Protein AF-A0A0H5QQK4-F1 (afdb_monomer)

Secondary structure (DSSP, 8-state):
-------PPP-----S----------SS--PPPPSSPPPPGGG--S-HHHHHHHHHHTTTS-HHHHHHTEEEEEEE---TTT-EEEEEEEE--TT--SS-EEEEEEEEE-HHHHHHHEEEEEETTEEEE--HHHHHHHHHHHHHHHTTTEEEEEEEEEEEEE-GGG-----EEE-TTS-EEE----TTEEEEEEEEEE-PPPTTHHHHHHHHHHTT---EEE-SS-HHHHHHHHHHTTSS-S---HHHHHHHHTTS------TTS--EEEEETTGGGT--HHHHHHHHTSSEEEEES--HHHHHHHHHHHHHTT---EEEE-STTTHHHHHHSSEEEEESSSS-HHHHHH-SEEETT--THHHHHHHH-

Radius of gyration: 24.63 Å; Cα contacts (8 Å, |Δi|>4): 573; chains: 1; bounding box: 70×53×71 Å

pLDDT: mean 76.59, std 21.74, range [20.3, 97.44]

Sequence (369 aa):
ELQRRSSMPIIPGVSGSFPGTVAVTPLTGRSLKTTRAPRGRDRIRGNASDVALFAFAEQYVDVPELRGEFRLLFTVPFSSERKWMAMVWRSSRADLSTESKVHLVMCKGAFEKVSEMCSKITHKGREEPLTQARRRKLNDTCKLFASRGERVMAIALLIKEYRERDQEEYFYDEDEDGSSNSNIPLSSMTMVSLVSIHDPPKAGVPDAVTKCHSAGIRVMMITGDHPTTAEAIARQVNIIRNYQTQDDIDSIMDYESESDAAPEAAGATVVLGEDLEQFQRQDWDDVLSKQEIVFARTSAANKLKIVEELQRRGESVAMTGDGVNDSPAIRKADVGIAMGLRGHDVARDAADVVLVDDDFCSIVNGIEE

Structure (mmCIF, N/CA/C/O backbone):
data_AF-A0A0H5QQK4-F1
#
_entry.id   AF-A0A0H5QQK4-F1
#
loop_
_atom_site.group_PDB
_atom_site.id
_atom_site.type_symbol
_atom_site.label_atom_id
_atom_site.label_alt_id
_atom_site.label_comp_id
_atom_site.label_asym_id
_atom_site.label_entity_id
_atom_site.label_seq_id
_atom_site.pdbx_PDB_ins_code
_atom_site.Cartn_x
_atom_site.Cartn_y
_atom_site.Cartn_z
_atom_site.occupancy
_atom_site.B_iso_or_equiv
_atom_site.auth_seq_id
_atom_site.auth_comp_id
_atom_site.auth_asym_id
_atom_site.auth_atom_id
_atom_site.pdbx_PDB_model_num
ATOM 1 N N . GLU A 1 1 ? 44.449 9.221 -43.208 1.00 38.03 1 GLU A N 1
ATOM 2 C CA . GLU A 1 1 ? 43.847 9.036 -41.871 1.00 38.03 1 GLU A CA 1
ATOM 3 C C . GLU A 1 1 ? 42.604 9.904 -41.749 1.00 38.03 1 GLU A C 1
ATOM 5 O O . GLU A 1 1 ? 42.555 10.932 -42.407 1.00 38.03 1 GLU A O 1
ATOM 10 N N . LEU A 1 2 ? 41.653 9.467 -40.914 1.00 29.44 2 LEU A N 1
ATOM 11 C CA . LEU A 1 2 ? 40.314 10.015 -40.622 1.00 29.44 2 LEU A CA 1
ATOM 12 C C . LEU A 1 2 ? 39.138 9.589 -41.528 1.00 29.44 2 LEU A C 1
ATOM 14 O O . LEU A 1 2 ? 39.171 9.691 -42.746 1.00 29.44 2 LEU A O 1
ATOM 18 N N . GLN A 1 3 ? 38.069 9.185 -40.822 1.00 25.94 3 GLN A N 1
ATOM 19 C CA . GLN A 1 3 ? 36.707 8.804 -41.229 1.00 25.94 3 GLN A CA 1
ATOM 20 C C . GLN A 1 3 ? 36.451 7.345 -41.656 1.00 25.94 3 GLN A C 1
ATOM 22 O O . GLN A 1 3 ? 36.268 7.027 -42.826 1.00 25.94 3 GLN A O 1
ATOM 27 N N . ARG A 1 4 ? 36.246 6.470 -40.659 1.00 26.14 4 ARG A N 1
ATOM 28 C CA . ARG A 1 4 ? 35.272 5.369 -40.759 1.00 26.14 4 ARG A CA 1
ATOM 29 C C . ARG A 1 4 ? 34.164 5.598 -39.733 1.00 26.14 4 ARG A C 1
ATOM 31 O O . ARG A 1 4 ? 34.387 5.499 -38.533 1.00 26.14 4 ARG A O 1
ATOM 38 N N . ARG A 1 5 ? 32.985 5.969 -40.238 1.00 26.34 5 ARG A N 1
ATOM 39 C CA . ARG A 1 5 ? 31.719 6.041 -39.502 1.00 26.34 5 ARG A CA 1
ATOM 40 C C . ARG A 1 5 ? 31.294 4.619 -39.119 1.00 26.34 5 ARG A C 1
ATOM 42 O O . ARG A 1 5 ? 31.191 3.768 -39.996 1.00 26.34 5 ARG A O 1
ATOM 49 N N . SER A 1 6 ? 31.029 4.377 -37.839 1.00 24.61 6 SER A N 1
ATOM 50 C CA . SER A 1 6 ? 30.350 3.178 -37.343 1.00 24.61 6 SER A CA 1
ATOM 51 C C . SER A 1 6 ? 28.839 3.326 -37.544 1.00 24.61 6 SER A C 1
ATOM 53 O O . SER A 1 6 ? 28.120 3.861 -36.705 1.00 24.61 6 SER A O 1
ATOM 55 N N . SER A 1 7 ? 28.345 2.880 -38.695 1.00 23.89 7 SER A N 1
ATOM 56 C CA . SER A 1 7 ? 26.921 2.616 -38.904 1.00 23.89 7 SER A CA 1
ATOM 57 C C . SER A 1 7 ? 26.565 1.278 -38.250 1.00 23.89 7 SER A C 1
ATOM 59 O O . SER A 1 7 ? 27.070 0.241 -38.678 1.00 23.89 7 SER A O 1
ATOM 61 N N . MET A 1 8 ? 25.722 1.298 -37.213 1.00 24.36 8 MET A N 1
ATOM 62 C CA . MET A 1 8 ? 25.070 0.089 -36.694 1.00 24.36 8 MET A CA 1
ATOM 63 C C . MET A 1 8 ? 24.162 -0.525 -37.774 1.00 24.36 8 MET A C 1
ATOM 65 O O . MET A 1 8 ? 23.605 0.222 -38.585 1.00 24.36 8 MET A O 1
ATOM 69 N N . PRO A 1 9 ? 23.996 -1.859 -37.803 1.00 24.50 9 PRO A N 1
ATOM 70 C CA . PRO A 1 9 ? 23.145 -2.509 -38.785 1.00 24.50 9 PRO A CA 1
ATOM 71 C C . PRO A 1 9 ? 21.680 -2.139 -38.533 1.00 24.50 9 PRO A C 1
ATOM 73 O O . PRO A 1 9 ? 21.127 -2.356 -37.457 1.00 24.50 9 PRO A O 1
ATOM 76 N N . ILE A 1 10 ? 21.057 -1.559 -39.555 1.00 24.69 10 ILE A N 1
ATOM 77 C CA . ILE A 1 10 ? 19.609 -1.401 -39.658 1.00 24.69 10 ILE A CA 1
ATOM 78 C C . ILE A 1 10 ? 19.049 -2.796 -39.946 1.00 24.69 10 ILE A C 1
ATOM 80 O O . ILE A 1 10 ? 19.394 -3.384 -40.966 1.00 24.69 10 ILE A O 1
ATOM 84 N N . ILE A 1 11 ? 18.212 -3.318 -39.049 1.00 28.36 11 ILE A N 1
ATOM 85 C CA . ILE A 1 11 ? 17.480 -4.582 -39.205 1.00 28.36 11 ILE A CA 1
ATOM 86 C C . ILE A 1 11 ? 16.462 -4.418 -40.353 1.00 28.36 11 ILE A C 1
ATOM 88 O O . ILE A 1 11 ? 15.541 -3.609 -40.206 1.00 28.36 11 ILE A O 1
ATOM 92 N N . PRO A 1 12 ? 16.563 -5.143 -41.483 1.00 24.25 12 PRO A N 1
ATOM 93 C CA . PRO A 1 12 ? 15.533 -5.147 -42.512 1.00 24.25 12 PRO A CA 1
ATOM 94 C C . PRO A 1 12 ? 14.675 -6.414 -42.391 1.00 24.25 12 PRO A C 1
ATOM 96 O O . PRO A 1 12 ? 15.192 -7.521 -42.493 1.00 24.25 12 PRO A O 1
ATOM 99 N N . GLY A 1 13 ? 13.357 -6.253 -42.238 1.00 23.67 13 GLY A N 1
ATOM 100 C CA . GLY A 1 13 ? 12.406 -7.341 -42.504 1.00 23.67 13 GLY A CA 1
ATOM 101 C C . GLY A 1 13 ? 11.500 -7.773 -41.353 1.00 23.67 13 GLY A C 1
ATOM 102 O O . GLY A 1 13 ? 11.416 -8.955 -41.062 1.00 23.67 13 GLY A O 1
ATOM 103 N N . VAL A 1 14 ? 10.740 -6.842 -40.768 1.00 25.45 14 VAL A N 1
ATOM 104 C CA . VAL A 1 14 ? 9.376 -7.139 -40.297 1.00 25.45 14 VAL A CA 1
ATOM 105 C C . VAL A 1 14 ? 8.485 -6.000 -40.780 1.00 25.45 14 VAL A C 1
ATOM 107 O O . VAL A 1 14 ? 8.387 -4.938 -40.169 1.00 25.45 14 VAL A O 1
ATOM 110 N N . SER A 1 15 ? 7.859 -6.202 -41.937 1.00 24.70 15 SER A N 1
ATOM 111 C CA . SER A 1 15 ? 6.701 -5.431 -42.380 1.00 24.70 15 SER A CA 1
ATOM 112 C C . SER A 1 15 ? 5.506 -5.819 -41.507 1.00 24.70 15 SER A C 1
ATOM 114 O O . SER A 1 15 ? 4.654 -6.616 -41.882 1.00 24.70 15 SER A O 1
ATOM 116 N N . GLY A 1 16 ? 5.510 -5.297 -40.292 1.00 23.89 16 GLY A N 1
ATOM 117 C CA . GLY A 1 16 ? 4.502 -5.497 -39.270 1.00 23.89 16 GLY A CA 1
ATOM 118 C C . GLY A 1 16 ? 4.858 -4.511 -38.181 1.00 23.89 16 GLY A C 1
ATOM 119 O O . GLY A 1 16 ? 5.755 -4.756 -37.383 1.00 23.89 16 GLY A O 1
ATOM 120 N N . SER A 1 17 ? 4.256 -3.330 -38.264 1.00 22.67 17 SER A N 1
ATOM 121 C CA . SER A 1 17 ? 4.485 -2.206 -37.366 1.00 22.67 17 SER A CA 1
ATOM 122 C C . SER A 1 17 ? 4.531 -2.668 -35.907 1.00 22.67 17 SER A C 1
ATOM 124 O O . SER A 1 17 ? 3.494 -3.016 -35.351 1.00 22.67 17 SER A O 1
ATOM 126 N N . PHE A 1 18 ? 5.705 -2.627 -35.280 1.00 24.31 18 PHE A N 1
ATOM 127 C CA . PHE A 1 18 ? 5.802 -2.444 -33.838 1.00 24.31 18 PHE A CA 1
ATOM 128 C C . PHE A 1 18 ? 5.701 -0.936 -33.595 1.00 24.31 18 PHE A C 1
ATOM 130 O O . PHE A 1 18 ? 6.687 -0.225 -33.814 1.00 24.31 18 PHE A O 1
ATOM 137 N N . PRO A 1 19 ? 4.533 -0.388 -33.211 1.00 25.25 19 PRO A N 1
ATOM 138 C CA . PRO A 1 19 ? 4.527 0.946 -32.653 1.00 25.25 19 PRO A CA 1
ATOM 139 C C . PRO A 1 19 ? 5.278 0.863 -31.323 1.00 25.25 19 PRO A C 1
ATOM 141 O O . PRO A 1 19 ? 5.056 -0.044 -30.520 1.00 25.25 19 PRO A O 1
ATOM 144 N N . GLY A 1 20 ? 6.226 1.780 -31.136 1.00 23.89 20 GLY A N 1
ATOM 145 C CA . GLY A 1 20 ? 7.006 1.881 -29.915 1.00 23.89 20 GLY A CA 1
ATOM 146 C C . GLY A 1 20 ? 6.133 2.018 -28.670 1.00 23.89 20 GLY A C 1
ATOM 147 O O . GLY A 1 20 ? 4.935 2.251 -28.763 1.00 23.89 20 GLY A O 1
ATOM 148 N N . THR A 1 21 ? 6.777 1.890 -27.512 1.00 23.33 21 THR A N 1
ATOM 149 C CA . THR A 1 21 ? 6.379 2.498 -26.234 1.00 23.33 21 THR A CA 1
ATOM 150 C C . THR A 1 21 ? 4.899 2.885 -26.161 1.00 23.33 21 THR A C 1
ATOM 152 O O . THR A 1 21 ? 4.523 4.000 -26.530 1.00 23.33 21 THR A O 1
ATOM 155 N N . VAL A 1 22 ? 4.057 1.974 -25.672 1.00 21.48 22 VAL A N 1
ATOM 156 C CA . VAL A 1 22 ? 2.680 2.303 -25.295 1.00 21.48 22 VAL A CA 1
ATOM 157 C C . VAL A 1 22 ? 2.750 3.208 -24.065 1.00 21.48 22 VAL A C 1
ATOM 159 O O . VAL A 1 22 ? 2.685 2.766 -22.925 1.00 21.48 22 VAL A O 1
ATOM 162 N N . ALA A 1 23 ? 2.931 4.503 -24.306 1.00 21.11 23 ALA A N 1
ATOM 163 C CA . ALA A 1 23 ? 2.413 5.529 -23.430 1.00 21.11 23 ALA A CA 1
ATOM 164 C C . ALA A 1 23 ? 0.936 5.683 -23.787 1.00 21.11 23 ALA A C 1
ATOM 166 O O . ALA A 1 23 ? 0.607 6.241 -24.833 1.00 21.11 23 ALA A O 1
ATOM 167 N N . VAL A 1 24 ? 0.049 5.180 -22.932 1.00 23.44 24 VAL A N 1
ATOM 168 C CA . VAL A 1 24 ? -1.360 5.576 -22.957 1.00 23.44 24 VAL A CA 1
ATOM 169 C C . VAL A 1 24 ? -1.823 5.788 -21.522 1.00 23.44 24 VAL A C 1
ATOM 171 O O . VAL A 1 24 ? -2.379 4.905 -20.882 1.00 23.44 24 VAL A O 1
ATOM 174 N N . THR A 1 25 ? -1.625 7.010 -21.040 1.00 20.30 25 THR A N 1
ATOM 175 C CA . THR A 1 25 ? -2.685 7.692 -20.299 1.00 20.30 25 THR A CA 1
ATOM 176 C C . THR A 1 25 ? -3.536 8.410 -21.348 1.00 20.30 25 THR A C 1
ATOM 178 O O . THR A 1 25 ? -2.978 9.179 -22.138 1.00 20.30 25 THR A O 1
ATOM 181 N N . PRO A 1 26 ? -4.863 8.228 -21.399 1.00 21.30 26 PRO A N 1
ATOM 182 C CA . PRO A 1 26 ? -5.710 9.176 -22.093 1.00 21.30 26 PRO A CA 1
ATOM 183 C C . PRO A 1 26 ? -5.882 10.397 -21.182 1.00 21.30 26 PRO A C 1
ATOM 185 O O . PRO A 1 26 ? -6.717 10.402 -20.287 1.00 21.30 26 PRO A O 1
ATOM 188 N N . LEU A 1 27 ? -5.093 11.448 -21.419 1.00 27.23 27 LEU A N 1
ATOM 189 C CA . LEU A 1 27 ? -5.440 12.805 -20.969 1.00 27.23 27 LEU A CA 1
ATOM 190 C C . LEU A 1 27 ? -6.281 13.574 -22.003 1.00 27.23 27 LEU A C 1
ATOM 192 O O . LEU A 1 27 ? -6.550 14.752 -21.820 1.00 27.23 27 LEU A O 1
ATOM 196 N N . THR A 1 28 ? -6.757 12.915 -23.062 1.00 24.53 28 THR A N 1
ATOM 197 C CA . THR A 1 28 ? -7.879 13.382 -23.893 1.00 24.53 28 THR A CA 1
ATOM 198 C C . THR A 1 28 ? -8.634 12.174 -24.464 1.00 24.53 28 THR A C 1
ATOM 200 O O . THR A 1 28 ? -8.030 11.175 -24.852 1.00 24.53 28 THR A O 1
ATOM 203 N N . GLY A 1 29 ? -9.969 12.229 -24.451 1.00 25.11 29 GLY A N 1
ATOM 204 C CA . GLY A 1 29 ? -10.884 11.106 -24.687 1.00 25.11 29 GLY A CA 1
ATOM 205 C C . GLY A 1 29 ? -10.837 10.450 -26.073 1.00 25.11 29 GLY A C 1
ATOM 206 O O . GLY A 1 29 ? -11.711 10.686 -26.905 1.00 25.11 29 GLY A O 1
ATOM 207 N N . ARG A 1 30 ? -9.900 9.525 -26.296 1.00 22.86 30 ARG A N 1
ATOM 208 C CA . ARG A 1 30 ? -10.035 8.474 -27.318 1.00 22.86 30 ARG A CA 1
ATOM 209 C C . ARG A 1 30 ? -9.744 7.100 -26.720 1.00 22.86 30 ARG A C 1
ATOM 211 O O . ARG A 1 30 ? -8.598 6.746 -26.472 1.00 22.86 30 ARG A O 1
ATOM 218 N N . SER A 1 31 ? -10.813 6.334 -26.512 1.00 26.78 31 SER A N 1
ATOM 219 C CA . SER A 1 31 ? -10.767 4.903 -26.208 1.00 26.78 31 SER A CA 1
ATOM 220 C C . SER A 1 31 ? -10.082 4.162 -27.363 1.00 26.78 31 SER A C 1
ATOM 222 O O . SER A 1 31 ? -10.557 4.195 -28.501 1.00 26.78 31 SER A O 1
ATOM 224 N N . LEU A 1 32 ? -8.940 3.527 -27.087 1.00 34.81 32 LEU A N 1
ATOM 225 C CA . LEU A 1 32 ? -8.356 2.533 -27.983 1.00 34.81 32 LEU A CA 1
ATOM 226 C C . LEU A 1 32 ? -9.237 1.284 -27.910 1.00 34.81 32 LEU A C 1
ATOM 228 O O . LEU A 1 32 ? -9.416 0.707 -26.839 1.00 34.81 32 LEU A O 1
ATOM 232 N N . LYS A 1 33 ? -9.826 0.897 -29.045 1.00 29.98 33 LYS A N 1
ATOM 233 C CA . LYS A 1 33 ? -10.641 -0.317 -29.147 1.00 29.98 33 LYS A CA 1
ATOM 234 C C . LYS A 1 33 ? -9.748 -1.537 -28.910 1.00 29.98 33 LYS A C 1
ATOM 236 O O . LYS A 1 33 ? -8.829 -1.782 -29.688 1.00 29.98 33 LYS A O 1
ATOM 241 N N . THR A 1 34 ? -10.023 -2.277 -27.843 1.00 40.44 34 THR A N 1
ATOM 242 C CA . THR A 1 34 ? -9.377 -3.554 -27.529 1.00 40.44 34 THR A CA 1
ATOM 243 C C . THR A 1 34 ? -9.867 -4.636 -28.496 1.00 40.44 34 THR A C 1
ATOM 245 O O . THR A 1 34 ? -11.035 -4.656 -28.885 1.00 40.44 34 THR A O 1
ATOM 248 N N . THR A 1 35 ? -8.975 -5.530 -28.927 1.00 41.41 35 THR A N 1
ATOM 249 C CA . THR A 1 35 ? -9.296 -6.626 -29.864 1.00 41.41 35 THR A CA 1
ATOM 250 C C . THR A 1 35 ? -9.488 -7.973 -29.167 1.00 41.41 35 THR A C 1
ATOM 252 O O . THR A 1 35 ? -9.920 -8.928 -29.811 1.00 41.41 35 THR A O 1
ATOM 255 N N . ARG A 1 36 ? -9.205 -8.070 -27.859 1.00 51.75 36 ARG A N 1
ATOM 256 C CA . ARG A 1 36 ? -9.257 -9.330 -27.110 1.00 51.75 36 ARG A CA 1
ATOM 257 C C . ARG A 1 36 ? -9.990 -9.180 -25.779 1.00 51.75 36 ARG A C 1
ATOM 259 O O . ARG A 1 36 ? -9.731 -8.251 -25.019 1.00 51.75 36 ARG A O 1
ATOM 266 N N . ALA A 1 37 ? -10.909 -10.107 -25.507 1.00 50.34 37 ALA A N 1
ATOM 267 C CA . ALA A 1 37 ? -11.549 -10.215 -24.203 1.00 50.34 37 ALA A CA 1
ATOM 268 C C . ALA A 1 37 ? -10.538 -10.801 -23.197 1.00 50.34 37 ALA A C 1
ATOM 270 O O . ALA A 1 37 ? -9.964 -11.857 -23.481 1.00 50.34 37 ALA A O 1
ATOM 271 N N . PRO A 1 38 ? -10.292 -10.147 -22.048 1.00 54.56 38 PRO A N 1
ATOM 272 C CA . PRO A 1 38 ? -9.363 -10.661 -21.050 1.00 54.56 38 PRO A CA 1
ATOM 273 C C . PRO A 1 38 ? -9.861 -11.995 -20.475 1.00 54.56 38 PRO A C 1
ATOM 275 O O . PRO A 1 38 ? -11.066 -12.211 -20.322 1.00 54.56 38 PRO A O 1
ATOM 278 N N . ARG A 1 39 ? -8.935 -12.896 -20.120 1.00 59.84 39 ARG A N 1
ATOM 279 C CA . ARG A 1 39 ? -9.273 -14.091 -19.326 1.00 59.84 39 ARG A CA 1
ATOM 280 C C . ARG A 1 39 ? -9.891 -13.637 -17.994 1.00 59.84 39 ARG A C 1
ATOM 282 O O . ARG A 1 39 ? -9.421 -12.669 -17.402 1.00 59.84 39 ARG A O 1
ATOM 289 N N . GLY A 1 40 ? -10.940 -14.322 -17.526 1.00 55.34 40 GLY A N 1
ATOM 290 C CA . GLY A 1 40 ? -11.610 -13.976 -16.264 1.00 55.34 40 GLY A CA 1
ATOM 291 C C . GLY A 1 40 ? -10.631 -13.920 -15.082 1.00 55.34 40 GLY A C 1
ATOM 292 O O . GLY A 1 40 ? -9.753 -14.782 -14.978 1.00 55.34 40 GLY A O 1
ATOM 293 N N . ARG A 1 41 ? -10.789 -12.912 -14.205 1.00 51.94 41 ARG A N 1
ATOM 294 C CA . ARG A 1 41 ? -9.913 -12.648 -13.040 1.00 51.94 41 ARG A CA 1
ATOM 295 C C . ARG A 1 41 ? -9.676 -13.893 -12.179 1.00 51.94 41 ARG A C 1
ATOM 297 O O . ARG A 1 41 ? -8.542 -14.128 -11.778 1.00 51.94 41 ARG A O 1
ATOM 304 N N . ASP A 1 42 ? -10.697 -14.729 -12.003 1.00 52.59 42 ASP A N 1
ATOM 305 C CA . ASP A 1 42 ? -10.671 -15.914 -11.129 1.00 52.59 42 ASP A CA 1
ATOM 306 C C . ASP A 1 42 ? -9.698 -17.019 -11.579 1.00 52.59 42 ASP A C 1
ATOM 308 O O . ASP A 1 42 ? -9.448 -17.978 -10.851 1.00 52.59 42 ASP A O 1
ATOM 312 N N . ARG A 1 43 ? -9.120 -16.912 -12.784 1.00 61.88 43 ARG A N 1
ATOM 313 C CA . ARG A 1 43 ? -8.146 -17.884 -13.311 1.00 61.88 43 ARG A CA 1
ATOM 314 C C . ARG A 1 43 ? -6.689 -17.451 -13.156 1.00 61.88 43 ARG A C 1
ATOM 316 O O . ARG A 1 43 ? -5.803 -18.232 -13.504 1.00 61.88 43 ARG A O 1
ATOM 323 N N . ILE A 1 44 ? -6.419 -16.235 -12.681 1.00 71.19 44 ILE A N 1
ATOM 324 C CA . ILE A 1 44 ? -5.062 -15.680 -12.601 1.00 71.19 44 ILE A CA 1
ATOM 325 C C . ILE A 1 44 ? -4.594 -15.736 -11.145 1.00 71.19 44 ILE A C 1
ATOM 327 O O . ILE A 1 44 ? -5.185 -15.113 -10.271 1.00 71.19 44 ILE A O 1
ATOM 331 N N . ARG A 1 45 ? -3.516 -16.482 -10.883 1.00 71.69 45 ARG A N 1
ATOM 332 C CA . ARG A 1 45 ? -2.902 -16.577 -9.551 1.00 71.69 45 ARG A CA 1
ATOM 333 C C . ARG A 1 45 ? -1.746 -15.588 -9.422 1.00 71.69 45 ARG A C 1
ATOM 335 O O . ARG A 1 45 ? -0.865 -15.562 -10.278 1.00 71.69 45 ARG A O 1
ATOM 342 N N . GLY A 1 46 ? -1.738 -14.817 -8.340 1.00 73.38 46 GLY A N 1
ATOM 343 C CA . GLY A 1 46 ? -0.690 -13.852 -8.012 1.00 73.38 46 GLY A CA 1
ATOM 344 C C . GLY A 1 46 ? -1.175 -12.831 -6.986 1.00 73.38 46 GLY A C 1
ATOM 345 O O . GLY A 1 46 ? -2.339 -12.856 -6.590 1.00 73.38 46 GLY A O 1
ATOM 346 N N . ASN A 1 47 ? -0.291 -11.923 -6.568 1.00 73.81 47 ASN A N 1
ATOM 347 C CA . ASN A 1 47 ? -0.710 -10.768 -5.772 1.00 73.81 47 ASN A CA 1
ATOM 348 C C . ASN A 1 47 ? -1.595 -9.822 -6.617 1.00 73.81 47 ASN A C 1
ATOM 350 O O . ASN A 1 47 ? -1.570 -9.864 -7.851 1.00 73.81 47 ASN A O 1
ATOM 354 N N . ALA A 1 48 ? -2.367 -8.953 -5.962 1.00 77.19 48 ALA A N 1
ATOM 355 C CA . ALA A 1 48 ? -3.332 -8.082 -6.639 1.00 77.19 48 ALA A CA 1
ATOM 356 C C . ALA A 1 48 ? -2.695 -7.190 -7.725 1.00 77.19 48 ALA A C 1
ATOM 358 O O . ALA A 1 48 ? -3.248 -7.059 -8.819 1.00 77.19 48 ALA A O 1
ATOM 359 N N . SER A 1 49 ? -1.508 -6.632 -7.459 1.00 82.94 49 SER A N 1
ATOM 360 C CA . SER A 1 49 ? -0.771 -5.793 -8.413 1.00 82.94 49 SER A CA 1
ATOM 361 C C . SER A 1 49 ? -0.387 -6.568 -9.679 1.00 82.94 49 SER A C 1
ATOM 363 O O . SER A 1 49 ? -0.532 -6.069 -10.793 1.00 82.94 49 SER A O 1
ATOM 365 N N . ASP A 1 50 ? 0.066 -7.809 -9.526 1.00 84.00 50 ASP A N 1
ATOM 366 C CA . ASP A 1 50 ? 0.535 -8.656 -10.621 1.00 84.00 50 ASP A CA 1
ATOM 367 C C . ASP A 1 50 ? -0.627 -9.181 -11.450 1.00 84.00 50 ASP A C 1
ATOM 369 O O . ASP A 1 50 ? -0.539 -9.211 -12.677 1.00 84.00 50 ASP A O 1
ATOM 373 N N . VAL A 1 51 ? -1.739 -9.520 -10.793 1.00 84.00 51 VAL A N 1
ATOM 374 C CA . VAL A 1 51 ? -2.998 -9.860 -11.462 1.00 84.00 51 VAL A CA 1
ATOM 375 C C . VAL A 1 51 ? -3.506 -8.666 -12.271 1.00 84.00 51 VAL A C 1
ATOM 377 O O . VAL A 1 51 ? -3.899 -8.845 -13.424 1.00 84.00 51 VAL A O 1
ATOM 380 N N . ALA A 1 52 ? -3.457 -7.449 -11.721 1.00 85.50 52 ALA A N 1
ATOM 381 C CA . ALA A 1 52 ? -3.867 -6.238 -12.429 1.00 85.50 52 ALA A CA 1
ATOM 382 C C . ALA A 1 52 ? -2.983 -5.959 -13.657 1.00 85.50 52 ALA A C 1
ATOM 384 O O . ALA A 1 52 ? -3.509 -5.742 -14.750 1.00 85.50 52 ALA A O 1
ATOM 385 N N . LEU A 1 53 ? -1.655 -6.035 -13.512 1.00 87.88 53 LEU A N 1
ATOM 386 C CA . LEU A 1 53 ? -0.713 -5.868 -14.625 1.00 87.88 53 LEU A CA 1
ATOM 387 C C . LEU A 1 53 ? -0.891 -6.944 -15.702 1.00 87.88 53 LEU A C 1
ATOM 389 O O . LEU A 1 53 ? -0.874 -6.633 -16.892 1.00 87.88 53 LEU A O 1
ATOM 393 N N . PHE A 1 54 ? -1.074 -8.202 -15.301 1.00 86.81 54 PHE A N 1
ATOM 394 C CA . PHE A 1 54 ? -1.303 -9.308 -16.227 1.00 86.81 54 PHE A CA 1
ATOM 395 C C . PHE A 1 54 ? -2.614 -9.120 -16.997 1.00 86.81 54 PHE A C 1
ATOM 397 O O . PHE A 1 54 ? -2.628 -9.213 -18.222 1.00 86.81 54 PHE A O 1
ATOM 404 N N . ALA A 1 55 ? -3.704 -8.807 -16.291 1.00 85.75 55 ALA A N 1
ATOM 405 C CA . ALA A 1 55 ? -5.009 -8.571 -16.899 1.00 85.75 55 ALA A CA 1
ATOM 406 C C . ALA A 1 55 ? -5.000 -7.357 -17.840 1.00 85.75 55 ALA A C 1
ATOM 408 O O . ALA A 1 55 ? -5.709 -7.362 -18.843 1.00 85.75 55 ALA A O 1
ATOM 409 N N . PHE A 1 56 ? -4.198 -6.333 -17.538 1.00 87.56 56 PHE A N 1
ATOM 410 C CA . PHE A 1 56 ? -3.966 -5.209 -18.439 1.00 87.56 56 PHE A CA 1
ATOM 411 C C . PHE A 1 56 ? -3.196 -5.641 -19.695 1.00 87.56 56 PHE A C 1
ATOM 413 O O . PHE A 1 56 ? -3.632 -5.348 -20.804 1.00 87.56 56 PHE A O 1
ATOM 420 N N . ALA A 1 57 ? -2.091 -6.378 -19.542 1.00 87.50 57 ALA A N 1
ATOM 421 C CA . ALA A 1 57 ? -1.270 -6.832 -20.666 1.00 87.50 57 ALA A CA 1
ATOM 422 C C . ALA A 1 57 ? -2.028 -7.776 -21.624 1.00 87.50 57 ALA A C 1
ATOM 424 O O . ALA A 1 57 ? -1.908 -7.629 -22.841 1.00 87.50 57 ALA A O 1
ATOM 425 N N . GLU A 1 58 ? -2.867 -8.675 -21.098 1.00 84.31 58 GLU A N 1
ATOM 426 C CA . GLU A 1 58 ? -3.703 -9.605 -21.884 1.00 84.31 58 GLU A CA 1
ATOM 427 C C . GLU A 1 58 ? -4.687 -8.909 -22.842 1.00 84.31 58 GLU A C 1
ATOM 429 O O . GLU A 1 58 ? -5.146 -9.518 -23.810 1.00 84.31 58 GLU A O 1
ATOM 434 N N . GLN A 1 59 ? -5.017 -7.633 -22.608 1.00 85.62 59 GLN A N 1
ATOM 435 C CA . GLN A 1 59 ? -5.867 -6.859 -23.524 1.00 85.62 59 GLN A CA 1
ATOM 436 C C . GLN A 1 59 ? -5.164 -6.539 -24.850 1.00 85.62 59 GLN A C 1
ATOM 438 O O . GLN A 1 59 ? -5.834 -6.192 -25.825 1.00 85.62 59 GLN A O 1
ATOM 443 N N . TYR A 1 60 ? -3.832 -6.652 -24.883 1.00 85.06 60 TYR A N 1
ATOM 444 C CA . TYR A 1 60 ? -2.991 -6.262 -26.015 1.00 85.06 60 TYR A CA 1
ATOM 445 C C . TYR A 1 60 ? -2.179 -7.424 -26.594 1.00 85.06 60 TYR A C 1
ATOM 447 O O . TYR A 1 60 ? -1.972 -7.464 -27.804 1.00 85.06 60 TYR A O 1
ATOM 455 N N . VAL A 1 61 ? -1.714 -8.358 -25.759 1.00 85.12 61 VAL A N 1
ATOM 456 C CA . VAL A 1 61 ? -0.865 -9.489 -26.169 1.00 85.12 61 VAL A CA 1
ATOM 457 C C . VAL A 1 61 ? -1.304 -10.784 -25.488 1.00 85.12 61 VAL A C 1
ATOM 459 O O . VAL A 1 61 ? -1.854 -10.744 -24.394 1.00 85.12 61 VAL A O 1
ATOM 462 N N . ASP A 1 62 ? -1.051 -11.940 -26.107 1.00 85.12 62 ASP A N 1
ATOM 463 C CA . ASP A 1 62 ? -1.140 -13.227 -25.404 1.00 85.12 62 ASP A CA 1
ATOM 464 C C . ASP A 1 62 ? 0.076 -13.373 -24.486 1.00 85.12 62 ASP A C 1
ATOM 466 O O . ASP A 1 62 ? 1.184 -13.655 -24.939 1.00 85.12 62 ASP A O 1
ATOM 470 N N . VAL A 1 63 ? -0.103 -13.108 -23.194 1.00 86.00 63 VAL A N 1
ATOM 471 C CA . VAL A 1 63 ? 0.989 -13.124 -22.221 1.00 86.00 63 VAL A CA 1
ATOM 472 C C . VAL A 1 63 ? 1.576 -14.535 -22.073 1.00 86.00 63 VAL A C 1
ATOM 474 O O . VAL A 1 63 ? 2.803 -14.636 -22.038 1.00 86.00 63 VAL A O 1
ATOM 477 N N . PRO A 1 64 ? 0.788 -15.630 -21.991 1.00 84.81 64 PRO A N 1
ATOM 478 C CA . PRO A 1 64 ? 1.329 -16.990 -22.007 1.00 84.81 64 PRO A CA 1
ATOM 479 C C . PRO A 1 64 ? 2.150 -17.331 -23.254 1.00 84.81 64 PRO A C 1
ATOM 481 O O . PRO A 1 64 ? 3.246 -17.870 -23.109 1.00 84.81 64 PRO A O 1
ATOM 484 N N . GLU A 1 65 ? 1.656 -17.011 -24.451 1.00 85.25 65 GLU A N 1
ATOM 485 C CA . GLU A 1 65 ? 2.381 -17.251 -25.707 1.00 85.25 65 GLU A CA 1
ATOM 486 C C . GLU A 1 65 ? 3.675 -16.434 -25.757 1.00 85.25 65 GLU A C 1
ATOM 488 O O . GLU A 1 65 ? 4.749 -16.994 -25.970 1.00 85.25 65 GLU A O 1
ATOM 493 N N . LEU A 1 66 ? 3.596 -15.135 -25.441 1.00 83.38 66 LEU A N 1
ATOM 494 C CA . LEU A 1 66 ? 4.750 -14.241 -25.405 1.00 83.38 66 LEU A CA 1
ATOM 495 C C . LEU A 1 66 ? 5.798 -14.722 -24.401 1.00 83.38 66 LEU A C 1
ATOM 497 O O . LEU A 1 66 ? 6.984 -14.738 -24.713 1.00 83.38 66 LEU A O 1
ATOM 501 N N . ARG A 1 67 ? 5.385 -15.144 -23.199 1.00 82.81 67 ARG A N 1
ATOM 502 C CA . ARG A 1 67 ? 6.301 -15.733 -22.209 1.00 82.81 67 ARG A CA 1
ATOM 503 C C . ARG A 1 67 ? 6.937 -17.022 -22.721 1.00 82.81 67 ARG A C 1
ATOM 505 O O . ARG A 1 67 ? 8.087 -17.270 -22.384 1.00 82.81 67 ARG A O 1
ATOM 512 N N . GLY A 1 68 ? 6.233 -17.807 -23.538 1.00 81.75 68 GLY A N 1
ATOM 513 C CA . GLY A 1 68 ? 6.770 -19.004 -24.191 1.00 81.75 68 GLY A CA 1
ATOM 514 C C . GLY A 1 68 ? 7.945 -18.720 -25.135 1.00 81.75 68 GLY A C 1
ATOM 515 O O . GLY A 1 68 ? 8.795 -19.588 -25.331 1.00 81.75 68 GLY A O 1
ATOM 516 N N . GLU A 1 69 ? 8.062 -17.496 -25.660 1.00 83.44 69 GLU A N 1
ATOM 517 C CA . GLU A 1 69 ? 9.197 -17.082 -26.494 1.00 83.44 69 GLU A CA 1
ATOM 518 C C . GLU A 1 69 ? 10.490 -16.822 -25.701 1.00 83.44 69 GLU A C 1
ATOM 520 O O . GLU A 1 69 ? 11.567 -16.678 -26.291 1.00 83.44 69 GLU A O 1
ATOM 525 N N . PHE A 1 70 ? 10.416 -16.771 -24.369 1.00 82.44 70 PHE A N 1
ATOM 526 C CA . PHE A 1 70 ? 11.547 -16.467 -23.499 1.00 82.44 70 PHE A CA 1
ATOM 527 C C . PHE A 1 70 ? 11.754 -17.563 -22.456 1.00 82.44 70 PHE A C 1
ATOM 529 O O . PHE A 1 70 ? 10.829 -18.028 -21.799 1.00 82.44 70 PHE A O 1
ATOM 536 N N . ARG A 1 71 ? 13.011 -17.944 -22.234 1.00 83.56 71 ARG A N 1
ATOM 537 C CA . ARG A 1 71 ? 13.381 -18.809 -21.115 1.00 83.56 71 ARG A CA 1
ATOM 538 C C . ARG A 1 71 ? 13.729 -17.944 -19.909 1.00 83.56 71 ARG A C 1
ATOM 540 O O . ARG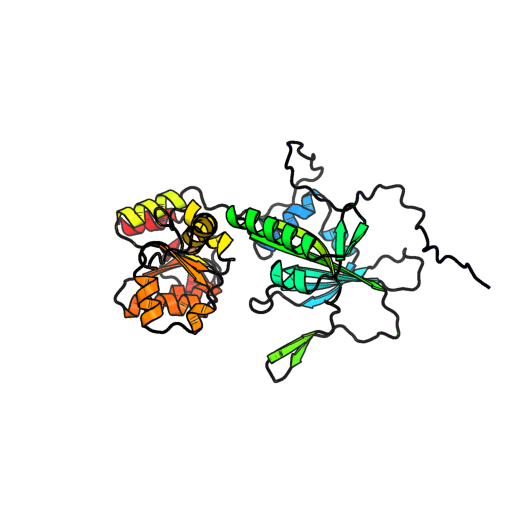 A 1 71 ? 14.704 -17.195 -19.960 1.00 83.56 71 ARG A O 1
ATOM 547 N N . LEU A 1 72 ? 12.969 -18.075 -18.825 1.00 81.94 72 LEU A N 1
ATOM 548 C CA . LEU A 1 72 ? 13.344 -17.507 -17.530 1.00 81.94 72 LEU A CA 1
ATOM 549 C C . LEU A 1 72 ? 14.632 -18.187 -17.051 1.00 81.94 72 LEU A C 1
ATOM 551 O O . LEU A 1 72 ? 14.688 -19.414 -16.965 1.00 81.94 72 LEU A O 1
ATOM 555 N N . LEU A 1 73 ? 15.668 -17.395 -16.791 1.00 80.62 73 LEU A N 1
ATOM 556 C CA . LEU A 1 73 ? 16.938 -17.881 -16.253 1.00 80.62 73 LEU A CA 1
ATOM 557 C C . LEU A 1 73 ? 17.002 -17.694 -14.743 1.00 80.62 73 LEU A C 1
ATOM 559 O O . LEU A 1 73 ? 17.488 -18.571 -14.042 1.00 80.62 73 LEU A O 1
ATOM 563 N N . PHE A 1 74 ? 16.525 -16.548 -14.257 1.00 78.81 74 PHE A N 1
ATOM 564 C CA . PHE A 1 74 ? 16.737 -16.145 -12.876 1.00 78.81 74 PHE A CA 1
ATOM 565 C C . PHE A 1 74 ? 15.658 -15.176 -12.393 1.00 78.81 74 PHE A C 1
ATOM 567 O O . PHE A 1 74 ? 15.122 -14.395 -13.183 1.00 78.81 74 PHE A O 1
ATOM 574 N N . THR A 1 75 ? 15.343 -15.213 -11.099 1.00 82.19 75 THR A N 1
ATOM 575 C CA . THR A 1 75 ? 14.369 -14.320 -10.457 1.00 82.19 75 THR A CA 1
ATOM 576 C C . THR A 1 75 ? 14.883 -13.876 -9.096 1.00 82.19 75 THR A C 1
ATOM 578 O O . THR A 1 75 ? 15.183 -14.713 -8.254 1.00 82.19 75 THR A O 1
ATOM 581 N N . VAL A 1 76 ? 14.901 -12.565 -8.862 1.00 82.88 76 VAL A N 1
ATOM 582 C CA . VAL A 1 76 ? 14.979 -11.982 -7.519 1.00 82.88 76 VAL A CA 1
ATOM 583 C C . VAL A 1 76 ? 13.556 -11.672 -7.085 1.00 82.88 76 VAL A C 1
ATOM 585 O O . VAL A 1 76 ? 12.934 -10.785 -7.683 1.00 82.88 76 VAL A O 1
ATOM 588 N N . PRO A 1 77 ? 13.010 -12.381 -6.084 1.00 81.19 77 PRO A N 1
ATOM 589 C CA . PRO A 1 77 ? 11.672 -12.109 -5.595 1.00 81.19 77 PRO A CA 1
ATOM 590 C C . PRO A 1 77 ? 11.608 -10.737 -4.919 1.00 81.19 77 PRO A C 1
ATOM 592 O O . PRO A 1 77 ? 12.608 -10.201 -4.422 1.00 81.19 77 PRO A O 1
ATOM 595 N N . PHE A 1 78 ? 10.398 -10.181 -4.895 1.00 82.56 78 PHE A N 1
ATOM 596 C CA . PHE A 1 78 ? 10.125 -8.948 -4.171 1.00 82.56 78 PHE A CA 1
ATOM 597 C C . PHE A 1 78 ? 10.406 -9.139 -2.677 1.00 82.56 78 PHE A C 1
ATOM 599 O O . PHE A 1 78 ? 9.993 -10.135 -2.090 1.00 82.56 78 PHE A O 1
ATOM 606 N N . SER A 1 79 ? 11.067 -8.155 -2.074 1.00 75.56 79 SER A N 1
ATOM 607 C CA . SER A 1 79 ? 11.256 -8.040 -0.627 1.00 75.56 79 SER A CA 1
ATOM 608 C C . SER A 1 79 ? 10.801 -6.651 -0.182 1.00 75.56 79 SER A C 1
ATOM 610 O O . SER A 1 79 ? 11.007 -5.675 -0.906 1.00 75.56 79 SER A O 1
ATOM 612 N N . SER A 1 80 ? 10.204 -6.556 1.007 1.00 69.31 80 SER A N 1
ATOM 613 C CA . SER A 1 80 ? 9.798 -5.280 1.613 1.00 69.31 80 SER A CA 1
ATOM 614 C C . SER A 1 80 ? 10.983 -4.358 1.911 1.00 69.31 80 SER A C 1
ATOM 616 O O . SER A 1 80 ? 10.830 -3.141 1.861 1.00 69.31 80 SER A O 1
ATOM 618 N N . GLU A 1 81 ? 12.160 -4.928 2.166 1.00 71.69 81 GLU A N 1
ATOM 619 C CA . GLU A 1 81 ? 13.402 -4.187 2.390 1.00 71.69 81 GLU A CA 1
ATOM 620 C C . GLU A 1 81 ? 13.914 -3.580 1.078 1.00 71.69 81 GLU A C 1
ATOM 622 O O . GLU A 1 81 ? 14.146 -2.374 0.973 1.00 71.69 81 GLU A O 1
ATOM 627 N N . ARG A 1 82 ? 13.990 -4.404 0.022 1.00 82.62 82 ARG A N 1
ATOM 628 C CA . ARG A 1 82 ? 14.463 -3.971 -1.301 1.00 82.62 82 ARG A CA 1
ATOM 629 C C . ARG A 1 82 ? 13.454 -3.078 -2.023 1.00 82.62 82 ARG A C 1
ATOM 631 O O . ARG A 1 82 ? 13.849 -2.152 -2.722 1.00 82.62 82 ARG A O 1
ATOM 638 N N . LYS A 1 83 ? 12.152 -3.331 -1.862 1.00 85.44 83 LYS A N 1
ATOM 639 C CA . LYS A 1 83 ? 11.032 -2.633 -2.531 1.00 85.44 83 LYS A CA 1
ATOM 640 C C . LYS A 1 83 ? 11.031 -2.762 -4.066 1.00 85.44 83 LYS A C 1
ATOM 642 O O . LYS A 1 83 ? 10.378 -1.979 -4.759 1.00 85.44 83 LYS A O 1
ATOM 647 N N . TRP A 1 84 ? 11.717 -3.765 -4.611 1.00 88.94 84 TRP A N 1
ATOM 648 C CA . TRP A 1 84 ? 11.728 -4.109 -6.037 1.00 88.94 84 TRP A CA 1
ATOM 649 C C . TRP A 1 84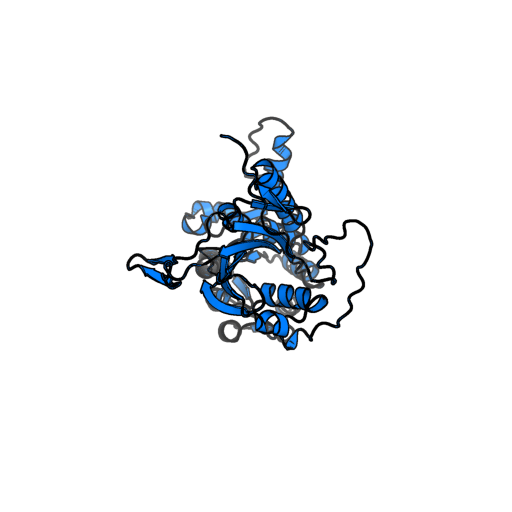 ? 11.903 -5.619 -6.233 1.00 88.94 84 TRP A C 1
ATOM 651 O O . TRP A 1 84 ? 12.273 -6.344 -5.310 1.00 88.94 84 TRP A O 1
ATOM 661 N N . MET A 1 85 ? 11.620 -6.088 -7.446 1.00 89.25 85 MET A N 1
ATOM 662 C CA . MET A 1 85 ? 11.935 -7.436 -7.914 1.00 89.25 85 MET A CA 1
ATOM 663 C C . MET A 1 85 ? 12.503 -7.388 -9.328 1.00 89.25 85 MET A C 1
ATOM 665 O O . MET A 1 85 ? 12.170 -6.486 -10.102 1.00 89.25 85 MET A O 1
ATOM 669 N N . ALA A 1 86 ? 13.325 -8.373 -9.678 1.00 88.94 86 ALA A N 1
ATOM 670 C CA . ALA A 1 86 ? 13.932 -8.456 -10.998 1.00 88.94 86 ALA A CA 1
ATOM 671 C C . ALA A 1 86 ? 13.869 -9.873 -11.562 1.00 88.94 86 ALA A C 1
ATOM 673 O O . ALA A 1 86 ? 13.870 -10.859 -10.831 1.00 88.94 86 ALA A O 1
ATOM 674 N N . MET A 1 87 ? 13.818 -9.974 -12.883 1.00 86.38 87 MET A N 1
ATOM 675 C CA . MET A 1 87 ? 13.827 -11.239 -13.606 1.00 86.38 87 MET A CA 1
ATOM 676 C C . MET A 1 87 ? 14.788 -11.143 -14.780 1.00 86.38 87 MET A C 1
ATOM 678 O O . MET A 1 87 ? 14.831 -10.121 -15.469 1.00 86.38 87 MET A O 1
ATOM 682 N N . VAL A 1 88 ? 15.516 -12.227 -15.031 1.00 84.88 88 VAL A N 1
ATOM 683 C CA . VAL A 1 88 ? 16.395 -12.354 -16.191 1.00 84.88 88 VAL A CA 1
ATOM 684 C C . VAL A 1 88 ? 15.818 -13.378 -17.151 1.00 84.88 88 VAL A C 1
ATOM 686 O O . VAL A 1 88 ? 15.635 -14.547 -16.810 1.00 84.88 88 VAL A O 1
ATOM 689 N N . TRP A 1 89 ? 15.561 -12.930 -18.371 1.00 83.94 89 TRP A N 1
ATOM 690 C CA . TRP A 1 89 ? 15.000 -13.730 -19.445 1.00 83.94 89 TRP A CA 1
ATOM 691 C C . TRP A 1 89 ? 16.003 -13.860 -20.581 1.00 83.94 89 TRP A C 1
ATOM 693 O O . TRP A 1 89 ? 16.686 -12.904 -20.943 1.00 83.94 89 TRP A O 1
ATOM 703 N N . ARG A 1 90 ? 16.056 -15.037 -21.193 1.00 82.69 90 ARG A N 1
ATOM 704 C CA . ARG A 1 90 ? 16.798 -15.280 -22.429 1.00 82.69 90 ARG A CA 1
ATOM 705 C C . ARG A 1 90 ? 15.816 -15.435 -23.574 1.00 82.69 90 ARG A C 1
ATOM 707 O O . ARG A 1 90 ? 14.878 -16.221 -23.462 1.00 82.69 90 ARG A O 1
ATOM 714 N N . SER A 1 91 ? 16.032 -14.714 -24.672 1.00 75.25 91 SER A N 1
ATOM 715 C CA . SER A 1 91 ? 15.219 -14.919 -25.875 1.00 75.25 91 SER A CA 1
ATOM 716 C C . SER A 1 91 ? 15.485 -16.303 -26.465 1.00 75.25 91 SER A C 1
ATOM 718 O O . SER A 1 91 ? 16.638 -16.719 -26.583 1.00 75.25 91 SER A O 1
ATOM 720 N N . SER A 1 92 ? 14.417 -17.016 -26.823 1.00 62.62 92 SER A N 1
ATOM 721 C CA . SER A 1 92 ? 14.493 -18.312 -27.503 1.00 62.62 92 SER A CA 1
ATOM 722 C C . SER A 1 92 ? 14.492 -18.174 -29.032 1.00 62.62 92 SER A C 1
ATOM 724 O O . SER A 1 92 ? 14.593 -19.183 -29.728 1.00 62.62 92 SER A O 1
ATOM 726 N N . ARG A 1 93 ? 14.373 -16.951 -29.580 1.00 57.00 93 ARG A N 1
ATOM 727 C CA . ARG A 1 93 ? 14.330 -16.723 -31.033 1.00 57.00 93 ARG A CA 1
ATOM 728 C C . ARG A 1 93 ? 15.708 -16.963 -31.659 1.00 57.00 93 ARG A C 1
ATOM 730 O O . ARG A 1 93 ? 16.641 -16.202 -31.430 1.00 57.00 93 ARG A O 1
ATOM 737 N N . ALA A 1 94 ? 15.786 -17.988 -32.505 1.00 46.53 94 ALA A N 1
ATOM 738 C CA . ALA A 1 94 ? 16.933 -18.300 -33.363 1.00 46.53 94 ALA A CA 1
ATOM 739 C C . ALA A 1 94 ? 17.149 -17.284 -34.512 1.00 46.53 94 ALA A C 1
ATOM 741 O O . ALA A 1 94 ? 18.140 -17.378 -35.225 1.00 46.53 94 ALA A O 1
ATOM 742 N N . ASP A 1 95 ? 16.230 -16.325 -34.686 1.00 44.41 95 ASP A N 1
ATOM 743 C CA . ASP A 1 95 ? 16.166 -15.405 -35.836 1.00 44.41 95 ASP A CA 1
ATOM 744 C C . ASP A 1 95 ? 16.984 -14.109 -35.669 1.00 44.41 95 ASP A C 1
ATOM 746 O O . ASP A 1 95 ? 17.047 -13.274 -36.571 1.00 44.41 95 ASP A O 1
ATOM 750 N N . LEU A 1 96 ? 17.645 -13.921 -34.523 1.00 48.78 96 LEU A N 1
ATOM 751 C CA . LEU A 1 96 ? 18.731 -12.950 -34.427 1.00 48.78 96 LEU A CA 1
ATOM 752 C C . LEU A 1 96 ? 19.964 -13.615 -35.040 1.00 48.78 96 LEU A C 1
ATOM 754 O O . LEU A 1 96 ? 20.639 -14.409 -34.395 1.00 48.78 96 LEU A O 1
ATOM 758 N N . SER A 1 97 ? 20.237 -13.301 -36.305 1.00 41.75 97 SER A N 1
ATOM 759 C CA . SER A 1 97 ? 21.369 -13.779 -37.115 1.00 41.75 97 SER A CA 1
ATOM 760 C C . SER A 1 97 ? 22.754 -13.345 -36.601 1.00 41.75 97 SER A C 1
ATOM 762 O O . SER A 1 97 ? 23.705 -13.214 -37.371 1.00 41.75 97 SER A O 1
ATOM 764 N N . THR A 1 98 ? 22.877 -13.057 -35.313 1.00 43.94 98 THR A N 1
ATOM 765 C CA . THR A 1 98 ? 24.118 -12.759 -34.619 1.00 43.94 98 THR A CA 1
ATOM 766 C C . THR A 1 98 ? 24.303 -13.824 -33.551 1.00 43.94 98 THR A C 1
ATOM 768 O O . THR A 1 98 ? 23.402 -14.096 -32.769 1.00 43.94 98 THR A O 1
ATOM 771 N N . GLU A 1 99 ? 25.498 -14.404 -33.473 1.00 45.88 99 GLU A N 1
ATOM 772 C CA . GLU A 1 99 ? 25.946 -15.385 -32.465 1.00 45.88 99 GLU A CA 1
ATOM 773 C C . GLU A 1 99 ? 25.832 -14.896 -30.995 1.00 45.88 99 GLU A C 1
ATOM 775 O O . GLU A 1 99 ? 26.365 -15.507 -30.073 1.00 45.88 99 GLU A O 1
ATOM 780 N N . SER A 1 100 ? 25.169 -13.765 -30.749 1.00 52.00 100 SER A N 1
ATOM 781 C CA . SER A 1 100 ? 25.069 -13.088 -29.462 1.00 52.00 100 SER A CA 1
ATOM 782 C C . SER A 1 100 ? 23.760 -13.459 -28.768 1.00 52.00 100 SER A C 1
ATOM 784 O O . SER A 1 100 ? 22.677 -13.023 -29.152 1.00 52.00 100 SER A O 1
ATOM 786 N N . LYS A 1 101 ? 23.864 -14.264 -27.706 1.00 66.69 101 LYS A N 1
ATOM 787 C CA . LYS A 1 101 ? 22.749 -14.579 -26.803 1.00 66.69 101 LYS A CA 1
ATOM 788 C C . LYS A 1 101 ? 22.359 -13.285 -26.076 1.00 66.69 101 LYS A C 1
ATOM 790 O O . LYS A 1 101 ? 23.167 -12.730 -25.338 1.00 66.69 101 LYS A O 1
ATOM 795 N N . VAL A 1 102 ? 21.146 -12.774 -26.294 1.00 73.44 102 VAL A N 1
ATOM 796 C CA . VAL A 1 102 ? 20.662 -11.554 -25.621 1.00 73.44 102 VAL A CA 1
ATOM 797 C C . VAL A 1 102 ? 19.898 -11.925 -24.352 1.00 73.44 102 VAL A C 1
ATOM 799 O O . VAL A 1 102 ? 18.970 -12.741 -24.385 1.00 73.44 102 VAL A O 1
ATOM 802 N N . HIS A 1 103 ? 20.274 -11.302 -23.237 1.00 81.06 103 HIS A N 1
ATOM 803 C CA . HIS A 1 103 ? 19.544 -11.357 -21.976 1.00 81.06 103 HIS A CA 1
ATOM 804 C C . HIS A 1 103 ? 18.728 -10.077 -21.775 1.00 81.06 103 HIS A C 1
ATOM 806 O O . HIS A 1 103 ? 19.201 -8.963 -22.007 1.00 81.06 103 HIS A O 1
ATOM 812 N N . LEU A 1 104 ? 17.492 -10.256 -21.321 1.00 85.25 104 LEU A N 1
ATOM 813 C CA . LEU A 1 104 ? 16.571 -9.201 -20.926 1.00 85.25 104 LEU A CA 1
ATOM 814 C C . LEU A 1 104 ? 16.471 -9.212 -19.404 1.00 85.25 104 LEU A C 1
ATOM 816 O O . LEU A 1 104 ? 15.921 -10.146 -18.819 1.00 85.25 104 LEU A O 1
ATOM 820 N N . VAL A 1 105 ? 16.997 -8.174 -18.766 1.00 87.62 105 VAL A N 1
ATOM 821 C CA . VAL A 1 105 ? 16.847 -7.957 -17.327 1.00 87.62 105 VAL A CA 1
ATOM 822 C C . VAL A 1 105 ? 15.693 -6.988 -17.126 1.00 87.62 105 VAL A C 1
ATOM 824 O O . VAL A 1 105 ? 15.761 -5.831 -17.538 1.00 87.62 105 VAL A O 1
ATOM 827 N N . MET A 1 106 ? 14.616 -7.466 -16.517 1.00 90.94 106 MET A N 1
ATOM 828 C CA . MET A 1 106 ? 13.427 -6.673 -16.222 1.00 90.94 106 MET A CA 1
ATOM 829 C C . MET A 1 106 ? 13.357 -6.422 -14.724 1.00 90.94 106 MET A C 1
ATOM 831 O O . MET A 1 106 ? 13.445 -7.369 -13.949 1.00 90.94 106 MET A O 1
ATOM 835 N N . CYS A 1 107 ? 13.155 -5.173 -14.323 1.00 92.00 107 CYS A N 1
ATOM 836 C CA . CYS A 1 107 ? 12.970 -4.786 -12.929 1.00 92.00 107 CYS A CA 1
ATOM 837 C C . CYS A 1 107 ? 11.643 -4.039 -12.779 1.00 92.00 107 CYS A C 1
ATOM 839 O O . CYS A 1 107 ? 11.299 -3.200 -13.616 1.00 92.00 107 CYS A O 1
ATOM 841 N N . LYS A 1 108 ? 10.896 -4.346 -11.718 1.00 92.81 108 LYS A N 1
ATOM 842 C CA . LYS A 1 108 ? 9.736 -3.556 -11.294 1.00 92.81 108 LYS A CA 1
ATOM 843 C C . LYS A 1 108 ? 9.789 -3.301 -9.794 1.00 92.81 108 LYS A C 1
ATOM 845 O O . LYS A 1 108 ? 10.233 -4.161 -9.034 1.00 92.81 108 LYS A O 1
ATOM 850 N N . GLY A 1 109 ? 9.296 -2.150 -9.356 1.00 91.31 109 GLY A N 1
ATOM 851 C CA . GLY A 1 109 ? 9.309 -1.801 -7.938 1.00 91.31 109 GLY A CA 1
ATOM 852 C C . GLY A 1 109 ? 8.878 -0.372 -7.653 1.00 91.31 109 GLY A C 1
ATOM 853 O O . GLY A 1 109 ? 8.322 0.311 -8.517 1.00 91.31 109 GLY A O 1
ATOM 854 N N . ALA A 1 110 ? 9.153 0.064 -6.425 1.00 89.88 110 ALA A N 1
ATOM 855 C CA . ALA A 1 110 ? 8.980 1.446 -6.000 1.00 89.88 110 ALA A CA 1
ATOM 856 C C . ALA A 1 110 ? 9.820 2.390 -6.876 1.00 89.88 110 ALA A C 1
ATOM 858 O O . ALA A 1 110 ? 10.951 2.060 -7.252 1.00 89.88 110 ALA A O 1
ATOM 859 N N . PHE A 1 111 ? 9.262 3.553 -7.222 1.00 91.00 111 PHE A N 1
ATOM 860 C CA . PHE A 1 111 ? 9.904 4.486 -8.146 1.00 91.00 111 PHE A CA 1
ATOM 861 C C . PHE A 1 111 ? 11.275 4.933 -7.643 1.00 91.00 111 PHE A C 1
ATOM 863 O O . PHE A 1 111 ? 12.213 4.968 -8.431 1.00 91.00 111 PHE A O 1
ATOM 870 N N . GLU A 1 112 ? 11.409 5.213 -6.351 1.00 89.56 112 GLU A N 1
ATOM 871 C CA . GLU A 1 112 ? 12.627 5.748 -5.740 1.00 89.56 112 GLU A CA 1
ATOM 872 C C . GLU A 1 112 ? 13.793 4.773 -5.955 1.00 89.56 112 GLU A C 1
ATOM 874 O O . GLU A 1 112 ? 14.830 5.144 -6.504 1.00 89.56 112 GLU A O 1
ATOM 879 N N . LYS A 1 113 ? 13.561 3.486 -5.664 1.00 91.56 113 LYS A N 1
ATOM 880 C CA . LYS A 1 113 ? 14.560 2.415 -5.796 1.00 91.56 113 LYS A CA 1
ATOM 881 C C . LYS A 1 113 ? 14.877 2.057 -7.244 1.00 91.56 113 LYS A C 1
ATOM 883 O O . LYS A 1 113 ? 16.037 1.902 -7.608 1.00 91.56 113 LYS A O 1
ATOM 888 N N . VAL A 1 114 ? 13.864 1.947 -8.102 1.00 92.81 114 VAL A N 1
ATOM 889 C CA . VAL A 1 114 ? 14.089 1.624 -9.523 1.00 92.81 114 VAL A CA 1
ATOM 890 C C . VAL A 1 114 ? 14.732 2.803 -10.259 1.00 92.81 114 VAL A C 1
ATOM 892 O O . VAL A 1 114 ? 15.533 2.607 -11.172 1.00 92.81 114 VAL A O 1
ATOM 895 N N . SER A 1 115 ? 14.423 4.040 -9.865 1.00 93.44 115 SER A N 1
ATOM 896 C CA . SER A 1 115 ? 15.045 5.244 -10.417 1.00 93.44 115 SER A CA 1
ATOM 897 C C . SER A 1 115 ? 16.554 5.222 -10.172 1.00 93.44 115 SER A C 1
ATOM 899 O O . SER A 1 115 ? 17.302 5.420 -11.129 1.00 93.44 115 SER A O 1
ATOM 901 N N . GLU A 1 116 ? 17.021 4.903 -8.961 1.00 92.75 116 GLU A N 1
ATOM 902 C CA . GLU A 1 116 ? 18.456 4.791 -8.626 1.00 92.75 116 GLU A CA 1
ATOM 903 C C . GLU A 1 116 ? 19.228 3.842 -9.568 1.00 92.75 116 GLU A C 1
ATOM 905 O O . GLU A 1 116 ? 20.367 4.123 -9.937 1.00 92.75 116 GLU A O 1
ATOM 910 N N . MET A 1 117 ? 18.580 2.774 -10.045 1.00 93.12 117 MET A N 1
ATOM 911 C CA . MET A 1 117 ? 19.148 1.780 -10.972 1.00 93.12 117 MET A CA 1
ATOM 912 C C . MET A 1 117 ? 19.211 2.244 -12.436 1.00 93.12 117 MET A C 1
ATOM 914 O O . MET A 1 117 ? 19.982 1.718 -13.245 1.00 93.12 117 MET A O 1
ATOM 918 N N . CYS A 1 118 ? 18.384 3.218 -12.812 1.00 94.38 118 CYS A N 1
ATOM 919 C CA . CYS A 1 118 ? 18.231 3.638 -14.200 1.00 94.38 118 CYS A CA 1
ATOM 920 C C . CYS A 1 118 ? 19.209 4.758 -14.562 1.00 94.38 118 CYS A C 1
ATOM 922 O O . CYS A 1 118 ? 19.300 5.747 -13.846 1.00 94.38 118 CYS A O 1
ATOM 924 N N . SER A 1 119 ? 19.872 4.680 -15.717 1.00 94.75 119 SER A N 1
ATOM 925 C CA . SER A 1 119 ? 20.652 5.796 -16.294 1.00 94.75 119 SER A CA 1
ATOM 926 C C . SER A 1 119 ? 20.002 6.391 -17.546 1.00 94.75 119 SER A C 1
ATOM 928 O O . SER A 1 119 ? 20.322 7.513 -17.954 1.00 94.75 119 SER A O 1
ATOM 930 N N . LYS A 1 120 ? 19.044 5.670 -18.135 1.00 94.69 120 LYS A N 1
ATOM 931 C CA . LYS A 1 120 ? 18.333 6.036 -19.361 1.00 94.69 120 LYS A CA 1
ATOM 932 C C . LYS A 1 120 ? 16.821 5.980 -19.161 1.00 94.69 120 LYS A C 1
ATOM 934 O O . LYS A 1 120 ? 16.329 5.406 -18.194 1.00 94.69 120 LYS A O 1
ATOM 939 N N . ILE A 1 121 ? 16.084 6.563 -20.097 1.00 94.31 121 ILE A N 1
ATOM 940 C CA . ILE A 1 121 ? 14.629 6.487 -20.204 1.00 94.31 121 ILE A CA 1
ATOM 941 C C . ILE A 1 121 ? 14.221 6.282 -21.659 1.00 94.31 121 ILE A C 1
ATOM 943 O O . ILE A 1 121 ? 14.818 6.859 -22.570 1.00 94.31 121 ILE A O 1
ATOM 947 N N . THR A 1 122 ? 13.182 5.485 -21.884 1.00 92.06 122 THR A N 1
ATOM 948 C CA . THR A 1 122 ? 12.540 5.392 -23.191 1.00 92.06 122 THR A CA 1
ATOM 949 C C . THR A 1 122 ? 11.626 6.598 -23.415 1.00 92.06 122 THR A C 1
ATOM 951 O O . THR A 1 122 ? 10.634 6.787 -22.717 1.00 92.06 122 THR A O 1
ATOM 954 N N . HIS A 1 123 ? 11.927 7.412 -24.423 1.00 86.88 123 HIS A N 1
ATOM 955 C CA . HIS A 1 123 ? 11.121 8.563 -24.816 1.00 86.88 123 HIS A CA 1
ATOM 956 C C . HIS A 1 123 ? 10.890 8.535 -26.332 1.00 86.88 123 HIS A C 1
ATOM 958 O O . HIS A 1 123 ? 11.832 8.493 -27.120 1.00 86.88 123 HIS A O 1
ATOM 964 N N . LYS A 1 124 ? 9.615 8.503 -26.753 1.00 85.50 124 LYS A N 1
ATOM 965 C CA . LYS A 1 124 ? 9.200 8.417 -28.171 1.00 85.50 124 LYS A CA 1
ATOM 966 C C . LYS A 1 124 ? 9.891 7.279 -28.949 1.00 85.50 124 LYS A C 1
ATOM 968 O O . LYS A 1 124 ? 10.317 7.464 -30.087 1.00 85.50 124 LYS A O 1
ATOM 973 N N . GLY A 1 125 ? 10.022 6.109 -28.319 1.00 80.00 125 GLY A N 1
ATOM 974 C CA . GLY A 1 125 ? 10.653 4.928 -28.918 1.00 80.00 125 GLY A CA 1
ATOM 975 C C . GLY A 1 125 ? 12.183 4.977 -29.004 1.00 80.00 125 GLY A C 1
ATOM 976 O O . GLY A 1 125 ? 12.769 4.121 -29.658 1.00 80.00 125 GLY A O 1
ATOM 977 N N . ARG A 1 126 ? 12.842 5.957 -28.371 1.00 86.00 126 ARG A N 1
ATOM 978 C CA . ARG A 1 126 ? 14.307 6.064 -28.311 1.00 86.00 126 ARG A CA 1
ATOM 979 C C . ARG A 1 126 ? 14.799 6.029 -26.873 1.00 86.00 126 ARG A C 1
ATOM 981 O O . ARG A 1 126 ? 14.107 6.492 -25.970 1.00 86.00 126 ARG A O 1
ATOM 988 N N . GLU A 1 127 ? 16.000 5.499 -26.672 1.00 89.31 127 GLU A N 1
ATOM 989 C CA . GLU A 1 127 ? 16.698 5.632 -25.396 1.00 89.31 127 GLU A CA 1
ATOM 990 C C . GLU A 1 127 ? 17.341 7.011 -25.299 1.00 89.31 127 GLU A C 1
ATOM 992 O O . GLU A 1 127 ? 18.093 7.431 -26.179 1.00 89.31 127 GLU A O 1
ATOM 997 N N . GLU A 1 128 ? 17.067 7.707 -24.206 1.00 93.44 128 GLU A N 1
ATOM 998 C CA . GLU A 1 128 ? 17.659 9.000 -23.909 1.00 93.44 128 GLU A CA 1
ATOM 999 C C . GLU A 1 128 ? 18.168 9.026 -22.458 1.00 93.44 128 GLU A C 1
ATOM 1001 O O . GLU A 1 128 ? 17.658 8.278 -21.623 1.00 93.44 128 GLU A O 1
ATOM 1006 N N . PRO A 1 129 ? 19.142 9.884 -22.102 1.00 95.25 129 PRO A N 1
ATOM 1007 C CA . PRO A 1 129 ? 19.623 9.975 -20.726 1.00 95.25 129 PRO A CA 1
ATOM 1008 C C . PRO A 1 129 ? 18.509 10.345 -19.736 1.00 95.25 129 PRO A C 1
ATOM 1010 O O . PRO A 1 129 ? 17.695 11.246 -19.989 1.00 95.25 129 PRO A O 1
ATOM 1013 N N . LEU A 1 130 ? 18.495 9.681 -18.578 1.00 93.69 130 LEU A N 1
ATOM 1014 C CA . LEU A 1 130 ? 17.614 10.010 -17.459 1.00 93.69 130 LEU A CA 1
ATOM 1015 C C . LEU A 1 130 ? 18.234 11.147 -16.634 1.00 93.69 130 LEU A C 1
ATOM 1017 O O . LEU A 1 130 ? 18.846 10.942 -15.584 1.00 93.69 130 LEU A O 1
ATOM 1021 N N . THR A 1 131 ? 18.101 12.369 -17.149 1.00 94.75 131 THR A N 1
ATOM 1022 C CA . THR A 1 131 ? 18.605 13.585 -16.494 1.00 94.75 131 THR A CA 1
ATOM 1023 C C . THR A 1 131 ? 17.869 13.876 -15.184 1.00 94.75 131 THR A C 1
ATOM 1025 O O . THR A 1 131 ? 16.728 13.453 -14.986 1.00 94.75 131 THR A O 1
ATOM 1028 N N . GLN A 1 132 ? 18.477 14.668 -14.296 1.00 93.31 132 GLN A N 1
ATOM 1029 C CA . GLN A 1 132 ? 17.849 15.051 -13.025 1.00 93.31 132 GLN A CA 1
ATOM 1030 C C . GLN A 1 132 ? 16.510 15.782 -13.227 1.00 93.31 132 GLN A C 1
ATOM 1032 O O . GLN A 1 132 ? 15.552 15.514 -12.509 1.00 93.31 132 GLN A O 1
ATOM 1037 N N . ALA A 1 133 ? 16.398 16.632 -14.254 1.00 93.19 133 ALA A N 1
ATOM 1038 C CA . ALA A 1 133 ? 15.142 17.299 -14.605 1.00 93.19 133 ALA A CA 1
ATOM 1039 C C . ALA A 1 133 ? 14.026 16.300 -14.972 1.00 93.19 133 ALA A C 1
ATOM 1041 O O . ALA A 1 133 ? 12.871 16.484 -14.595 1.00 93.19 133 ALA A O 1
ATOM 1042 N N . ARG A 1 134 ? 14.366 15.207 -15.669 1.00 91.75 134 ARG A N 1
ATOM 1043 C CA . ARG A 1 134 ? 13.408 14.142 -16.003 1.00 91.75 134 ARG A CA 1
ATOM 1044 C C . ARG A 1 134 ? 13.016 13.321 -14.789 1.00 91.75 134 ARG A C 1
ATOM 1046 O O . ARG A 1 134 ? 11.839 13.016 -14.640 1.00 91.75 134 ARG A O 1
ATOM 1053 N N . ARG A 1 135 ? 13.976 13.011 -13.912 1.00 92.62 135 ARG A N 1
ATOM 1054 C CA . ARG A 1 135 ? 13.696 12.339 -12.635 1.00 92.62 135 ARG A CA 1
ATOM 1055 C C . ARG A 1 135 ? 12.720 13.141 -11.788 1.00 92.62 135 ARG A C 1
ATOM 1057 O O . ARG A 1 135 ? 11.759 12.561 -11.307 1.00 92.62 135 ARG A O 1
ATOM 1064 N N . ARG A 1 136 ? 12.925 14.460 -11.672 1.00 91.81 136 ARG A N 1
ATOM 1065 C CA . ARG A 1 136 ? 11.998 15.359 -10.965 1.00 91.81 136 ARG A CA 1
ATOM 1066 C C . ARG A 1 136 ? 10.597 15.285 -11.566 1.00 91.81 136 ARG A C 1
ATOM 1068 O O . ARG A 1 136 ? 9.666 14.938 -10.862 1.00 91.81 136 ARG A O 1
ATOM 1075 N N . LYS A 1 137 ? 10.469 15.432 -12.887 1.00 92.50 137 LYS A N 1
ATOM 1076 C CA . LYS A 1 137 ? 9.167 15.333 -13.565 1.00 92.50 137 LYS A CA 1
ATOM 1077 C C . LYS A 1 137 ? 8.455 13.989 -13.343 1.00 92.50 137 LYS A C 1
ATOM 1079 O O . LYS A 1 137 ? 7.235 13.953 -13.194 1.00 92.50 137 LYS A O 1
ATOM 1084 N N . LEU A 1 138 ? 9.196 12.880 -13.355 1.00 92.25 138 LEU A N 1
ATOM 1085 C CA . LEU A 1 138 ? 8.643 11.553 -13.063 1.00 92.25 138 LEU A CA 1
ATOM 1086 C C . LEU A 1 138 ? 8.201 11.447 -11.606 1.00 92.25 138 LEU A C 1
ATOM 1088 O O . LEU A 1 138 ? 7.110 10.957 -11.353 1.00 92.25 138 LEU A O 1
ATOM 1092 N N . ASN A 1 139 ? 9.004 11.967 -10.680 1.00 90.50 139 ASN A N 1
ATOM 1093 C CA . ASN A 1 139 ? 8.663 12.031 -9.266 1.00 90.50 139 ASN A CA 1
ATOM 1094 C C . ASN A 1 139 ? 7.377 12.835 -9.032 1.00 90.50 139 ASN A C 1
ATOM 1096 O O . ASN A 1 139 ? 6.480 12.367 -8.342 1.00 90.50 139 ASN A O 1
ATOM 1100 N N . ASP A 1 140 ? 7.242 13.997 -9.672 1.00 88.69 140 ASP A N 1
ATOM 1101 C CA . ASP A 1 140 ? 6.039 14.834 -9.583 1.00 88.69 140 ASP A CA 1
ATOM 1102 C C . ASP A 1 140 ? 4.810 14.102 -10.144 1.00 88.69 140 ASP A C 1
ATOM 1104 O O . ASP A 1 140 ? 3.709 14.192 -9.605 1.00 88.69 140 ASP A O 1
ATOM 1108 N N . THR A 1 141 ? 5.006 13.306 -11.199 1.00 90.31 141 THR A N 1
ATOM 1109 C CA . THR A 1 141 ? 3.951 12.455 -11.768 1.00 90.31 141 THR A CA 1
ATOM 1110 C C . THR A 1 141 ? 3.566 11.320 -10.811 1.00 90.31 141 THR A C 1
ATOM 1112 O O . THR A 1 141 ? 2.380 11.054 -10.632 1.00 90.31 141 THR A O 1
ATOM 1115 N N . CYS A 1 142 ? 4.539 10.674 -10.157 1.00 88.31 142 CYS A N 1
ATOM 1116 C CA . CYS A 1 142 ? 4.280 9.678 -9.115 1.00 88.31 142 CYS A CA 1
ATOM 1117 C C . CYS A 1 142 ? 3.474 10.285 -7.963 1.00 88.31 142 CYS A C 1
ATOM 1119 O O . CYS A 1 142 ? 2.479 9.694 -7.552 1.00 88.31 142 CYS A O 1
ATOM 1121 N N . LYS A 1 143 ? 3.856 11.480 -7.493 1.00 85.62 143 LYS A N 1
ATOM 1122 C CA . LY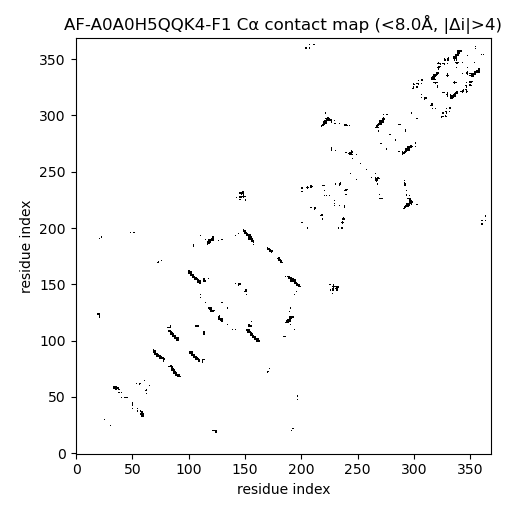S A 1 143 ? 3.136 12.212 -6.441 1.00 85.62 143 LYS A CA 1
ATOM 1123 C C . LYS A 1 143 ? 1.695 12.521 -6.844 1.00 85.62 143 LYS A C 1
ATOM 1125 O O . LYS A 1 143 ? 0.793 12.313 -6.044 1.00 85.62 143 LYS A O 1
ATOM 1130 N N . LEU A 1 144 ? 1.468 12.947 -8.088 1.00 87.31 144 LEU A N 1
ATOM 1131 C CA . LEU A 1 144 ? 0.125 13.221 -8.611 1.00 87.31 144 LEU A CA 1
ATOM 1132 C C . LEU A 1 144 ? -0.774 11.976 -8.642 1.00 87.31 144 LEU A C 1
ATOM 1134 O O . LEU A 1 144 ? -1.969 12.074 -8.389 1.00 87.31 144 LEU A O 1
ATOM 1138 N N . PHE A 1 145 ? -0.235 10.811 -8.999 1.00 88.75 145 PHE A N 1
ATOM 1139 C CA . PHE A 1 145 ? -1.012 9.570 -8.957 1.00 88.75 145 PHE A CA 1
ATOM 1140 C C . PHE A 1 145 ? -1.232 9.100 -7.518 1.00 88.75 145 PHE A C 1
ATOM 1142 O O . PHE A 1 145 ? -2.342 8.710 -7.159 1.00 88.75 145 PHE A O 1
ATOM 1149 N N . ALA A 1 146 ? -0.211 9.205 -6.669 1.00 83.62 146 ALA A N 1
ATOM 1150 C CA . ALA A 1 146 ? -0.325 8.848 -5.263 1.00 83.62 146 ALA A CA 1
ATOM 1151 C C . ALA A 1 146 ? -1.364 9.713 -4.531 1.00 83.62 146 ALA A C 1
ATOM 1153 O O . ALA A 1 146 ? -2.147 9.170 -3.759 1.00 83.62 146 ALA A O 1
ATOM 1154 N N . SER A 1 147 ? -1.458 11.015 -4.836 1.00 82.56 147 SER A N 1
ATOM 1155 C CA . SER A 1 147 ? -2.468 11.911 -4.245 1.00 82.56 147 SER A CA 1
ATOM 1156 C C . SER A 1 147 ? -3.908 11.577 -4.649 1.00 82.56 147 SER A C 1
ATOM 1158 O O . SER A 1 147 ? -4.855 12.044 -4.021 1.00 82.56 147 SER A O 1
ATOM 1160 N N . ARG A 1 148 ? -4.098 10.730 -5.667 1.00 85.50 148 ARG A N 1
ATOM 1161 C CA . ARG A 1 148 ? -5.402 10.164 -6.048 1.00 85.50 148 ARG A CA 1
ATOM 1162 C C . ARG A 1 148 ? -5.694 8.823 -5.374 1.00 85.50 148 ARG A C 1
ATOM 1164 O O . ARG A 1 148 ? -6.719 8.213 -5.662 1.00 85.50 148 ARG A O 1
ATOM 1171 N N . GLY A 1 149 ? -4.805 8.345 -4.505 1.00 83.38 149 GLY A N 1
ATOM 1172 C CA . GLY A 1 149 ? -4.897 7.010 -3.918 1.00 83.38 149 GLY A CA 1
ATOM 1173 C C . GLY A 1 149 ? -4.495 5.897 -4.890 1.00 83.38 149 GLY A C 1
ATOM 1174 O O . GLY A 1 149 ? -4.817 4.736 -4.665 1.00 83.38 149 GLY A O 1
ATOM 1175 N N . GLU A 1 150 ? -3.789 6.213 -5.980 1.00 88.06 150 GLU A N 1
ATOM 1176 C CA . GLU A 1 150 ? -3.308 5.193 -6.912 1.00 88.06 150 GLU A CA 1
ATOM 1177 C C . GLU A 1 150 ? -1.958 4.627 -6.438 1.00 88.06 150 GLU A C 1
ATOM 1179 O O . GLU A 1 150 ? -1.067 5.354 -5.987 1.00 88.06 150 GLU A O 1
ATOM 1184 N N . ARG A 1 151 ? -1.771 3.310 -6.577 1.00 85.81 151 ARG A N 1
ATOM 1185 C CA . ARG A 1 151 ? -0.486 2.644 -6.333 1.00 85.81 151 ARG A CA 1
ATOM 1186 C C . ARG A 1 151 ? 0.398 2.781 -7.566 1.00 85.81 151 ARG A C 1
ATOM 1188 O O . ARG A 1 151 ? 0.052 2.277 -8.631 1.00 85.81 151 ARG A O 1
ATOM 1195 N N . VAL A 1 152 ? 1.564 3.406 -7.424 1.00 89.00 152 VAL A N 1
ATOM 1196 C CA . VAL A 1 152 ? 2.501 3.635 -8.536 1.00 89.00 152 VAL A CA 1
ATOM 1197 C C . VAL A 1 152 ? 3.674 2.655 -8.482 1.00 89.00 152 VAL A C 1
ATOM 1199 O O . VAL A 1 152 ? 4.256 2.424 -7.425 1.00 89.00 152 VAL A O 1
ATOM 1202 N N . MET A 1 153 ? 4.051 2.096 -9.632 1.00 90.19 153 MET A N 1
ATOM 1203 C CA . MET A 1 153 ? 5.237 1.253 -9.804 1.00 90.19 153 MET A CA 1
ATOM 1204 C C . MET A 1 153 ? 6.051 1.702 -11.014 1.00 90.19 153 MET A C 1
ATOM 1206 O O . MET A 1 153 ? 5.499 2.040 -12.062 1.00 90.19 153 MET A O 1
ATOM 1210 N N . ALA A 1 154 ? 7.372 1.647 -10.894 1.00 94.06 154 ALA A N 1
ATOM 1211 C CA . ALA A 1 154 ? 8.284 1.853 -12.009 1.00 94.06 154 ALA A CA 1
ATOM 1212 C C . ALA A 1 154 ? 8.675 0.515 -12.643 1.00 94.06 154 ALA A C 1
ATOM 1214 O O . ALA A 1 154 ? 8.845 -0.487 -11.946 1.00 94.06 154 ALA A O 1
ATOM 1215 N N . ILE A 1 155 ? 8.841 0.520 -13.966 1.00 94.81 155 ILE A N 1
ATOM 1216 C CA . ILE A 1 155 ? 9.330 -0.612 -14.755 1.00 94.81 155 ILE A CA 1
ATOM 1217 C C . ILE A 1 155 ? 10.591 -0.174 -15.496 1.00 94.81 155 ILE A C 1
ATOM 1219 O O . ILE A 1 155 ? 10.595 0.840 -16.203 1.00 94.81 155 ILE A O 1
ATOM 1223 N N . ALA A 1 156 ? 11.648 -0.965 -15.357 1.00 94.12 156 ALA A N 1
ATOM 1224 C CA . ALA A 1 156 ? 12.923 -0.771 -16.025 1.00 94.12 156 ALA A CA 1
ATOM 1225 C C . ALA A 1 156 ? 13.343 -2.030 -16.788 1.00 94.12 156 ALA A C 1
ATOM 1227 O O . ALA A 1 156 ? 13.036 -3.159 -16.397 1.00 94.12 156 ALA A O 1
ATOM 1228 N N . LEU A 1 157 ? 14.064 -1.819 -17.883 1.00 91.81 157 LEU A N 1
ATOM 1229 C CA . LEU A 1 157 ? 14.582 -2.859 -18.757 1.00 91.81 157 LEU A CA 1
ATOM 1230 C C . LEU A 1 157 ? 16.063 -2.601 -19.026 1.00 91.81 157 LEU A C 1
ATOM 1232 O O . LEU A 1 157 ? 16.467 -1.473 -19.300 1.00 91.81 157 LEU A O 1
ATOM 1236 N N . LEU A 1 158 ? 16.859 -3.659 -19.007 1.00 88.56 158 LEU A N 1
ATOM 1237 C CA . LEU A 1 158 ? 18.205 -3.668 -19.557 1.00 88.56 158 LEU A CA 1
ATOM 1238 C C . LEU A 1 158 ? 18.312 -4.810 -20.565 1.00 88.56 158 LEU A C 1
ATOM 1240 O O . LEU A 1 158 ? 18.012 -5.963 -20.255 1.00 88.56 158 LEU A O 1
ATOM 1244 N N . ILE A 1 159 ? 18.751 -4.475 -21.774 1.00 85.25 159 ILE A N 1
ATOM 1245 C CA . IL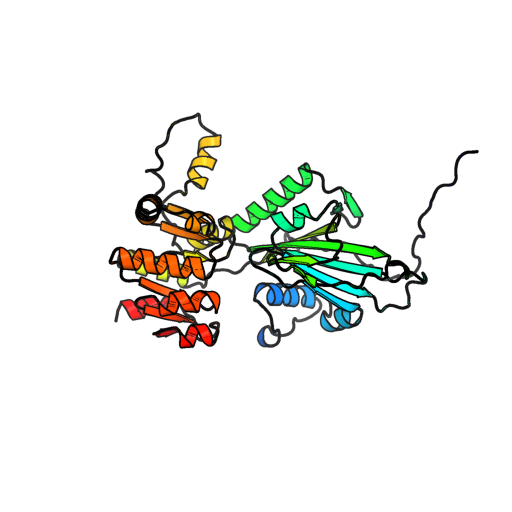E A 1 159 ? 19.070 -5.440 -22.823 1.00 85.25 159 ILE A CA 1
ATOM 1246 C C . ILE A 1 159 ? 20.588 -5.599 -22.829 1.00 85.25 159 ILE A C 1
ATOM 1248 O O . ILE A 1 159 ? 21.305 -4.627 -23.067 1.00 85.25 159 ILE A O 1
ATOM 1252 N N . LYS A 1 160 ? 21.081 -6.805 -22.541 1.00 78.62 160 LYS A N 1
ATOM 1253 C CA . LYS A 1 160 ? 22.516 -7.105 -22.487 1.00 78.62 160 LYS A CA 1
ATOM 1254 C C . LYS A 1 160 ? 22.854 -8.204 -23.489 1.00 78.62 160 LYS A C 1
ATOM 1256 O O . LYS A 1 160 ? 22.290 -9.294 -23.433 1.00 78.62 160 LYS A O 1
ATOM 1261 N N . GLU A 1 161 ? 23.788 -7.922 -24.393 1.00 73.44 161 GLU A N 1
ATOM 1262 C CA . GLU A 1 161 ? 24.438 -8.955 -25.204 1.00 73.44 161 GLU A CA 1
ATOM 1263 C C . GLU A 1 161 ? 25.393 -9.748 -24.309 1.00 73.44 161 GLU A C 1
ATOM 1265 O O . GLU A 1 161 ? 26.230 -9.160 -23.623 1.00 73.44 161 GLU A O 1
ATOM 1270 N N . TYR A 1 162 ? 25.258 -11.070 -24.291 1.00 66.38 162 TYR A N 1
ATOM 1271 C CA . TYR A 1 162 ? 26.069 -11.949 -23.458 1.00 66.38 162 TYR A CA 1
ATOM 1272 C C . TYR A 1 162 ? 27.011 -12.783 -24.327 1.00 66.38 162 TYR A C 1
ATOM 1274 O O . TYR A 1 162 ? 26.579 -13.418 -25.296 1.00 66.38 162 TYR A O 1
ATOM 1282 N N . ARG A 1 163 ? 28.307 -12.783 -23.989 1.00 63.00 163 ARG A N 1
ATOM 1283 C CA . ARG A 1 163 ? 29.332 -13.567 -24.691 1.00 63.00 163 ARG A CA 1
ATOM 1284 C C . ARG A 1 163 ? 29.655 -14.823 -23.891 1.00 63.00 163 ARG A C 1
ATOM 1286 O O . ARG A 1 163 ? 29.607 -14.822 -22.672 1.00 63.00 163 ARG A O 1
ATOM 1293 N N . GLU A 1 164 ? 30.042 -15.906 -24.561 1.00 54.38 164 GLU A N 1
ATOM 1294 C CA . GLU A 1 164 ? 30.304 -17.199 -23.897 1.00 54.38 164 GLU A CA 1
ATOM 1295 C C . GLU A 1 164 ? 31.462 -17.179 -22.884 1.00 54.38 164 GLU A C 1
ATOM 1297 O O . GLU A 1 164 ? 31.560 -18.088 -22.068 1.00 54.38 164 GLU A O 1
ATOM 1302 N N . ARG A 1 165 ? 32.309 -16.140 -22.901 1.00 50.12 165 ARG A N 1
ATOM 1303 C CA . ARG A 1 165 ? 33.361 -15.907 -21.897 1.00 50.12 165 ARG A CA 1
ATOM 1304 C C . ARG A 1 165 ? 32.863 -15.234 -20.617 1.00 50.12 165 ARG A C 1
ATOM 1306 O O . ARG A 1 165 ? 33.598 -15.232 -19.641 1.00 50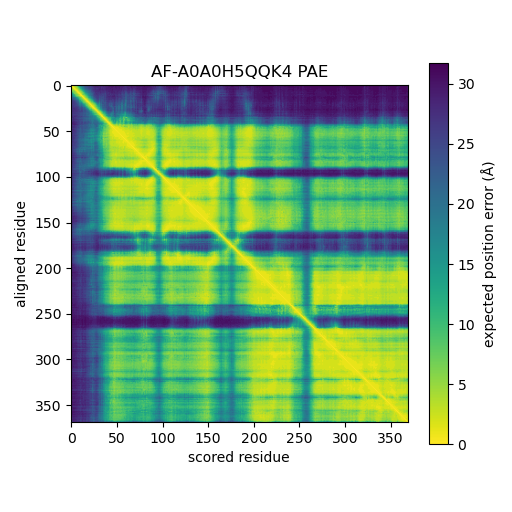.12 165 ARG A O 1
ATOM 1313 N N . ASP A 1 166 ? 31.642 -14.707 -20.616 1.00 53.19 166 ASP A N 1
ATOM 1314 C CA . ASP A 1 166 ? 31.038 -14.018 -19.474 1.00 53.19 166 ASP A CA 1
ATOM 1315 C C . ASP A 1 166 ? 30.285 -14.986 -18.547 1.00 53.19 166 ASP A C 1
ATOM 1317 O O . ASP A 1 166 ? 29.458 -14.503 -17.784 1.00 53.19 166 ASP A O 1
ATOM 1321 N N . GLN A 1 167 ? 30.551 -16.309 -18.635 1.00 51.22 167 GLN A N 1
ATOM 1322 C CA . GLN A 1 167 ? 29.903 -17.459 -17.957 1.00 51.22 167 GLN A CA 1
ATOM 1323 C C . GLN A 1 167 ? 29.884 -17.419 -16.407 1.00 51.22 167 GLN A C 1
ATOM 1325 O O . GLN A 1 167 ? 29.898 -18.452 -15.747 1.00 51.22 167 GLN A O 1
ATOM 1330 N N . GLU A 1 168 ? 29.805 -16.247 -15.795 1.00 54.50 168 GLU A N 1
ATOM 1331 C CA . GLU A 1 168 ? 29.220 -16.098 -14.473 1.00 54.50 168 GLU A CA 1
ATOM 1332 C C . GLU A 1 168 ? 27.716 -16.365 -14.601 1.00 54.50 168 GLU A C 1
ATOM 1334 O O . GLU A 1 168 ? 26.968 -15.623 -15.250 1.00 54.50 168 GLU A O 1
ATOM 1339 N N . GLU A 1 169 ? 27.289 -17.500 -14.054 1.00 59.38 169 GLU A N 1
ATOM 1340 C CA . GLU A 1 169 ? 25.881 -17.839 -13.887 1.00 59.38 169 GLU A CA 1
ATOM 1341 C C . GLU A 1 169 ? 25.213 -16.762 -13.010 1.00 59.38 169 GLU A C 1
ATOM 1343 O O . GLU A 1 169 ? 25.854 -16.166 -12.147 1.00 59.38 169 GLU A O 1
ATOM 1348 N N . TYR A 1 170 ? 23.939 -16.440 -13.244 1.00 65.31 170 TYR A N 1
ATOM 1349 C CA . TYR A 1 170 ? 23.222 -15.562 -12.316 1.00 65.31 170 TYR A CA 1
ATOM 1350 C C . TYR A 1 170 ? 22.965 -16.356 -11.036 1.00 65.31 170 TYR A C 1
ATOM 1352 O O . TYR A 1 170 ? 22.217 -17.332 -11.076 1.00 65.31 170 TYR A O 1
ATOM 1360 N N . PHE A 1 171 ? 23.561 -15.942 -9.923 1.00 58.97 171 PHE A N 1
ATOM 1361 C CA . PHE A 1 171 ? 23.351 -16.558 -8.616 1.00 58.97 171 PHE A CA 1
ATOM 1362 C C . PHE A 1 171 ? 22.826 -15.541 -7.598 1.00 58.97 171 PHE A C 1
ATOM 1364 O O . PHE A 1 171 ? 22.968 -14.323 -7.760 1.00 58.97 171 PHE A O 1
ATOM 1371 N N . TYR A 1 172 ? 22.135 -16.079 -6.595 1.00 50.06 172 TYR A N 1
ATOM 1372 C CA . TYR A 1 172 ? 21.701 -15.386 -5.390 1.00 50.06 172 TYR A CA 1
ATOM 1373 C C . TYR A 1 172 ? 22.409 -16.087 -4.240 1.00 50.06 172 TYR A C 1
ATOM 1375 O O . TYR A 1 172 ? 22.043 -17.223 -3.940 1.00 50.06 172 TYR A O 1
ATOM 1383 N N . ASP A 1 173 ? 23.392 -15.431 -3.635 1.00 50.62 173 ASP A N 1
ATOM 1384 C CA . ASP A 1 173 ? 23.986 -15.908 -2.390 1.00 50.62 173 ASP A CA 1
ATOM 1385 C C . ASP A 1 173 ? 23.504 -15.000 -1.252 1.00 50.62 173 ASP A C 1
ATOM 1387 O O . ASP A 1 173 ? 23.514 -13.769 -1.360 1.00 50.62 173 ASP A O 1
ATOM 1391 N N . GLU A 1 174 ? 22.997 -15.623 -0.187 1.00 50.28 174 GLU A N 1
ATOM 1392 C CA . GLU A 1 174 ? 22.829 -14.957 1.104 1.00 50.28 174 GLU A CA 1
ATOM 1393 C C . GLU A 1 174 ? 24.177 -15.063 1.815 1.00 50.28 174 GLU A C 1
ATOM 1395 O O . GLU A 1 174 ? 24.590 -16.157 2.203 1.00 50.28 174 GLU A O 1
ATOM 1400 N N . ASP A 1 175 ? 24.888 -13.940 1.915 1.00 53.38 175 ASP A N 1
ATOM 1401 C CA . ASP A 1 175 ? 26.141 -13.858 2.659 1.00 53.38 175 ASP A CA 1
ATOM 1402 C C . ASP A 1 175 ? 25.866 -14.125 4.165 1.00 53.38 175 ASP A C 1
ATOM 1404 O O . ASP A 1 175 ? 24.754 -13.912 4.661 1.00 53.38 175 ASP A O 1
ATOM 1408 N N . GLU A 1 176 ? 26.869 -14.598 4.924 1.00 48.53 176 GLU A N 1
ATOM 1409 C CA . GLU A 1 176 ? 26.747 -14.932 6.366 1.00 48.53 176 GLU A CA 1
ATOM 1410 C C . GLU A 1 176 ? 26.307 -13.743 7.251 1.00 48.53 176 GLU A C 1
ATOM 1412 O O . GLU A 1 176 ? 25.869 -13.932 8.386 1.00 48.53 176 GLU A O 1
ATOM 1417 N N . ASP A 1 177 ? 26.406 -12.518 6.737 1.00 48.53 177 ASP A N 1
ATOM 1418 C CA . ASP A 1 177 ? 25.996 -11.259 7.364 1.00 48.53 177 ASP A CA 1
ATOM 1419 C C . ASP A 1 177 ? 24.552 -10.835 7.013 1.00 48.53 177 ASP A C 1
ATOM 1421 O O . ASP A 1 177 ? 24.094 -9.776 7.445 1.00 48.53 177 ASP A O 1
ATOM 1425 N N . GLY A 1 178 ? 23.816 -11.659 6.258 1.00 48.81 178 GLY A N 1
ATOM 1426 C CA . GLY A 1 178 ? 22.459 -11.364 5.793 1.00 48.81 178 GLY A CA 1
ATOM 1427 C C . GLY A 1 178 ? 22.411 -10.425 4.584 1.00 48.81 178 GLY A C 1
ATOM 1428 O O . GLY A 1 178 ? 21.318 -10.065 4.137 1.00 48.81 178 GLY A O 1
ATOM 1429 N N . SER A 1 179 ? 23.562 -10.036 4.021 1.00 45.75 179 SER A N 1
ATOM 1430 C CA . SER A 1 179 ? 23.621 -9.275 2.774 1.00 45.75 179 SER A CA 1
ATOM 1431 C C . SER A 1 179 ? 23.303 -10.194 1.588 1.00 45.75 179 SER A C 1
ATOM 1433 O O . SER A 1 179 ? 23.876 -11.266 1.423 1.00 45.75 179 SER A O 1
ATOM 1435 N N . SER A 1 180 ? 22.335 -9.810 0.753 1.00 54.00 180 SER A N 1
ATOM 1436 C CA . SER A 1 180 ? 22.010 -10.564 -0.463 1.00 54.00 180 SER A CA 1
ATOM 1437 C C . SER A 1 180 ? 22.848 -10.049 -1.634 1.00 54.00 180 SER A C 1
ATOM 1439 O O . SER A 1 180 ? 22.498 -9.023 -2.230 1.00 54.00 180 SER A O 1
ATOM 1441 N N . ASN A 1 181 ? 23.914 -10.756 -2.012 1.00 53.25 181 ASN A N 1
ATOM 1442 C CA . ASN A 1 181 ? 24.681 -10.425 -3.211 1.00 53.25 181 ASN A CA 1
ATOM 1443 C C . ASN A 1 181 ? 24.125 -11.181 -4.422 1.00 53.25 181 ASN A C 1
ATOM 1445 O O . ASN A 1 181 ? 24.265 -12.393 -4.569 1.00 53.25 181 ASN A O 1
ATOM 1449 N N . SER A 1 182 ? 23.478 -10.443 -5.328 1.00 61.50 182 SER A N 1
ATOM 1450 C CA . SER A 1 182 ? 23.070 -10.970 -6.632 1.00 61.50 182 SER A CA 1
ATOM 1451 C C . SER A 1 182 ? 23.976 -10.418 -7.726 1.00 61.50 182 SER A C 1
ATOM 1453 O O . SER A 1 182 ? 24.068 -9.198 -7.873 1.00 61.50 182 SER A O 1
ATOM 1455 N N . ASN A 1 183 ? 24.553 -11.278 -8.569 1.00 70.12 183 ASN A N 1
ATOM 1456 C CA . ASN A 1 183 ? 25.380 -10.855 -9.711 1.00 70.12 183 ASN A CA 1
ATOM 1457 C C . ASN A 1 183 ? 24.545 -10.348 -10.914 1.00 70.12 183 ASN A C 1
ATOM 1459 O O . ASN A 1 183 ? 24.849 -10.580 -12.087 1.00 70.12 183 ASN A O 1
ATOM 1463 N N . ILE A 1 184 ? 23.413 -9.691 -10.649 1.00 72.88 184 ILE A N 1
ATOM 1464 C CA . ILE A 1 184 ? 22.545 -9.164 -11.702 1.00 72.88 184 ILE A CA 1
ATOM 1465 C C . ILE A 1 184 ? 23.003 -7.748 -12.050 1.00 72.88 184 ILE A C 1
ATOM 1467 O O . ILE A 1 184 ? 23.109 -6.904 -11.159 1.00 72.88 184 ILE A O 1
ATOM 1471 N N . PRO A 1 185 ? 23.199 -7.426 -13.342 1.00 75.25 185 PRO A N 1
ATOM 1472 C CA . PRO A 1 185 ? 23.524 -6.075 -13.769 1.00 75.25 185 PRO A CA 1
ATOM 1473 C C . PRO A 1 185 ? 22.277 -5.186 -13.666 1.00 75.25 185 PRO A C 1
ATOM 1475 O O . PRO A 1 185 ? 21.571 -4.960 -14.645 1.00 75.25 185 PRO A O 1
ATOM 1478 N N . LEU A 1 186 ? 21.991 -4.705 -12.458 1.00 80.94 186 LEU A N 1
ATOM 1479 C CA . LEU A 1 186 ? 20.913 -3.752 -12.179 1.00 80.94 186 LEU A CA 1
ATOM 1480 C C . LEU A 1 186 ? 21.369 -2.298 -12.342 1.00 80.94 186 LEU A C 1
ATOM 1482 O O . LEU A 1 186 ? 20.563 -1.384 -12.232 1.00 80.94 186 LEU A O 1
ATOM 1486 N N . SER A 1 187 ? 22.650 -2.055 -12.616 1.00 84.44 187 SER A N 1
ATOM 1487 C CA . SER A 1 187 ? 23.151 -0.713 -12.896 1.00 84.44 187 SER A CA 1
ATOM 1488 C C . SER A 1 187 ? 22.886 -0.310 -14.351 1.00 84.44 187 SER A C 1
ATOM 1490 O O . SER A 1 187 ? 22.929 -1.123 -15.274 1.00 84.44 187 SER A O 1
ATOM 1492 N N . SER A 1 188 ? 22.644 0.984 -14.570 1.00 88.12 188 SER A N 1
ATOM 1493 C CA . SER A 1 188 ? 22.452 1.575 -15.903 1.00 88.12 188 SER A CA 1
ATOM 1494 C C . SER A 1 188 ? 21.267 1.024 -16.706 1.00 88.12 188 SER A C 1
ATOM 1496 O O . SER A 1 188 ? 21.322 0.960 -17.936 1.00 88.12 188 SER A O 1
ATOM 1498 N N . MET A 1 189 ? 20.176 0.664 -16.029 1.00 93.25 189 MET A N 1
ATOM 1499 C CA . MET A 1 189 ? 18.947 0.244 -16.704 1.00 93.25 189 MET A CA 1
ATOM 1500 C C . MET A 1 189 ? 18.289 1.406 -17.471 1.00 93.25 189 MET A C 1
ATOM 1502 O O . MET A 1 189 ? 18.533 2.592 -17.209 1.00 93.25 189 MET A O 1
ATOM 1506 N N . THR A 1 190 ? 17.408 1.062 -18.407 1.00 93.88 190 THR A N 1
ATOM 1507 C CA . THR A 1 190 ? 16.529 2.009 -19.093 1.00 93.88 190 THR A CA 1
ATOM 1508 C C . THR A 1 190 ? 15.156 1.987 -18.423 1.00 93.88 190 THR A C 1
ATOM 1510 O O . THR A 1 190 ? 14.466 0.969 -18.436 1.00 93.88 190 THR A O 1
ATOM 1513 N N . MET A 1 191 ? 14.728 3.115 -17.853 1.00 94.50 191 MET A N 1
ATOM 1514 C CA . MET A 1 191 ? 13.365 3.275 -17.350 1.00 94.50 191 MET A CA 1
ATOM 1515 C C . MET A 1 191 ? 12.384 3.265 -18.524 1.00 94.50 191 MET A C 1
ATOM 1517 O O . MET A 1 191 ? 12.500 4.075 -19.446 1.00 94.50 191 MET A O 1
ATOM 1521 N N . VAL A 1 192 ? 11.417 2.354 -18.490 1.00 93.50 192 VAL A N 1
ATOM 1522 C CA . VAL A 1 192 ? 10.459 2.157 -19.584 1.00 93.50 192 VAL A CA 1
ATOM 1523 C C . VAL A 1 192 ? 9.155 2.887 -19.298 1.00 93.50 192 VAL A C 1
ATOM 1525 O O . VAL A 1 192 ? 8.640 3.589 -20.168 1.00 93.50 192 VAL A O 1
ATOM 1528 N N . SER A 1 193 ? 8.615 2.735 -18.088 1.00 90.19 193 SER A N 1
ATOM 1529 C CA . SER A 1 193 ? 7.305 3.289 -17.743 1.00 90.19 193 SER A CA 1
ATOM 1530 C C . SER A 1 193 ? 7.089 3.432 -16.241 1.00 90.19 193 SER A C 1
ATOM 1532 O O . SER A 1 193 ? 7.661 2.690 -15.441 1.00 90.19 193 SER A O 1
ATOM 1534 N N . LEU A 1 194 ? 6.177 4.335 -15.888 1.00 91.62 194 LEU A N 1
ATOM 1535 C CA . LEU A 1 194 ? 5.446 4.314 -14.626 1.00 91.62 194 LEU A CA 1
ATOM 1536 C C . LEU A 1 194 ? 4.067 3.712 -14.887 1.00 91.62 194 LEU A C 1
ATOM 1538 O O . LEU A 1 194 ? 3.437 4.038 -15.893 1.00 91.62 194 LEU A O 1
ATOM 1542 N N . VAL A 1 195 ? 3.605 2.852 -13.990 1.00 91.88 195 VAL A N 1
ATOM 1543 C CA . VAL A 1 195 ? 2.256 2.289 -14.020 1.00 91.88 195 VAL A CA 1
ATOM 1544 C C . VAL A 1 195 ? 1.559 2.675 -12.731 1.00 91.88 195 VAL A C 1
ATOM 1546 O O . VAL A 1 195 ? 2.094 2.412 -11.656 1.00 91.88 195 VAL A O 1
ATOM 1549 N N . SER A 1 196 ? 0.379 3.280 -12.839 1.00 90.88 196 SER A N 1
ATOM 1550 C CA . SER A 1 196 ? -0.509 3.495 -11.704 1.00 90.88 196 SER A CA 1
ATOM 1551 C C . SER A 1 196 ? -1.630 2.455 -11.712 1.00 90.88 196 SER A C 1
ATOM 1553 O O . SER A 1 196 ? -2.179 2.099 -12.757 1.00 90.88 196 SER A O 1
ATOM 1555 N N . ILE A 1 197 ? -1.921 1.906 -10.538 1.00 88.06 197 ILE A N 1
ATOM 1556 C CA . ILE A 1 197 ? -2.989 0.942 -10.301 1.00 88.06 197 ILE A CA 1
ATOM 1557 C C . ILE A 1 197 ? -3.965 1.600 -9.340 1.00 88.06 197 ILE A C 1
ATOM 1559 O O . ILE A 1 197 ? -3.611 1.942 -8.215 1.00 88.06 197 ILE A O 1
ATOM 1563 N N . HIS A 1 198 ? -5.196 1.767 -9.799 1.00 83.88 198 HIS A N 1
ATOM 1564 C CA . HIS A 1 198 ? -6.282 2.295 -8.993 1.00 83.88 198 HIS A CA 1
ATOM 1565 C C . HIS A 1 198 ? -7.014 1.137 -8.302 1.00 83.88 198 HIS A C 1
ATOM 1567 O O . HIS A 1 198 ? -7.616 0.299 -8.981 1.00 83.88 198 HIS A O 1
ATOM 1573 N N . ASP A 1 199 ? -6.944 1.095 -6.971 1.00 77.38 199 ASP A N 1
ATOM 1574 C CA . ASP A 1 199 ? -7.681 0.153 -6.122 1.00 77.38 199 ASP A CA 1
ATOM 1575 C C . ASP A 1 199 ? -8.651 0.949 -5.232 1.00 77.38 199 ASP A C 1
ATOM 1577 O O . ASP A 1 199 ? -8.275 1.382 -4.143 1.00 77.38 199 ASP A O 1
ATOM 1581 N N . PRO A 1 200 ? -9.861 1.265 -5.731 1.00 77.75 200 PRO A N 1
ATOM 1582 C CA . PRO A 1 200 ? -10.769 2.151 -5.021 1.00 77.75 200 PRO A CA 1
ATOM 1583 C C . PRO A 1 200 ? -11.309 1.500 -3.743 1.00 77.75 200 PRO A C 1
ATOM 1585 O O . PRO A 1 200 ? -11.572 0.290 -3.733 1.00 77.75 200 PRO A O 1
ATOM 1588 N N . PRO A 1 201 ? -11.598 2.298 -2.701 1.00 82.12 201 PRO A N 1
ATOM 1589 C CA . PRO A 1 201 ? -12.356 1.827 -1.552 1.00 82.12 201 PRO A CA 1
ATOM 1590 C C . PRO A 1 201 ? -13.715 1.248 -1.960 1.00 82.12 201 PRO A C 1
ATOM 1592 O O . PRO A 1 201 ? -14.340 1.692 -2.929 1.00 82.12 201 PRO A O 1
ATOM 1595 N N . LYS A 1 202 ? -14.214 0.269 -1.197 1.00 82.94 202 LYS A N 1
ATOM 1596 C CA . LYS A 1 202 ? -15.578 -0.241 -1.397 1.00 82.94 202 LYS A CA 1
ATOM 1597 C C . LYS A 1 202 ? -16.594 0.862 -1.090 1.00 82.94 202 LYS A C 1
ATOM 1599 O O . LYS A 1 202 ? -16.423 1.610 -0.132 1.00 82.94 202 LYS A O 1
ATOM 1604 N N . ALA A 1 203 ? -17.674 0.915 -1.870 1.00 84.62 203 ALA A N 1
ATOM 1605 C CA . ALA A 1 203 ? -18.645 2.011 -1.839 1.00 84.62 203 ALA A CA 1
ATOM 1606 C C . ALA A 1 203 ? -19.256 2.292 -0.450 1.00 84.62 203 ALA A C 1
ATOM 1608 O O . ALA A 1 203 ? -19.535 3.445 -0.152 1.00 84.62 203 ALA A O 1
ATOM 1609 N N . GLY A 1 204 ? -19.433 1.273 0.401 1.00 87.69 204 GLY A N 1
ATOM 1610 C CA . GLY A 1 204 ? -19.998 1.436 1.749 1.00 87.69 204 GLY A CA 1
ATOM 1611 C C . GLY A 1 204 ? -18.991 1.808 2.846 1.00 87.69 204 GLY A C 1
ATOM 1612 O O . GLY A 1 204 ? -19.393 2.210 3.936 1.00 87.69 204 GLY A O 1
ATOM 1613 N N . VAL A 1 205 ? -17.683 1.711 2.582 1.00 91.88 205 VAL A N 1
ATOM 1614 C CA . VAL A 1 205 ? -16.638 1.959 3.593 1.00 91.88 205 VAL A CA 1
ATOM 1615 C C . VAL A 1 205 ? -16.650 3.407 4.106 1.00 91.88 205 VAL A C 1
ATOM 1617 O O . VAL A 1 205 ? -16.615 3.573 5.325 1.00 91.88 205 VAL A O 1
ATOM 1620 N N . PRO A 1 206 ? -16.754 4.456 3.261 1.00 91.75 206 PRO A N 1
ATOM 1621 C CA . PRO A 1 206 ? -16.775 5.838 3.749 1.00 91.75 206 PRO A CA 1
ATOM 1622 C C . PRO A 1 206 ? -17.926 6.127 4.728 1.00 91.75 206 PRO A C 1
ATOM 1624 O O . PRO A 1 206 ? -17.747 6.854 5.714 1.00 91.75 206 PRO A O 1
ATOM 1627 N N . ASP A 1 207 ? -19.098 5.539 4.481 1.00 91.81 207 ASP A N 1
ATOM 1628 C CA . ASP A 1 207 ? -20.275 5.677 5.344 1.00 91.81 207 ASP A CA 1
ATOM 1629 C C . ASP A 1 207 ? -20.110 4.873 6.636 1.00 91.81 207 ASP A C 1
ATOM 1631 O O . ASP A 1 207 ? -20.429 5.361 7.720 1.00 91.81 207 ASP A O 1
ATOM 1635 N N . ALA A 1 208 ? -19.564 3.658 6.544 1.00 92.25 208 ALA A N 1
ATOM 1636 C CA . ALA A 1 208 ? -19.303 2.811 7.701 1.00 92.25 208 ALA A CA 1
ATOM 1637 C C . ALA A 1 208 ? -18.306 3.457 8.675 1.00 92.25 208 ALA A C 1
ATOM 1639 O O . ALA A 1 208 ? -18.586 3.549 9.868 1.00 92.25 208 ALA A O 1
ATOM 1640 N N . VAL A 1 209 ? -17.194 3.995 8.162 1.00 93.25 209 VAL A N 1
ATOM 1641 C CA . VAL A 1 209 ? -16.221 4.751 8.966 1.00 93.25 209 VAL A CA 1
ATOM 1642 C C . VAL A 1 209 ? -16.897 5.952 9.635 1.00 93.25 209 VAL A C 1
ATOM 1644 O O . VAL A 1 209 ? -16.676 6.217 10.814 1.00 93.25 209 VAL A O 1
ATOM 1647 N N . THR A 1 210 ? -17.801 6.640 8.929 1.00 91.94 210 THR A N 1
ATOM 1648 C CA . THR A 1 210 ? -18.594 7.740 9.503 1.00 91.94 210 THR A CA 1
ATOM 1649 C C . THR A 1 210 ? -19.470 7.312 10.659 1.00 91.94 210 THR A C 1
ATOM 1651 O O . THR A 1 210 ? -19.461 7.991 11.684 1.00 91.94 210 THR A O 1
ATOM 1654 N N . LYS A 1 211 ? -20.162 6.181 10.539 1.00 92.56 211 LYS A N 1
ATOM 1655 C CA . LYS A 1 211 ? -20.959 5.635 11.637 1.00 92.56 211 LYS A CA 1
ATOM 1656 C C . LYS A 1 211 ? -20.092 5.267 12.843 1.00 92.56 211 LYS A C 1
ATOM 1658 O O . LYS A 1 211 ? -20.465 5.619 13.957 1.00 92.56 211 LYS A O 1
ATOM 1663 N N . CYS A 1 212 ? -18.917 4.665 12.629 1.00 92.44 212 CYS A N 1
ATOM 1664 C CA . CYS A 1 212 ? -17.966 4.385 13.710 1.00 92.44 212 CYS A CA 1
ATOM 1665 C C . CYS A 1 212 ? -17.574 5.666 14.460 1.00 92.44 212 CYS A C 1
ATOM 1667 O O . CYS A 1 212 ? -17.697 5.727 15.682 1.00 92.44 212 CYS A O 1
ATOM 1669 N N . HIS A 1 213 ? -17.189 6.724 13.739 1.00 90.94 213 HIS A N 1
ATOM 1670 C CA . HIS A 1 213 ? -16.860 8.003 14.374 1.00 90.94 213 HIS A CA 1
ATOM 1671 C C . HIS A 1 213 ? -18.052 8.619 15.119 1.00 90.94 213 HIS A C 1
ATOM 1673 O O . HIS A 1 213 ? -17.875 9.153 16.211 1.00 90.94 213 HIS A O 1
ATOM 1679 N N . SER A 1 214 ? -19.271 8.529 14.575 1.00 90.75 214 SER A N 1
ATOM 1680 C CA . SER A 1 214 ? -20.485 8.999 15.259 1.00 90.75 214 SER A CA 1
ATOM 1681 C C . SER A 1 214 ? -20.805 8.216 16.536 1.00 90.75 214 SER A C 1
ATOM 1683 O O . SER A 1 214 ? -21.410 8.780 17.444 1.00 90.75 214 SER A O 1
ATOM 1685 N N . ALA A 1 215 ? -20.368 6.958 16.632 1.00 91.69 215 ALA A N 1
ATOM 1686 C CA . ALA A 1 215 ? -20.447 6.141 17.841 1.00 91.69 215 ALA A CA 1
ATOM 1687 C C . ALA A 1 215 ? -19.297 6.406 18.838 1.00 91.69 215 ALA A C 1
ATOM 1689 O O . ALA A 1 215 ? -19.227 5.761 19.880 1.00 91.69 215 ALA A O 1
ATOM 1690 N N . GLY A 1 216 ? -18.388 7.344 18.537 1.00 90.56 216 GLY A N 1
ATOM 1691 C CA . GLY A 1 216 ? -17.218 7.645 19.368 1.00 90.56 216 GLY A CA 1
ATOM 1692 C C . GLY A 1 216 ? -16.043 6.682 19.172 1.00 90.56 216 GLY A C 1
ATOM 1693 O O . GLY A 1 216 ? -15.083 6.732 19.936 1.00 90.56 216 GLY A O 1
ATOM 1694 N N . ILE A 1 217 ? -16.089 5.821 18.151 1.00 92.88 217 ILE A N 1
ATOM 1695 C CA . ILE A 1 217 ? -15.015 4.877 17.841 1.00 92.88 217 ILE A CA 1
ATOM 1696 C C . ILE A 1 217 ? -13.962 5.581 16.987 1.00 92.88 217 ILE A C 1
ATOM 1698 O O . ILE A 1 217 ? -14.250 6.123 15.915 1.00 92.88 217 ILE A O 1
ATOM 1702 N N . ARG A 1 218 ? -12.712 5.539 17.449 1.00 92.81 218 ARG A N 1
ATOM 1703 C CA . ARG A 1 218 ? -11.562 6.038 16.696 1.00 92.81 218 ARG A CA 1
ATOM 1704 C C . ARG A 1 218 ? -11.098 4.982 15.694 1.00 92.81 218 ARG A C 1
ATOM 1706 O O . ARG A 1 218 ? -10.622 3.921 16.083 1.00 92.81 218 ARG A O 1
ATOM 1713 N N . VAL A 1 219 ? -11.213 5.292 14.404 1.00 94.31 219 VAL A N 1
ATOM 1714 C CA . VAL A 1 219 ? -10.752 4.429 13.308 1.00 94.31 219 VAL A CA 1
ATOM 1715 C C . VAL A 1 219 ? -9.359 4.872 12.862 1.00 94.31 219 VAL A C 1
ATOM 1717 O O . VAL A 1 219 ? -9.160 6.039 12.536 1.00 94.31 219 VAL A O 1
ATOM 1720 N N . MET A 1 220 ? -8.401 3.943 12.831 1.00 95.75 220 MET A N 1
ATOM 1721 C CA . MET A 1 220 ? -7.032 4.183 12.355 1.00 95.75 220 MET A CA 1
ATOM 1722 C C . MET A 1 220 ? -6.736 3.333 11.120 1.00 95.75 220 MET A C 1
ATOM 1724 O O . MET A 1 220 ? -7.197 2.196 11.021 1.00 95.75 220 MET A O 1
ATOM 1728 N N . MET A 1 221 ? -5.927 3.852 10.194 1.00 95.44 221 MET A N 1
ATOM 1729 C CA . MET A 1 221 ? -5.423 3.066 9.061 1.00 95.44 221 MET A CA 1
ATOM 1730 C C . MET A 1 221 ? -4.033 2.504 9.372 1.00 95.44 221 MET A C 1
ATOM 1732 O O . MET A 1 221 ? -3.159 3.249 9.803 1.00 95.44 221 MET A O 1
ATOM 1736 N N . ILE A 1 222 ? -3.798 1.217 9.090 1.00 95.12 222 ILE A N 1
ATOM 1737 C CA . ILE A 1 222 ? -2.477 0.575 9.210 1.00 95.12 222 ILE A CA 1
ATOM 1738 C C . ILE A 1 222 ? -2.153 -0.174 7.909 1.00 95.12 222 ILE A C 1
ATOM 1740 O O . ILE A 1 222 ? -2.676 -1.263 7.654 1.00 95.12 222 ILE A O 1
ATOM 1744 N N . THR A 1 223 ? -1.278 0.389 7.072 1.00 90.94 223 THR A N 1
ATOM 1745 C CA . THR A 1 223 ? -0.985 -0.133 5.727 1.00 90.94 223 THR A CA 1
ATOM 1746 C C . THR A 1 223 ? 0.509 -0.201 5.399 1.00 90.94 223 THR A C 1
ATOM 1748 O O . THR A 1 223 ? 1.328 0.580 5.877 1.00 90.94 223 THR A O 1
ATOM 1751 N N . GLY A 1 224 ? 0.870 -1.145 4.525 1.00 86.31 224 GLY A N 1
ATOM 1752 C CA . GLY A 1 224 ? 2.206 -1.241 3.923 1.00 86.31 224 GLY A CA 1
ATOM 1753 C C . GLY A 1 224 ? 2.413 -0.317 2.713 1.00 86.31 224 GLY A C 1
ATOM 1754 O O . GLY A 1 224 ? 3.516 -0.264 2.158 1.00 86.31 224 GLY A O 1
ATOM 1755 N N . ASP A 1 225 ? 1.367 0.393 2.281 1.00 85.31 225 ASP A N 1
ATOM 1756 C CA . ASP A 1 225 ? 1.424 1.313 1.146 1.00 85.31 225 ASP A CA 1
ATOM 1757 C C . ASP A 1 225 ? 2.249 2.575 1.433 1.00 85.31 225 ASP A C 1
ATOM 1759 O O . ASP A 1 225 ? 2.656 2.859 2.561 1.00 85.31 225 ASP A O 1
ATOM 1763 N N . HIS A 1 226 ? 2.555 3.312 0.364 1.00 84.19 226 HIS A N 1
ATOM 1764 C CA . HIS A 1 226 ? 3.251 4.595 0.439 1.00 84.19 226 HIS A CA 1
ATOM 1765 C C . HIS A 1 226 ? 2.412 5.622 1.228 1.00 84.19 226 HIS A C 1
ATOM 1767 O O . HIS A 1 226 ? 1.200 5.656 1.008 1.00 84.19 226 HIS A O 1
ATOM 1773 N N . PRO A 1 227 ? 3.019 6.486 2.071 1.00 88.12 227 PRO A N 1
ATOM 1774 C CA . PRO A 1 227 ? 2.300 7.469 2.895 1.00 88.12 227 PRO A CA 1
ATOM 1775 C C . PRO A 1 227 ? 1.306 8.313 2.098 1.00 88.12 227 PRO A C 1
ATOM 1777 O O . PRO A 1 227 ? 0.130 8.326 2.427 1.00 88.12 227 PRO A O 1
ATOM 1780 N N . THR A 1 228 ? 1.725 8.902 0.977 1.00 85.75 228 THR A N 1
ATOM 1781 C CA . THR A 1 228 ? 0.843 9.726 0.129 1.00 85.75 228 THR A CA 1
ATOM 1782 C C . THR A 1 228 ? -0.384 8.971 -0.395 1.00 85.75 228 THR A C 1
ATOM 1784 O O . THR A 1 228 ? -1.476 9.524 -0.451 1.00 85.75 228 THR A O 1
ATOM 1787 N N . THR A 1 229 ? -0.224 7.697 -0.772 1.00 86.88 229 THR A N 1
ATOM 1788 C CA . THR A 1 229 ? -1.349 6.861 -1.217 1.00 86.88 229 THR A CA 1
ATOM 1789 C C . THR A 1 229 ? -2.253 6.518 -0.035 1.00 86.88 229 THR A C 1
ATOM 1791 O O . THR A 1 229 ? -3.470 6.609 -0.157 1.00 86.88 229 THR A O 1
ATOM 1794 N N . ALA A 1 230 ? -1.667 6.151 1.108 1.00 90.12 230 ALA A N 1
ATOM 1795 C CA . ALA A 1 230 ? -2.399 5.825 2.327 1.00 90.12 230 ALA A CA 1
ATOM 1796 C C . ALA A 1 230 ? -3.236 7.015 2.813 1.00 90.12 230 ALA A C 1
ATOM 1798 O O . ALA A 1 230 ? -4.424 6.860 3.071 1.00 90.12 230 ALA A O 1
ATOM 1799 N N . GLU A 1 231 ? -2.648 8.209 2.851 1.00 90.88 231 GLU A N 1
ATOM 1800 C CA . GLU A 1 231 ? -3.332 9.448 3.210 1.00 90.88 231 GLU A CA 1
ATOM 1801 C C . GLU A 1 231 ? -4.471 9.771 2.235 1.00 90.88 231 GLU A C 1
ATOM 1803 O O . GLU A 1 231 ? -5.595 10.038 2.659 1.00 90.88 231 GLU A O 1
ATOM 1808 N N . ALA A 1 232 ? -4.222 9.685 0.924 1.00 88.69 232 ALA A N 1
ATOM 1809 C CA . ALA A 1 232 ? -5.250 9.932 -0.082 1.00 88.69 232 ALA A CA 1
ATOM 1810 C C . ALA A 1 232 ? -6.442 8.970 0.063 1.00 88.69 232 ALA A C 1
ATOM 1812 O O . ALA A 1 232 ? -7.593 9.401 -0.016 1.00 88.69 232 ALA A O 1
ATOM 1813 N N . ILE A 1 233 ? -6.187 7.682 0.325 1.00 91.19 233 ILE A N 1
ATOM 1814 C CA . ILE A 1 233 ? -7.246 6.703 0.599 1.00 91.19 233 ILE A CA 1
ATOM 1815 C C . ILE A 1 233 ? -7.933 7.004 1.934 1.00 91.19 233 ILE A C 1
ATOM 1817 O O . ILE A 1 233 ? -9.160 6.978 1.991 1.00 91.19 233 ILE A O 1
ATOM 1821 N N . ALA A 1 234 ? -7.184 7.348 2.985 1.00 92.56 234 ALA A N 1
ATOM 1822 C CA . ALA A 1 234 ? -7.730 7.697 4.295 1.00 92.56 234 ALA A CA 1
ATOM 1823 C C . ALA A 1 234 ? -8.696 8.886 4.218 1.00 92.56 234 ALA A C 1
ATOM 1825 O O . ALA A 1 234 ? -9.733 8.865 4.882 1.00 92.56 234 ALA A O 1
ATOM 1826 N N . ARG A 1 235 ? -8.415 9.873 3.359 1.00 90.56 235 ARG A N 1
ATOM 1827 C CA . ARG A 1 235 ? -9.342 10.974 3.060 1.00 90.56 235 ARG A CA 1
ATOM 1828 C C . ARG A 1 235 ? -10.580 10.506 2.301 1.00 90.56 235 ARG A C 1
ATOM 1830 O O . ARG A 1 235 ? -11.688 10.889 2.652 1.00 90.56 235 ARG A O 1
ATOM 1837 N N . GLN A 1 236 ? -10.424 9.632 1.304 1.00 90.62 236 GLN A N 1
ATOM 1838 C CA . GLN A 1 236 ? -11.560 9.080 0.548 1.00 90.62 236 GLN A CA 1
ATOM 1839 C C . GLN A 1 236 ? -12.528 8.267 1.420 1.00 90.62 236 GLN A C 1
ATOM 1841 O O . GLN A 1 236 ? -13.724 8.242 1.139 1.00 90.62 236 GLN A O 1
ATOM 1846 N N . VAL A 1 237 ? -12.025 7.601 2.466 1.00 92.69 237 VAL A N 1
ATOM 1847 C CA . VAL A 1 237 ? -12.843 6.798 3.392 1.00 92.69 237 VAL A CA 1
ATOM 1848 C C . VAL A 1 237 ? -13.198 7.513 4.692 1.00 92.69 237 VAL A C 1
ATOM 1850 O O . VAL A 1 237 ? -13.752 6.889 5.591 1.00 92.69 237 VAL A O 1
ATOM 1853 N N . ASN A 1 238 ? -12.917 8.812 4.801 1.00 92.06 238 ASN A N 1
ATOM 1854 C CA . ASN A 1 238 ? -13.205 9.621 5.982 1.00 92.06 238 ASN A CA 1
ATOM 1855 C C . ASN A 1 238 ? -12.511 9.145 7.279 1.00 92.06 238 ASN A C 1
ATOM 1857 O O . ASN A 1 238 ? -13.083 9.324 8.354 1.00 92.06 238 ASN A O 1
ATOM 1861 N N . ILE A 1 239 ? -11.318 8.547 7.197 1.00 93.31 239 ILE A N 1
ATOM 1862 C CA . ILE A 1 239 ? -10.423 8.352 8.358 1.00 93.31 239 ILE A CA 1
ATOM 1863 C C . ILE A 1 239 ? -9.711 9.669 8.684 1.00 93.31 239 ILE A C 1
ATOM 1865 O O . ILE A 1 239 ? -9.594 10.032 9.848 1.00 93.31 239 ILE A O 1
ATOM 1869 N N . ILE A 1 240 ? -9.287 10.401 7.649 1.00 90.38 240 ILE A N 1
ATOM 1870 C CA . ILE A 1 240 ? -8.865 11.802 7.755 1.00 90.38 240 ILE A CA 1
ATOM 1871 C C . ILE A 1 240 ? -9.992 12.658 7.172 1.00 90.38 240 ILE A C 1
ATOM 1873 O O . ILE A 1 240 ? -10.399 12.429 6.032 1.00 90.38 240 ILE A O 1
ATOM 1877 N N . ARG A 1 241 ? -10.524 13.616 7.935 1.00 82.12 241 ARG A N 1
ATOM 1878 C CA . ARG A 1 241 ? -11.712 14.404 7.556 1.00 82.12 241 ARG A CA 1
ATOM 1879 C C . ARG A 1 241 ? -11.448 15.890 7.636 1.00 82.12 241 ARG A C 1
ATOM 1881 O O . ARG A 1 241 ? -11.564 16.600 6.642 1.00 82.12 241 ARG A O 1
ATOM 1888 N N . ASN A 1 242 ? -11.167 16.340 8.853 1.00 68.44 242 ASN A N 1
ATOM 1889 C CA . ASN A 1 242 ? -11.316 17.738 9.241 1.00 68.44 242 ASN A CA 1
ATOM 1890 C C . ASN A 1 242 ? -9.975 18.395 9.522 1.00 68.44 242 ASN A C 1
ATOM 1892 O O . ASN A 1 242 ? -9.897 19.622 9.574 1.00 68.44 242 ASN A O 1
ATOM 1896 N N . TYR A 1 243 ? -8.940 17.587 9.734 1.00 71.38 243 TYR A N 1
ATOM 1897 C CA . TYR A 1 243 ? -7.643 18.084 10.123 1.00 71.38 243 TYR A CA 1
ATOM 1898 C C . TYR A 1 243 ? -6.665 18.050 8.956 1.00 71.38 243 TYR A C 1
ATOM 1900 O O . TYR A 1 243 ? -6.680 17.164 8.096 1.00 71.38 243 TYR A O 1
ATOM 1908 N N . GLN A 1 244 ? -5.819 19.071 8.947 1.00 70.06 244 GLN A N 1
ATOM 1909 C CA . GLN A 1 244 ? -4.638 19.115 8.108 1.00 70.06 244 GLN A CA 1
ATOM 1910 C C . GLN A 1 244 ? -3.569 18.207 8.716 1.00 70.06 244 GLN A C 1
ATOM 1912 O O . GLN A 1 244 ? -3.431 18.134 9.943 1.00 70.06 244 GLN A O 1
ATOM 1917 N N . THR A 1 245 ? -2.848 17.496 7.857 1.00 71.50 245 THR A N 1
ATOM 1918 C CA . THR A 1 245 ? -1.600 16.826 8.234 1.00 71.50 245 THR A CA 1
ATOM 1919 C C . THR A 1 245 ? -0.481 17.862 8.333 1.00 71.50 245 THR A C 1
ATOM 1921 O O . THR A 1 245 ? -0.623 18.983 7.845 1.00 71.50 245 THR A O 1
ATOM 1924 N N . GLN A 1 246 ? 0.649 17.513 8.952 1.00 68.31 246 GLN A N 1
ATOM 1925 C CA . GLN A 1 246 ? 1.806 18.415 8.965 1.00 68.31 246 GLN A CA 1
ATOM 1926 C C . GLN A 1 246 ? 2.268 18.747 7.534 1.00 68.31 246 GLN A C 1
ATOM 1928 O O . GLN A 1 246 ? 2.523 19.908 7.237 1.00 68.31 246 GLN A O 1
ATOM 1933 N N . ASP A 1 247 ? 2.243 17.763 6.628 1.00 67.50 247 ASP A N 1
ATOM 1934 C CA . ASP A 1 247 ? 2.552 17.950 5.205 1.00 67.50 247 ASP A CA 1
ATOM 1935 C C . ASP A 1 247 ? 1.615 18.970 4.525 1.00 67.50 247 ASP A C 1
ATOM 1937 O O . ASP A 1 247 ? 2.070 19.775 3.707 1.00 67.50 247 ASP A O 1
ATOM 1941 N N . ASP A 1 248 ? 0.318 18.982 4.868 1.00 66.06 248 ASP A N 1
ATOM 1942 C CA . ASP A 1 248 ? -0.618 19.997 4.368 1.00 66.06 248 ASP A CA 1
ATOM 1943 C C . ASP A 1 248 ? -0.203 21.397 4.836 1.00 66.06 248 ASP A C 1
ATOM 1945 O O . ASP A 1 248 ? -0.158 22.326 4.028 1.00 66.06 248 ASP A O 1
ATOM 1949 N N . ILE A 1 249 ? 0.113 21.548 6.128 1.00 65.88 249 ILE A N 1
ATOM 1950 C CA . ILE A 1 249 ? 0.493 22.833 6.733 1.00 65.88 249 ILE A CA 1
ATOM 1951 C C . ILE A 1 249 ? 1.802 23.331 6.108 1.00 65.88 249 ILE A C 1
ATOM 1953 O O . ILE A 1 249 ? 1.864 24.473 5.651 1.00 65.88 249 ILE A O 1
ATOM 1957 N N . ASP A 1 250 ? 2.811 22.468 6.000 1.00 64.75 250 ASP A N 1
ATOM 1958 C CA . ASP A 1 250 ? 4.117 22.796 5.424 1.00 64.75 250 ASP A CA 1
ATOM 1959 C C . ASP A 1 250 ? 3.992 23.201 3.944 1.00 64.75 250 ASP A C 1
ATOM 1961 O O . ASP A 1 250 ? 4.622 24.161 3.501 1.00 64.75 250 ASP A O 1
ATOM 1965 N N . SER A 1 251 ? 3.112 22.538 3.182 1.00 64.50 251 SER A N 1
ATOM 1966 C CA . SER A 1 251 ? 2.855 22.886 1.776 1.00 64.50 251 SER A CA 1
ATOM 1967 C C . SER A 1 251 ? 2.164 24.244 1.585 1.00 64.50 251 SER A C 1
ATOM 1969 O O . SER A 1 251 ? 2.311 24.866 0.531 1.00 64.50 251 SER A O 1
ATOM 1971 N N . ILE A 1 252 ? 1.420 24.712 2.594 1.00 61.41 252 ILE A N 1
ATOM 1972 C CA . ILE A 1 252 ? 0.753 26.022 2.606 1.00 61.41 252 ILE A CA 1
ATOM 1973 C C . ILE A 1 252 ? 1.727 27.115 3.077 1.00 61.41 252 ILE A C 1
ATOM 1975 O O . ILE A 1 252 ? 1.744 28.205 2.501 1.00 61.41 252 ILE A O 1
ATOM 1979 N N . MET A 1 253 ? 2.567 26.822 4.079 1.00 56.62 253 MET A N 1
ATOM 1980 C CA . MET A 1 253 ? 3.551 27.763 4.639 1.00 56.62 253 MET A CA 1
ATOM 1981 C C . MET A 1 253 ? 4.695 28.108 3.674 1.00 56.62 253 MET A C 1
ATOM 1983 O O . MET A 1 253 ? 5.290 29.175 3.797 1.00 56.62 253 MET A O 1
ATOM 1987 N N . ASP A 1 254 ? 4.948 27.292 2.647 1.00 52.44 254 ASP A N 1
ATOM 1988 C CA . ASP A 1 254 ? 5.926 27.600 1.587 1.00 52.44 254 ASP A CA 1
ATOM 1989 C C . ASP A 1 254 ? 5.531 28.840 0.731 1.00 52.44 254 ASP A C 1
ATOM 1991 O O . ASP A 1 254 ? 6.311 29.302 -0.106 1.00 52.44 254 ASP A O 1
ATOM 1995 N N . TYR A 1 255 ? 4.329 29.412 0.938 1.00 47.16 255 TYR A N 1
ATOM 1996 C CA . TYR A 1 255 ? 3.838 30.629 0.268 1.00 47.16 255 TYR A CA 1
ATOM 1997 C C . TYR A 1 255 ? 3.665 31.869 1.168 1.00 47.16 255 TYR A C 1
ATOM 1999 O O . TYR A 1 255 ? 3.591 32.979 0.634 1.00 47.16 255 TYR A O 1
ATOM 2007 N N . GLU A 1 256 ? 3.659 31.742 2.497 1.00 41.5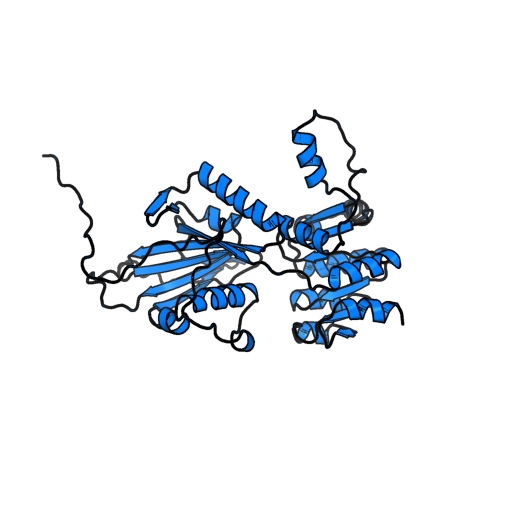9 256 GLU A N 1
ATOM 2008 C CA . GLU A 1 256 ? 3.567 32.879 3.425 1.00 41.59 256 GLU A CA 1
ATOM 2009 C C . GLU A 1 256 ? 4.534 32.673 4.602 1.00 41.59 256 GLU A C 1
ATOM 2011 O O . GLU A 1 256 ? 4.332 31.788 5.419 1.00 41.59 256 GLU A O 1
ATOM 2016 N N . SER A 1 257 ? 5.596 33.493 4.622 1.00 41.38 257 SER A N 1
ATOM 2017 C CA . SER A 1 257 ? 6.595 33.759 5.679 1.00 41.38 257 SER A CA 1
ATOM 2018 C C . SER A 1 257 ? 6.665 32.841 6.909 1.00 41.38 257 SER A C 1
ATOM 2020 O O . SER A 1 257 ? 5.677 32.697 7.622 1.00 41.38 257 SER A O 1
ATOM 2022 N N . GLU A 1 258 ? 7.900 32.432 7.246 1.00 41.22 258 GLU A N 1
ATOM 2023 C CA . GLU A 1 258 ? 8.365 31.962 8.566 1.00 41.22 258 GLU A CA 1
ATOM 2024 C C . GLU A 1 258 ? 7.470 32.448 9.720 1.00 41.22 258 GLU A C 1
ATOM 2026 O O . GLU A 1 258 ? 7.614 33.561 10.230 1.00 41.22 258 GLU A O 1
ATOM 2031 N N . SER A 1 259 ? 6.528 31.605 10.130 1.00 37.09 259 SER A N 1
ATOM 2032 C CA . SER A 1 259 ? 5.851 31.747 11.407 1.00 37.09 259 SER A CA 1
ATOM 2033 C C . SER A 1 259 ? 5.891 30.395 12.097 1.00 37.09 259 SER A C 1
ATOM 2035 O O . SER A 1 259 ? 5.556 29.374 11.499 1.00 37.09 259 SER A O 1
ATOM 2037 N N . ASP A 1 260 ? 6.367 30.404 13.341 1.00 38.16 260 ASP A N 1
ATOM 2038 C CA . ASP A 1 260 ? 6.436 29.264 14.250 1.00 38.16 260 ASP A CA 1
ATOM 2039 C C . ASP A 1 260 ? 5.016 28.782 14.608 1.00 38.16 260 ASP A C 1
ATOM 2041 O O . ASP A 1 260 ? 4.527 28.979 15.723 1.00 38.16 260 ASP A O 1
ATOM 2045 N N . ALA A 1 261 ? 4.301 28.193 13.649 1.00 38.34 261 ALA A N 1
ATOM 2046 C CA . ALA A 1 261 ? 3.025 27.552 13.912 1.00 38.34 261 ALA A CA 1
ATOM 2047 C C . ALA A 1 261 ? 3.293 26.260 14.694 1.00 38.34 261 ALA A C 1
ATOM 2049 O O . ALA A 1 261 ? 3.877 25.305 14.185 1.00 38.34 261 ALA A O 1
ATOM 2050 N N . ALA A 1 262 ? 2.901 26.260 15.968 1.00 40.09 262 ALA A N 1
ATOM 2051 C CA . ALA A 1 262 ? 3.100 25.137 16.870 1.00 40.09 262 ALA A CA 1
ATOM 2052 C C . ALA A 1 262 ? 2.507 23.824 16.292 1.00 40.09 262 ALA A C 1
ATOM 2054 O O . ALA A 1 262 ? 1.382 23.845 15.781 1.00 40.09 262 ALA A O 1
ATOM 2055 N N . PRO A 1 263 ? 3.184 22.666 16.460 1.00 45.75 263 PRO A N 1
ATOM 2056 C CA . PRO A 1 263 ? 2.720 21.334 16.021 1.00 45.75 263 PRO A CA 1
ATOM 2057 C C . PRO A 1 263 ? 1.388 20.851 16.651 1.00 45.75 263 PRO A C 1
ATOM 2059 O O . PRO A 1 263 ? 0.907 19.737 16.406 1.00 45.75 263 PRO A O 1
ATOM 2062 N N . GLU A 1 264 ? 0.752 21.692 17.466 1.00 45.62 264 GLU A N 1
ATOM 2063 C CA . GLU A 1 264 ? -0.535 21.461 18.124 1.00 45.62 264 GLU A CA 1
ATOM 2064 C C . GLU A 1 264 ? -1.748 21.686 17.199 1.00 45.62 264 GLU A C 1
ATOM 2066 O O . GLU A 1 264 ? -2.845 21.241 17.533 1.00 45.62 264 GLU A O 1
ATOM 2071 N N . ALA A 1 265 ? -1.578 22.305 16.021 1.00 49.12 265 ALA A N 1
ATOM 2072 C CA . ALA A 1 265 ? -2.683 22.595 15.094 1.00 49.12 265 ALA A CA 1
ATOM 2073 C C . ALA A 1 265 ? -3.111 21.408 14.200 1.00 49.12 265 ALA A C 1
ATOM 2075 O O . ALA A 1 265 ? -4.262 21.349 13.761 1.00 49.12 265 ALA A O 1
ATOM 2076 N N . ALA A 1 266 ? -2.221 20.445 13.939 1.00 61.16 266 ALA A N 1
ATOM 2077 C CA . ALA A 1 266 ? -2.537 19.276 13.118 1.00 61.16 266 ALA A CA 1
ATOM 2078 C C . ALA A 1 266 ? -3.286 18.228 13.957 1.00 61.16 266 ALA A C 1
ATOM 2080 O O . ALA A 1 266 ? -2.681 17.567 14.799 1.00 61.16 266 ALA A O 1
ATOM 2081 N N . GLY A 1 267 ? -4.600 18.070 13.774 1.00 78.69 267 GLY A N 1
ATOM 2082 C CA . GLY A 1 267 ? -5.382 16.996 14.417 1.00 78.69 267 GLY A CA 1
ATOM 2083 C C . GLY A 1 267 ? -5.340 15.649 13.676 1.00 78.69 267 GLY A C 1
ATOM 2084 O O . GLY A 1 267 ? -5.895 14.665 14.178 1.00 78.69 267 GLY A O 1
ATOM 2085 N N . ALA A 1 268 ? -4.656 15.608 12.525 1.00 86.81 268 ALA A N 1
ATOM 2086 C CA . ALA A 1 268 ? -4.354 14.414 11.747 1.00 86.81 268 ALA A CA 1
ATOM 2087 C C . ALA A 1 268 ? -2.843 14.187 11.656 1.00 86.81 268 ALA A C 1
ATOM 2089 O O . ALA A 1 268 ? -2.067 15.141 11.605 1.00 86.81 268 ALA A O 1
ATOM 2090 N N . THR A 1 269 ? -2.419 12.926 11.596 1.00 91.69 269 THR A N 1
ATOM 2091 C CA . THR A 1 269 ? -1.010 12.574 11.386 1.00 91.69 269 THR A CA 1
ATOM 2092 C C . THR A 1 269 ? -0.844 11.329 10.518 1.00 91.69 269 THR A C 1
ATOM 2094 O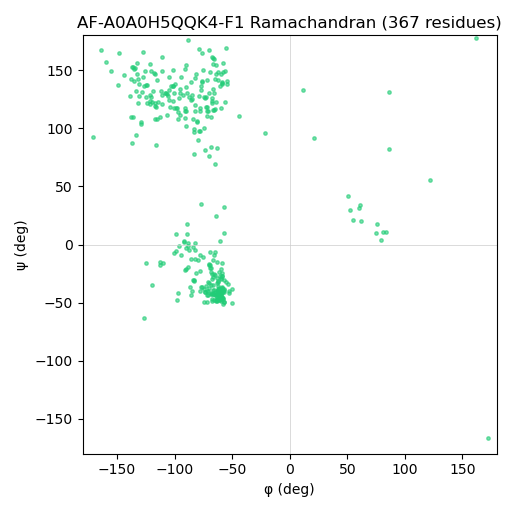 O . THR A 1 269 ? -1.653 10.396 10.569 1.00 91.69 269 THR A O 1
ATOM 2097 N N . VAL A 1 270 ? 0.226 11.323 9.721 1.00 92.38 270 VAL A N 1
ATOM 2098 C CA . VAL A 1 270 ? 0.677 10.176 8.929 1.00 92.38 270 VAL A CA 1
ATOM 2099 C C . VAL A 1 270 ? 2.048 9.769 9.455 1.00 92.38 270 VAL A C 1
ATOM 2101 O O . VAL A 1 270 ? 2.991 10.550 9.401 1.00 92.38 270 VAL A O 1
ATOM 2104 N N . VAL A 1 271 ? 2.160 8.546 9.966 1.00 93.56 271 VAL A N 1
ATOM 2105 C CA . VAL A 1 271 ? 3.378 8.021 10.593 1.00 93.56 271 VAL A CA 1
ATOM 2106 C C . VAL A 1 271 ? 3.969 6.920 9.724 1.00 93.56 271 VAL A C 1
ATOM 2108 O O . VAL A 1 271 ? 3.257 6.005 9.295 1.00 93.56 271 VAL A O 1
ATOM 2111 N N . LEU A 1 272 ? 5.274 6.980 9.464 1.00 91.88 272 LEU A N 1
ATOM 2112 C CA . LEU A 1 272 ? 5.977 5.938 8.722 1.00 91.88 272 LEU A CA 1
ATOM 2113 C C . LEU A 1 272 ? 6.353 4.776 9.644 1.00 91.88 272 LEU A C 1
ATOM 2115 O O . LEU A 1 272 ? 6.745 4.953 10.793 1.00 91.88 272 LEU A O 1
ATOM 2119 N N . GLY A 1 273 ? 6.276 3.557 9.112 1.00 89.56 273 GLY A N 1
ATOM 2120 C CA . GLY A 1 273 ? 6.622 2.345 9.851 1.00 89.56 273 GLY A CA 1
ATOM 2121 C C . GLY A 1 273 ? 8.070 2.300 10.350 1.00 89.56 273 GLY A C 1
ATOM 2122 O O . GLY A 1 273 ? 8.321 1.683 11.381 1.00 89.56 273 GLY A O 1
ATOM 2123 N N . GLU A 1 274 ? 8.999 2.957 9.653 1.00 88.06 274 GLU A N 1
ATOM 2124 C CA . GLU A 1 274 ? 10.411 3.045 10.059 1.00 88.06 274 GLU A CA 1
ATOM 2125 C C . GLU A 1 274 ? 10.611 3.926 11.301 1.00 88.06 274 GLU A C 1
ATOM 2127 O O . GLU A 1 274 ? 11.423 3.593 12.163 1.00 88.06 274 GLU A O 1
ATOM 2132 N N . ASP A 1 275 ? 9.799 4.973 11.463 1.00 89.81 275 ASP A N 1
ATOM 2133 C CA . ASP A 1 275 ? 9.862 5.856 12.632 1.00 89.81 275 ASP A CA 1
ATOM 2134 C C . ASP A 1 275 ? 9.404 5.123 13.901 1.00 89.81 275 ASP A C 1
ATOM 2136 O O . ASP A 1 275 ? 9.974 5.292 14.981 1.00 89.81 275 ASP A O 1
ATOM 2140 N N . LEU A 1 276 ? 8.426 4.216 13.765 1.00 89.56 276 LEU A N 1
ATOM 2141 C CA . LEU A 1 276 ? 7.869 3.441 14.880 1.00 89.56 276 LEU A CA 1
ATOM 2142 C C . LEU A 1 276 ? 8.909 2.596 15.618 1.00 89.56 276 LEU A C 1
ATOM 2144 O O . LEU A 1 276 ? 8.683 2.231 16.774 1.00 89.56 276 LEU A O 1
ATOM 2148 N N . GLU A 1 277 ? 10.015 2.221 14.977 1.00 84.56 277 GLU A N 1
ATOM 2149 C CA . GLU A 1 277 ? 11.084 1.451 15.623 1.00 84.56 277 GLU A CA 1
ATOM 2150 C C . GLU A 1 277 ? 11.786 2.272 16.707 1.00 84.56 277 GLU A C 1
ATOM 2152 O O . GLU A 1 277 ? 12.131 1.732 17.760 1.00 84.56 277 GLU A O 1
ATOM 2157 N N . GLN A 1 278 ? 11.912 3.579 16.479 1.00 88.75 278 GLN A N 1
ATOM 2158 C CA . GLN A 1 278 ? 12.627 4.518 17.340 1.00 88.75 278 GLN A CA 1
ATOM 2159 C C . GLN A 1 278 ? 11.711 5.226 18.344 1.00 88.75 278 GLN A C 1
ATOM 2161 O O . GLN A 1 278 ? 12.213 5.874 19.261 1.00 88.75 278 GLN A O 1
ATOM 2166 N N . PHE A 1 279 ? 10.389 5.066 18.207 1.00 91.00 279 PHE A N 1
ATOM 2167 C CA . PHE A 1 279 ? 9.413 5.704 19.085 1.00 91.00 279 PHE A CA 1
ATOM 2168 C C . PHE A 1 279 ? 9.648 5.373 20.557 1.00 91.00 279 PHE A C 1
ATOM 2170 O O . PHE A 1 279 ? 9.587 4.214 20.993 1.00 91.00 279 PHE A O 1
ATOM 2177 N N . GLN A 1 280 ? 9.831 6.435 21.327 1.00 91.62 280 GLN A N 1
ATOM 2178 C CA . GLN A 1 280 ? 9.774 6.456 22.772 1.00 91.62 280 GLN A CA 1
ATOM 2179 C C . GLN A 1 280 ? 8.341 6.706 23.241 1.00 91.62 280 GLN A C 1
ATOM 2181 O O . GLN A 1 280 ? 7.413 6.929 22.465 1.00 91.62 280 GLN A O 1
ATOM 2186 N N . ARG A 1 281 ? 8.141 6.662 24.560 1.00 87.94 281 ARG A N 1
ATOM 2187 C CA . ARG A 1 281 ? 6.818 6.856 25.159 1.00 87.94 281 ARG A CA 1
ATOM 2188 C C . ARG A 1 281 ? 6.186 8.199 24.772 1.00 87.94 281 ARG A C 1
ATOM 2190 O O . ARG A 1 281 ? 4.988 8.219 24.518 1.00 87.94 281 ARG A O 1
ATOM 2197 N N . GLN A 1 282 ? 6.991 9.262 24.704 1.00 89.44 282 GLN A N 1
ATOM 2198 C CA . GLN A 1 282 ? 6.522 10.600 24.341 1.00 89.44 282 GLN A CA 1
ATOM 2199 C C . GLN A 1 282 ? 6.041 10.655 22.887 1.00 89.44 282 GLN A C 1
ATOM 2201 O O . GLN A 1 282 ? 4.961 11.172 22.643 1.00 89.44 282 GLN A O 1
ATOM 2206 N N . ASP A 1 283 ? 6.762 10.037 21.947 1.00 91.38 283 ASP A N 1
ATOM 2207 C CA . ASP A 1 283 ? 6.357 10.009 20.533 1.00 91.38 283 ASP A CA 1
ATOM 2208 C C . ASP A 1 283 ? 4.993 9.322 20.360 1.00 91.38 283 ASP A C 1
ATOM 2210 O O . ASP A 1 283 ? 4.126 9.787 19.620 1.00 91.38 283 ASP A O 1
ATOM 2214 N N . TRP A 1 284 ? 4.762 8.235 21.105 1.00 93.44 284 TRP A N 1
ATOM 2215 C CA . TRP A 1 284 ? 3.453 7.585 21.152 1.00 93.44 284 TRP A CA 1
ATOM 2216 C C . TRP A 1 284 ? 2.380 8.460 21.797 1.00 93.44 284 TRP A C 1
ATOM 2218 O O . TRP A 1 284 ? 1.244 8.440 21.330 1.00 93.44 284 TRP A O 1
ATOM 2228 N N . ASP A 1 285 ? 2.705 9.197 22.862 1.00 90.38 285 ASP A N 1
ATOM 2229 C CA . ASP A 1 285 ? 1.772 10.134 23.498 1.00 90.38 285 ASP A CA 1
ATOM 2230 C C . ASP A 1 285 ? 1.353 11.229 22.505 1.00 90.38 285 ASP A C 1
ATOM 2232 O O . ASP A 1 285 ? 0.160 11.488 22.344 1.00 90.38 285 ASP A O 1
ATOM 2236 N N . ASP A 1 286 ? 2.311 11.789 21.768 1.00 89.06 286 ASP A N 1
ATOM 2237 C CA . ASP A 1 286 ? 2.084 12.858 20.800 1.00 89.06 286 ASP A CA 1
ATOM 2238 C C . ASP A 1 286 ? 1.264 12.365 19.600 1.00 89.06 286 ASP A C 1
ATOM 2240 O O . ASP A 1 286 ? 0.261 12.984 19.238 1.00 89.06 286 ASP A O 1
ATOM 2244 N N . VAL A 1 287 ? 1.617 11.214 19.016 1.00 91.25 287 VAL A N 1
ATOM 2245 C CA . VAL A 1 287 ? 0.879 10.624 17.885 1.00 91.25 287 VAL A CA 1
ATOM 2246 C C . VAL A 1 287 ? -0.527 10.198 18.299 1.00 91.25 287 VAL A C 1
ATOM 2248 O O . VAL A 1 287 ? -1.495 10.525 17.615 1.00 91.25 287 VAL A O 1
ATOM 2251 N N . LEU A 1 288 ? -0.670 9.492 19.424 1.00 91.56 288 LEU A N 1
ATOM 2252 C CA . LEU A 1 288 ? -1.965 8.969 19.867 1.00 91.56 288 LEU A CA 1
ATOM 2253 C C . LEU A 1 288 ? -2.860 10.036 20.508 1.00 91.56 288 LEU A C 1
ATOM 2255 O O . LEU A 1 288 ? -4.040 9.757 20.733 1.00 91.56 288 LEU A O 1
ATOM 2259 N N . SER A 1 289 ? -2.341 11.242 20.766 1.00 89.88 289 SER A N 1
ATOM 2260 C CA . SER A 1 289 ? -3.158 12.416 21.101 1.00 89.88 289 SER A CA 1
ATOM 2261 C C . SER A 1 289 ? -3.999 12.906 19.915 1.00 89.88 289 SER A C 1
ATOM 2263 O O . SER A 1 289 ? -5.034 13.548 20.109 1.00 89.88 289 SER A O 1
ATOM 2265 N N . LYS A 1 290 ? -3.581 12.587 18.681 1.00 88.12 290 LYS A N 1
ATOM 2266 C CA . LYS A 1 290 ? -4.292 12.963 17.458 1.00 88.12 290 LYS A CA 1
ATOM 2267 C C . LYS A 1 290 ? -5.542 12.095 17.265 1.00 88.12 290 LYS A C 1
ATOM 2269 O O . LYS A 1 290 ? -5.607 10.938 17.691 1.00 88.12 290 LYS A O 1
ATOM 2274 N N . GLN A 1 291 ? -6.559 12.667 16.622 1.00 84.94 291 GLN A N 1
ATOM 2275 C CA . GLN A 1 291 ? -7.834 11.979 16.383 1.00 84.94 291 GLN A CA 1
ATOM 2276 C C . GLN A 1 291 ? -7.799 11.144 15.101 1.00 84.94 291 GLN A C 1
ATOM 2278 O O . GLN A 1 291 ? -8.3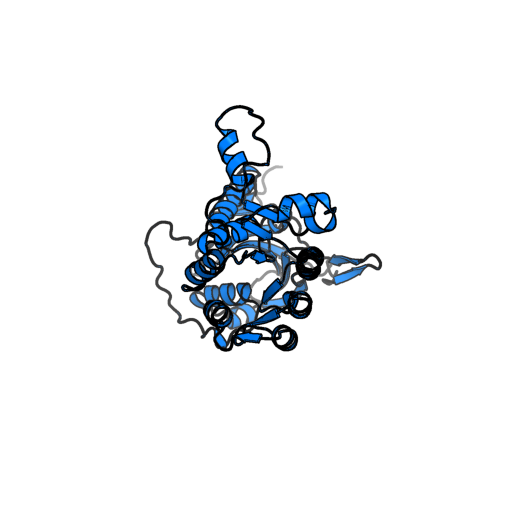68 10.055 15.061 1.00 84.94 291 GLN A O 1
ATOM 2283 N N . GLU A 1 292 ? -7.112 11.638 14.073 1.00 91.75 292 GLU A N 1
ATOM 2284 C CA . GLU A 1 292 ? -7.070 11.033 12.742 1.00 91.75 292 GLU A CA 1
ATOM 2285 C C . GLU A 1 292 ? -5.647 10.517 12.474 1.00 91.75 292 GLU A C 1
ATOM 2287 O O . GLU A 1 292 ? -4.705 11.299 12.352 1.00 91.75 292 GLU A O 1
ATOM 2292 N N . ILE A 1 293 ? -5.457 9.195 12.441 1.00 94.50 293 ILE A N 1
ATOM 2293 C CA . ILE A 1 293 ? -4.116 8.588 12.395 1.00 94.50 293 ILE A CA 1
ATOM 2294 C C . ILE A 1 293 ? -4.018 7.581 11.251 1.00 94.50 293 ILE A C 1
ATOM 2296 O O . ILE A 1 293 ? -4.850 6.677 11.110 1.00 94.50 293 ILE A O 1
ATOM 2300 N N . VAL A 1 294 ? -2.953 7.711 10.462 1.00 95.81 294 VAL A N 1
ATOM 2301 C CA . VAL A 1 294 ? -2.577 6.766 9.409 1.00 95.81 294 VAL A CA 1
ATOM 2302 C C . VAL A 1 294 ? -1.153 6.284 9.652 1.00 95.81 294 VAL A C 1
ATOM 2304 O O . VAL A 1 294 ? -0.218 7.073 9.656 1.00 95.81 294 VAL A O 1
ATOM 2307 N N . PHE A 1 295 ? -0.968 4.976 9.792 1.00 95.75 295 PHE A N 1
ATOM 2308 C CA . PHE A 1 295 ? 0.342 4.338 9.784 1.00 95.75 295 PHE A CA 1
ATOM 2309 C C . PHE A 1 295 ? 0.605 3.756 8.394 1.00 95.75 295 PHE A C 1
ATOM 2311 O O . PHE A 1 295 ? -0.118 2.868 7.931 1.00 95.75 295 PHE A O 1
ATOM 2318 N N . ALA A 1 296 ? 1.635 4.255 7.718 1.00 92.75 296 ALA A N 1
ATOM 2319 C CA . ALA A 1 296 ? 2.023 3.845 6.372 1.00 92.75 296 ALA A CA 1
ATOM 2320 C C . ALA A 1 296 ? 3.355 3.086 6.380 1.00 92.75 296 ALA A C 1
ATOM 2322 O O . ALA A 1 296 ? 4.141 3.188 7.319 1.00 92.75 296 ALA A O 1
ATOM 2323 N N . ARG A 1 297 ? 3.644 2.324 5.316 1.00 88.62 297 ARG A N 1
ATOM 2324 C CA . ARG A 1 297 ? 4.866 1.502 5.197 1.00 88.62 297 ARG A CA 1
ATOM 2325 C C . ARG A 1 297 ? 5.115 0.557 6.388 1.00 88.62 297 ARG A C 1
ATOM 2327 O O . ARG A 1 297 ? 6.259 0.230 6.682 1.00 88.62 297 ARG A O 1
ATOM 2334 N N . THR A 1 298 ? 4.066 0.082 7.056 1.00 91.19 298 THR A N 1
ATOM 2335 C CA . THR A 1 298 ? 4.204 -0.763 8.254 1.00 91.19 298 THR A CA 1
ATOM 2336 C C . THR A 1 298 ? 4.575 -2.207 7.917 1.00 91.19 298 THR A C 1
ATOM 2338 O O . THR A 1 298 ? 3.952 -2.816 7.041 1.00 91.19 298 THR A O 1
ATOM 2341 N N . SER A 1 299 ? 5.517 -2.787 8.663 1.00 90.38 299 SER A N 1
ATOM 2342 C CA . SER A 1 299 ? 5.766 -4.233 8.700 1.00 90.38 299 SER A CA 1
ATOM 2343 C C . SER A 1 299 ? 4.745 -4.966 9.584 1.00 90.38 299 SER A C 1
ATOM 2345 O O . SER A 1 299 ? 4.029 -4.338 10.364 1.00 90.38 299 SER A O 1
ATOM 2347 N N . ALA A 1 300 ? 4.710 -6.302 9.518 1.00 89.81 300 ALA A N 1
ATOM 2348 C CA . ALA A 1 300 ? 3.882 -7.120 10.415 1.00 89.81 300 ALA A CA 1
ATOM 2349 C C . ALA A 1 300 ? 4.196 -6.859 11.905 1.00 89.81 300 ALA A C 1
ATOM 2351 O O . ALA A 1 300 ? 3.284 -6.777 12.726 1.00 89.81 300 ALA A O 1
ATOM 2352 N N . ALA A 1 301 ? 5.476 -6.654 12.242 1.00 91.38 301 ALA A N 1
ATOM 2353 C CA . ALA A 1 301 ? 5.907 -6.325 13.600 1.00 91.38 301 ALA A CA 1
ATOM 2354 C C . ALA A 1 301 ? 5.408 -4.941 14.044 1.00 91.38 301 ALA A C 1
ATOM 2356 O O . ALA A 1 301 ? 4.957 -4.787 15.178 1.00 91.38 301 ALA A O 1
ATOM 2357 N N . ASN A 1 302 ? 5.410 -3.947 13.145 1.00 94.00 302 ASN A N 1
ATOM 2358 C CA . ASN A 1 302 ? 4.846 -2.630 13.447 1.00 94.00 302 ASN A CA 1
ATOM 2359 C C . ASN A 1 302 ? 3.350 -2.720 13.770 1.00 94.00 302 ASN A C 1
ATOM 2361 O O . ASN A 1 302 ? 2.907 -2.090 14.725 1.00 94.00 302 ASN A O 1
ATOM 2365 N N . LYS A 1 303 ? 2.580 -3.513 13.008 1.00 95.12 303 LYS A N 1
ATOM 2366 C CA . LYS A 1 303 ? 1.135 -3.675 13.246 1.00 95.12 303 LYS A CA 1
ATOM 2367 C C . LYS A 1 303 ? 0.854 -4.225 14.642 1.00 95.12 303 LYS A C 1
ATOM 2369 O O . LYS A 1 303 ? 0.010 -3.690 15.351 1.00 95.12 303 LYS A O 1
ATOM 2374 N N . LEU A 1 304 ? 1.604 -5.251 15.047 1.00 95.12 304 LEU A N 1
ATOM 2375 C CA . LEU A 1 304 ? 1.511 -5.822 16.388 1.00 95.12 304 LEU A CA 1
ATOM 2376 C C . LEU A 1 304 ? 1.856 -4.784 17.466 1.00 95.12 304 LEU A C 1
ATOM 2378 O O . LEU A 1 304 ? 1.086 -4.609 18.405 1.00 95.12 304 LEU A O 1
ATOM 2382 N N . LYS A 1 305 ? 2.962 -4.047 17.289 1.00 95.06 305 LYS A N 1
ATOM 2383 C CA . LYS A 1 305 ? 3.408 -3.003 18.227 1.00 95.06 305 LYS A CA 1
ATOM 2384 C C . LYS A 1 305 ? 2.350 -1.912 18.431 1.00 95.06 305 LYS A C 1
ATOM 2386 O O . LYS A 1 305 ? 2.150 -1.469 19.557 1.00 95.06 305 LYS A O 1
ATOM 2391 N N . ILE A 1 306 ? 1.660 -1.498 17.364 1.00 96.12 306 ILE A N 1
ATOM 2392 C CA . ILE A 1 306 ? 0.573 -0.507 17.438 1.00 96.12 306 ILE A CA 1
ATOM 2393 C C . ILE A 1 306 ? -0.579 -1.032 18.307 1.00 96.12 306 ILE A C 1
ATOM 2395 O O . ILE A 1 306 ? -1.035 -0.324 19.203 1.00 96.12 306 ILE A O 1
ATOM 2399 N N . VAL A 1 307 ? -1.026 -2.273 18.079 1.00 96.88 307 VAL A N 1
ATOM 2400 C CA . VAL A 1 307 ? -2.100 -2.896 18.876 1.00 96.88 307 VAL A CA 1
ATOM 2401 C C . VAL A 1 307 ? -1.700 -2.998 20.349 1.00 96.88 307 VAL A C 1
ATOM 2403 O O . VAL A 1 307 ? -2.470 -2.607 21.223 1.00 96.88 307 VAL A O 1
ATOM 2406 N N . GLU A 1 308 ? -0.481 -3.462 20.630 1.00 95.75 308 GLU A N 1
ATOM 2407 C CA . GLU A 1 308 ? 0.031 -3.592 21.998 1.00 95.75 308 GLU A CA 1
ATOM 2408 C C . GLU A 1 308 ? 0.099 -2.255 22.733 1.00 95.75 308 GLU A C 1
ATOM 2410 O O . GLU A 1 308 ? -0.248 -2.179 23.912 1.00 95.75 308 GLU A O 1
ATOM 2415 N N . GLU A 1 309 ? 0.523 -1.193 22.051 1.00 95.62 309 GLU A N 1
ATOM 2416 C CA . GLU A 1 309 ? 0.639 0.129 22.655 1.00 95.62 309 GLU A CA 1
ATOM 2417 C C . GLU A 1 309 ? -0.731 0.751 22.962 1.00 95.62 309 GLU A C 1
ATOM 2419 O O . GLU A 1 309 ? -0.899 1.368 24.016 1.00 95.62 309 GLU A O 1
ATOM 2424 N N . LEU A 1 310 ? -1.726 0.542 22.094 1.00 95.94 310 LEU A N 1
ATOM 2425 C CA . LEU A 1 310 ? -3.113 0.938 22.353 1.00 95.94 310 LEU A CA 1
ATOM 2426 C C . LEU A 1 310 ? -3.686 0.180 23.563 1.00 95.94 310 LEU A C 1
ATOM 2428 O O . LEU A 1 310 ? -4.184 0.802 24.503 1.00 95.94 310 LEU A O 1
ATOM 2432 N N . GLN A 1 311 ? -3.516 -1.144 23.606 1.00 96.44 311 GLN A N 1
ATOM 2433 C CA . GLN A 1 311 ? -3.955 -1.973 24.735 1.00 96.44 311 GLN A CA 1
ATOM 2434 C C . GLN A 1 311 ? -3.263 -1.585 26.048 1.00 96.44 311 GLN A C 1
ATOM 2436 O O . GLN A 1 311 ? -3.901 -1.503 27.098 1.00 96.44 311 GLN A O 1
ATOM 2441 N N . ARG A 1 312 ? -1.959 -1.277 26.011 1.00 95.25 312 ARG A N 1
ATOM 2442 C CA . ARG A 1 312 ? -1.190 -0.819 27.183 1.00 95.25 312 ARG A CA 1
ATOM 2443 C C . ARG A 1 312 ? -1.761 0.465 27.789 1.00 95.25 312 ARG A C 1
ATOM 2445 O O . ARG A 1 312 ? -1.584 0.715 28.982 1.00 95.25 312 ARG A O 1
ATOM 2452 N N . ARG A 1 313 ? -2.429 1.282 26.976 1.00 94.12 313 ARG A N 1
ATOM 2453 C CA . ARG A 1 313 ? -3.087 2.532 27.380 1.00 94.12 313 ARG A CA 1
ATOM 2454 C C . ARG A 1 313 ? -4.529 2.326 27.850 1.00 94.12 313 ARG A C 1
ATOM 2456 O O . ARG A 1 313 ? -5.165 3.294 28.250 1.00 94.12 313 ARG A O 1
ATOM 2463 N N . GLY A 1 314 ? -5.007 1.081 27.871 1.00 95.00 314 GLY A N 1
ATOM 2464 C CA . GLY A 1 314 ? -6.354 0.720 28.309 1.00 95.00 314 GLY A CA 1
ATOM 2465 C C . GLY A 1 314 ? -7.419 0.863 27.224 1.00 95.00 314 GLY A C 1
ATOM 2466 O O . GLY A 1 314 ? -8.602 0.789 27.544 1.00 95.00 314 GLY A O 1
ATOM 2467 N N . GLU A 1 315 ? -7.021 1.066 25.967 1.00 95.31 315 GLU A N 1
ATOM 2468 C CA . GLU A 1 315 ? -7.946 1.085 24.834 1.00 95.31 315 GLU A CA 1
ATOM 2469 C C . GLU A 1 315 ? -8.367 -0.346 24.485 1.00 95.31 315 GLU A C 1
ATOM 2471 O O . GLU A 1 315 ? -7.539 -1.258 24.488 1.00 95.31 315 GLU A O 1
ATOM 2476 N N . SER A 1 316 ? -9.642 -0.540 24.149 1.00 95.75 316 SER A N 1
ATOM 2477 C CA . SER A 1 316 ? -10.120 -1.789 23.541 1.00 95.75 316 SER A CA 1
ATOM 2478 C C . SER A 1 316 ? -9.932 -1.717 22.030 1.00 95.75 316 SER A C 1
ATOM 2480 O O . SER A 1 316 ? -10.413 -0.783 21.386 1.00 95.75 316 SER A O 1
ATOM 2482 N N . VAL A 1 317 ? -9.221 -2.686 21.458 1.00 97.19 317 VAL A N 1
ATOM 2483 C CA . VAL A 1 317 ? -8.771 -2.644 20.065 1.00 97.19 317 VAL A CA 1
ATOM 2484 C C . VAL A 1 317 ? -9.442 -3.740 19.249 1.00 97.19 317 VAL A C 1
ATOM 2486 O O . VAL A 1 317 ? -9.277 -4.925 19.529 1.00 97.19 317 VAL A O 1
ATOM 2489 N N . ALA A 1 318 ? -10.132 -3.341 18.180 1.00 96.44 318 ALA A N 1
ATOM 2490 C CA . ALA A 1 318 ? -10.539 -4.242 17.109 1.00 96.44 318 ALA A CA 1
ATOM 2491 C C . ALA A 1 318 ? -9.588 -4.091 15.912 1.00 96.44 318 ALA A C 1
ATOM 2493 O O . ALA A 1 318 ? -9.330 -2.974 15.460 1.00 96.44 318 ALA A O 1
ATOM 2494 N N . MET A 1 319 ? -9.071 -5.203 15.386 1.00 95.62 319 MET A N 1
ATOM 2495 C CA . MET A 1 319 ? -8.145 -5.207 14.247 1.00 95.62 319 MET A CA 1
ATOM 2496 C C . MET A 1 319 ? -8.762 -5.942 13.061 1.00 95.62 319 MET A C 1
ATOM 2498 O O . MET A 1 319 ? -9.053 -7.131 13.152 1.00 95.62 319 MET A O 1
ATOM 2502 N N . THR A 1 320 ? -8.893 -5.253 11.925 1.00 93.12 320 THR A N 1
ATOM 2503 C CA . THR A 1 320 ? -9.401 -5.832 10.671 1.00 93.12 320 THR A CA 1
ATOM 2504 C C . THR A 1 320 ? -8.262 -6.076 9.685 1.00 93.12 320 THR A C 1
ATOM 2506 O O . THR A 1 320 ? -7.475 -5.156 9.445 1.00 93.12 320 THR A O 1
ATOM 2509 N N . GLY A 1 321 ? -8.193 -7.248 9.053 1.00 89.75 321 GLY A N 1
ATOM 2510 C CA . GLY A 1 321 ? -7.201 -7.511 8.004 1.00 89.75 321 GLY A CA 1
ATOM 2511 C C . GLY A 1 321 ? -7.509 -8.735 7.143 1.00 89.75 321 GLY A C 1
ATOM 2512 O O . GLY A 1 321 ? -8.378 -9.546 7.457 1.00 89.75 321 GLY A O 1
ATOM 2513 N N . ASP A 1 322 ? -6.797 -8.868 6.028 1.00 84.06 322 ASP A N 1
ATOM 2514 C CA . ASP A 1 322 ? -6.938 -9.975 5.072 1.00 84.06 322 ASP A CA 1
ATOM 2515 C C . ASP A 1 322 ? -5.611 -10.707 4.801 1.00 84.06 322 ASP A C 1
ATOM 2517 O O . ASP A 1 322 ? -5.602 -11.839 4.304 1.00 84.06 322 ASP A O 1
ATOM 2521 N N . GLY A 1 323 ? -4.481 -10.093 5.159 1.00 80.19 323 GLY A N 1
ATOM 2522 C CA . GLY A 1 323 ? -3.146 -10.592 4.878 1.00 80.19 323 GLY A CA 1
ATOM 2523 C C . GLY A 1 323 ? -2.574 -11.500 5.964 1.00 80.19 323 GLY A C 1
ATOM 2524 O O . GLY A 1 323 ? -2.840 -11.350 7.154 1.00 80.19 323 GLY A O 1
ATOM 2525 N N . VAL A 1 324 ? -1.649 -12.378 5.564 1.00 81.56 324 VAL A N 1
ATOM 2526 C CA . VAL A 1 324 ? -0.791 -13.138 6.502 1.00 81.56 324 VAL A CA 1
ATOM 2527 C C . VAL A 1 324 ? 0.012 -12.196 7.414 1.00 81.56 324 VAL A C 1
ATOM 2529 O O . VAL A 1 324 ? 0.295 -12.513 8.566 1.00 81.56 324 VAL A O 1
ATOM 2532 N N . ASN A 1 325 ? 0.343 -11.002 6.914 1.00 83.75 325 ASN A N 1
ATOM 2533 C CA . ASN A 1 325 ? 1.055 -9.972 7.673 1.00 83.75 325 ASN A CA 1
ATOM 2534 C C . ASN A 1 325 ? 0.204 -9.341 8.788 1.00 83.75 325 ASN A C 1
ATOM 2536 O O . ASN A 1 325 ? 0.765 -8.711 9.681 1.00 83.75 325 ASN A O 1
ATOM 2540 N N . ASP A 1 326 ? -1.120 -9.493 8.736 1.00 91.88 326 ASP A N 1
ATOM 2541 C CA . ASP A 1 326 ? -2.039 -8.951 9.739 1.00 91.88 326 ASP A CA 1
ATOM 2542 C C . ASP A 1 326 ? -2.294 -9.953 10.864 1.00 91.88 326 ASP A C 1
ATOM 2544 O O . ASP A 1 326 ? -2.643 -9.554 11.971 1.00 91.88 326 ASP A O 1
ATOM 2548 N N . SER A 1 327 ? -2.069 -11.247 10.614 1.00 92.19 327 SER A N 1
ATOM 2549 C CA . SER A 1 327 ? -2.410 -12.337 11.532 1.00 92.19 327 SER A CA 1
ATOM 2550 C C . SER A 1 327 ? -1.865 -12.165 12.960 1.00 92.19 327 SER A C 1
ATOM 2552 O O . SER A 1 327 ? -2.629 -12.416 13.893 1.00 92.19 327 SER A O 1
ATOM 2554 N N . PRO A 1 328 ? -0.610 -11.713 13.192 1.00 93.94 328 PRO A N 1
ATOM 2555 C CA . PRO A 1 328 ? -0.124 -11.477 14.553 1.00 93.94 328 PRO A CA 1
ATOM 2556 C C . PRO A 1 328 ? -0.921 -10.396 15.291 1.00 93.94 328 PRO A C 1
ATOM 2558 O O . PRO A 1 328 ? -1.254 -10.567 16.459 1.00 93.94 328 PRO A O 1
ATOM 2561 N N . ALA A 1 329 ? -1.245 -9.301 14.603 1.00 95.75 329 ALA A N 1
ATOM 2562 C CA . ALA A 1 329 ? -1.956 -8.169 15.183 1.00 95.75 329 ALA A CA 1
ATOM 2563 C C . ALA A 1 329 ? -3.460 -8.460 15.348 1.00 95.75 329 ALA A C 1
ATOM 2565 O O . ALA A 1 329 ? -4.028 -8.108 16.376 1.00 95.75 329 ALA A O 1
ATOM 2566 N N . ILE A 1 330 ? -4.069 -9.194 14.406 1.00 95.94 330 ILE A N 1
ATOM 2567 C CA . ILE A 1 330 ? -5.441 -9.724 14.511 1.00 95.94 330 ILE A CA 1
ATOM 2568 C C . ILE A 1 330 ? -5.578 -10.591 15.764 1.00 95.94 330 ILE A C 1
ATOM 2570 O O . ILE A 1 330 ? -6.477 -10.361 16.558 1.00 95.94 330 ILE A O 1
ATOM 2574 N N . ARG A 1 331 ? -4.657 -11.541 15.974 1.00 95.88 331 ARG A N 1
ATOM 2575 C CA . ARG A 1 331 ? -4.685 -12.440 17.139 1.00 95.88 331 ARG A CA 1
ATOM 2576 C C . ARG A 1 331 ? -4.450 -11.715 18.467 1.00 95.88 331 ARG A C 1
ATOM 2578 O O . ARG A 1 331 ? -4.826 -12.226 19.517 1.00 95.88 331 ARG A O 1
ATOM 2585 N N . LYS A 1 332 ? -3.725 -10.595 18.438 1.00 96.81 332 LYS A N 1
ATOM 2586 C CA . LYS A 1 332 ? -3.382 -9.823 19.637 1.00 96.81 332 LYS A CA 1
ATOM 2587 C C . LYS A 1 332 ? -4.490 -8.856 20.052 1.00 96.81 332 LYS A C 1
ATOM 2589 O O . LYS A 1 332 ? -4.589 -8.554 21.240 1.00 96.81 332 LYS A O 1
ATOM 2594 N N . ALA A 1 333 ? -5.261 -8.359 19.089 1.00 97.44 333 ALA A N 1
ATOM 2595 C CA . ALA A 1 333 ? -6.375 -7.453 19.324 1.00 97.44 333 ALA A CA 1
ATOM 2596 C C . ALA A 1 333 ? -7.415 -8.072 20.270 1.00 97.44 333 ALA A C 1
ATOM 2598 O O . ALA A 1 333 ? -7.506 -9.290 20.391 1.00 97.44 333 ALA A O 1
ATOM 2599 N N . ASP A 1 334 ? -8.198 -7.225 20.936 1.00 97.31 334 ASP A N 1
ATOM 2600 C CA . ASP A 1 334 ? -9.295 -7.684 21.796 1.00 97.31 334 ASP A CA 1
ATOM 2601 C C . ASP A 1 334 ? -10.414 -8.325 20.966 1.00 97.31 334 ASP A C 1
ATOM 2603 O O . ASP A 1 334 ? -11.094 -9.233 21.437 1.00 97.31 334 ASP A O 1
ATOM 2607 N N . VAL A 1 335 ? -10.573 -7.860 19.720 1.00 96.31 335 VAL A N 1
ATOM 2608 C CA . VAL A 1 335 ? -11.395 -8.503 18.691 1.00 96.31 335 VAL A CA 1
ATOM 2609 C C . VAL A 1 335 ? -10.643 -8.507 17.357 1.00 96.31 335 VAL A C 1
ATOM 2611 O O . VAL A 1 335 ? -10.469 -7.469 16.710 1.00 96.31 335 VAL A O 1
ATOM 2614 N N . GLY A 1 336 ? -10.208 -9.682 16.915 1.00 96.00 336 GLY A N 1
ATOM 2615 C CA . GLY A 1 336 ? -9.640 -9.897 15.589 1.00 96.00 336 GLY A CA 1
ATOM 2616 C C . GLY A 1 336 ? -10.725 -10.136 14.536 1.00 96.00 336 GLY A C 1
ATOM 2617 O O . GLY A 1 336 ? -11.569 -11.015 14.701 1.00 96.00 336 GLY A O 1
ATOM 2618 N N . ILE A 1 337 ? -10.687 -9.396 13.425 1.00 95.00 337 ILE A N 1
ATOM 2619 C CA . ILE A 1 337 ? -11.659 -9.491 12.326 1.00 95.00 337 ILE A CA 1
ATOM 2620 C C . ILE A 1 337 ? -10.934 -9.835 11.019 1.00 95.00 337 ILE A C 1
ATOM 2622 O O . ILE A 1 337 ? -10.076 -9.081 10.555 1.00 95.00 337 ILE A O 1
ATOM 2626 N N . ALA A 1 338 ? -11.304 -10.953 10.393 1.00 92.94 338 ALA A N 1
ATOM 2627 C CA . ALA A 1 338 ? -10.760 -11.375 9.102 1.00 92.94 338 ALA A CA 1
ATOM 2628 C C . ALA A 1 338 ? -11.789 -11.305 7.968 1.00 92.94 338 ALA A C 1
ATOM 2630 O O . ALA A 1 338 ? -12.981 -11.549 8.156 1.00 92.94 338 ALA A O 1
ATOM 2631 N N . MET A 1 339 ? -11.299 -11.037 6.759 1.00 89.56 339 MET A N 1
ATOM 2632 C CA . MET A 1 339 ? -12.096 -11.086 5.529 1.00 89.56 339 MET A CA 1
ATOM 2633 C C . MET A 1 339 ? -12.316 -12.547 5.094 1.00 89.56 339 MET A C 1
ATOM 2635 O O . MET A 1 339 ? -11.381 -13.346 5.082 1.00 89.56 339 MET A O 1
ATOM 2639 N N . GLY A 1 340 ? -13.543 -12.928 4.747 1.00 84.81 340 GLY A N 1
ATOM 2640 C CA . GLY A 1 340 ? -13.921 -14.292 4.378 1.00 84.81 340 GLY A CA 1
ATOM 2641 C C . GLY A 1 340 ? -13.449 -14.731 2.989 1.00 84.81 340 GLY A C 1
ATOM 2642 O O . GLY A 1 340 ? -12.862 -15.803 2.852 1.00 84.81 340 GLY A O 1
ATOM 2643 N N . LEU A 1 341 ? -13.698 -13.920 1.957 1.00 79.75 341 LEU A N 1
ATOM 2644 C CA . LEU A 1 341 ? -13.406 -14.252 0.555 1.00 79.75 341 LEU A CA 1
ATOM 2645 C C . LEU A 1 341 ? -11.963 -13.912 0.175 1.00 79.75 341 LEU A C 1
ATOM 2647 O O . LEU A 1 341 ? -11.302 -14.694 -0.510 1.00 79.75 341 LEU A O 1
ATOM 2651 N N . ARG A 1 342 ? -11.475 -12.739 0.589 1.00 73.50 342 ARG A N 1
ATOM 2652 C CA . ARG A 1 342 ? -10.110 -12.270 0.296 1.00 73.50 342 ARG A CA 1
ATOM 2653 C C . ARG A 1 342 ? -9.085 -12.679 1.345 1.00 73.50 342 ARG A C 1
ATOM 2655 O O . ARG A 1 342 ? -7.896 -12.691 1.033 1.00 73.50 342 ARG A O 1
ATOM 2662 N N . GLY A 1 343 ? -9.520 -13.009 2.561 1.00 76.00 343 GLY A N 1
ATOM 2663 C CA . GLY A 1 343 ? -8.608 -13.317 3.653 1.00 76.00 343 GLY A CA 1
ATOM 2664 C C . GLY A 1 343 ? -7.886 -14.643 3.460 1.00 76.00 343 GLY A C 1
ATOM 2665 O O . GLY A 1 343 ? -8.492 -15.696 3.213 1.00 76.00 343 GLY A O 1
ATOM 2666 N N . HIS A 1 344 ? -6.567 -14.594 3.629 1.00 81.38 344 HIS A N 1
ATOM 2667 C CA . HIS A 1 344 ? -5.745 -15.792 3.718 1.00 81.38 344 HIS A CA 1
ATOM 2668 C C . HIS A 1 344 ? -6.215 -16.691 4.870 1.00 81.38 344 HIS A C 1
ATOM 2670 O O . HIS A 1 344 ? -6.661 -16.195 5.904 1.00 81.38 344 HIS A O 1
ATOM 2676 N N . ASP A 1 345 ? -6.064 -18.012 4.716 1.00 85.62 345 ASP A N 1
ATOM 2677 C CA . ASP A 1 345 ? -6.463 -18.987 5.747 1.00 85.62 345 ASP A CA 1
ATOM 2678 C C . ASP A 1 345 ? -5.842 -18.649 7.115 1.00 85.62 345 ASP A C 1
ATOM 2680 O O . ASP A 1 345 ? -6.526 -18.654 8.130 1.00 85.62 345 ASP A O 1
ATOM 2684 N N . VAL A 1 346 ? -4.578 -18.210 7.120 1.00 87.00 346 VAL A N 1
ATOM 2685 C CA . VAL A 1 346 ? -3.856 -17.800 8.337 1.00 87.00 346 VAL A CA 1
ATOM 2686 C C . VAL A 1 346 ? -4.513 -16.606 9.043 1.00 87.00 346 VAL A C 1
ATOM 2688 O O . VAL A 1 346 ? -4.531 -16.556 10.270 1.00 87.00 346 VAL A O 1
ATOM 2691 N N . ALA A 1 347 ? -5.056 -15.641 8.293 1.00 87.88 347 ALA A N 1
ATOM 2692 C CA . ALA A 1 347 ? -5.757 -14.499 8.876 1.00 87.88 347 ALA A CA 1
ATOM 2693 C C . ALA A 1 347 ? -7.108 -14.923 9.469 1.00 87.88 347 ALA A C 1
ATOM 2695 O O . ALA A 1 347 ? -7.444 -14.490 10.566 1.00 87.88 347 ALA A O 1
ATOM 2696 N N . ARG A 1 348 ? -7.837 -15.821 8.791 1.00 91.12 348 ARG A N 1
ATOM 2697 C CA . ARG A 1 348 ? -9.107 -16.377 9.285 1.00 91.12 348 ARG A CA 1
ATOM 2698 C C . ARG A 1 348 ? -8.928 -17.213 10.552 1.00 91.12 348 ARG A C 1
ATOM 2700 O O . ARG A 1 348 ? -9.690 -17.033 11.489 1.00 91.12 348 ARG A O 1
ATOM 2707 N N . ASP A 1 349 ? -7.890 -18.041 10.617 1.00 92.19 349 ASP A N 1
ATOM 2708 C CA . ASP A 1 349 ? -7.565 -18.845 11.807 1.00 92.19 349 ASP A CA 1
ATOM 2709 C C . ASP A 1 349 ? -7.077 -17.998 12.998 1.00 92.19 349 ASP A C 1
ATOM 2711 O O . ASP A 1 349 ? -7.038 -18.461 14.143 1.00 92.19 349 ASP A O 1
ATOM 2715 N N . ALA A 1 350 ? -6.621 -16.772 12.732 1.00 92.06 350 ALA A N 1
ATOM 2716 C CA . ALA A 1 350 ? -6.175 -15.826 13.747 1.00 92.06 350 ALA A CA 1
ATOM 2717 C C . ALA A 1 350 ? -7.298 -14.947 14.308 1.00 92.06 350 ALA A C 1
ATOM 2719 O O . ALA A 1 350 ? -7.098 -14.380 15.378 1.00 92.06 350 ALA A O 1
ATOM 2720 N N . ALA A 1 351 ? -8.420 -14.820 13.599 1.00 94.62 351 ALA A N 1
ATOM 2721 C CA . ALA A 1 351 ? -9.509 -13.913 13.936 1.00 94.62 351 ALA A CA 1
ATOM 2722 C C . ALA A 1 351 ? -10.577 -14.564 14.821 1.00 94.62 351 ALA A C 1
ATOM 2724 O O . ALA A 1 351 ? -10.844 -15.761 14.724 1.00 94.62 351 ALA A O 1
ATOM 2725 N N . ASP A 1 352 ? -11.237 -13.736 15.628 1.00 94.69 352 ASP A N 1
ATOM 2726 C CA . ASP A 1 352 ? -12.406 -14.113 16.424 1.00 94.69 352 ASP A CA 1
ATOM 2727 C C . ASP A 1 352 ? -13.692 -14.039 15.589 1.00 94.69 352 ASP A C 1
ATOM 2729 O O . ASP A 1 352 ? -14.630 -14.813 15.790 1.00 94.69 352 ASP A O 1
ATOM 2733 N N . VAL A 1 353 ? -13.726 -13.115 14.621 1.00 93.94 353 VAL A N 1
ATOM 2734 C CA . VAL A 1 353 ? -14.859 -12.872 13.722 1.00 93.94 353 VAL A CA 1
ATOM 2735 C C . VAL A 1 353 ? -14.399 -12.930 12.268 1.00 93.94 353 VAL A C 1
ATOM 2737 O O . VAL A 1 353 ? -13.377 -12.357 11.893 1.00 93.94 353 VAL A O 1
ATOM 2740 N N . VAL A 1 354 ? -15.187 -13.589 11.414 1.00 92.62 354 VAL A N 1
ATOM 2741 C CA . VAL A 1 354 ? -14.934 -13.663 9.969 1.00 92.62 354 VAL A CA 1
ATOM 2742 C C . VAL A 1 354 ? -16.099 -13.047 9.198 1.00 92.62 354 VAL A C 1
ATOM 2744 O O . VAL A 1 354 ? -17.239 -13.500 9.313 1.00 92.62 354 VAL A O 1
ATOM 2747 N N . LEU A 1 355 ? -15.807 -12.039 8.374 1.00 90.50 355 LEU A N 1
ATOM 2748 C CA . LEU A 1 355 ? -16.779 -11.376 7.501 1.00 90.50 355 LEU A CA 1
ATOM 2749 C C . LEU A 1 355 ? -16.957 -12.178 6.211 1.00 90.50 355 LEU A C 1
ATOM 2751 O O . LEU A 1 355 ? -16.168 -12.058 5.277 1.00 90.50 355 LEU A O 1
ATOM 2755 N N . VAL A 1 356 ? -17.993 -13.015 6.158 1.00 89.00 356 VAL A N 1
ATOM 2756 C CA . VAL A 1 356 ? -18.232 -13.961 5.049 1.00 89.00 356 VAL A CA 1
ATOM 2757 C C . VAL A 1 356 ? -18.394 -13.266 3.687 1.00 89.00 356 VAL A C 1
ATOM 2759 O O . VAL A 1 356 ? -18.051 -13.840 2.656 1.00 89.00 356 VAL A O 1
ATOM 2762 N N . ASP A 1 357 ? -18.900 -12.036 3.675 1.00 86.69 357 ASP A N 1
ATOM 2763 C CA . ASP A 1 357 ? -19.170 -11.217 2.487 1.00 86.69 357 ASP A CA 1
ATOM 2764 C C . ASP A 1 357 ? -18.045 -10.223 2.142 1.00 86.69 357 ASP A C 1
ATOM 2766 O O . ASP A 1 357 ? -18.130 -9.504 1.140 1.00 86.69 357 ASP A O 1
ATOM 2770 N N . ASP A 1 358 ? -16.979 -10.185 2.946 1.00 84.50 358 ASP A N 1
ATOM 2771 C CA . ASP A 1 358 ? -15.945 -9.151 2.926 1.00 84.50 358 ASP A CA 1
ATOM 2772 C C . ASP A 1 358 ? -16.496 -7.719 3.080 1.00 84.50 358 ASP A C 1
ATOM 2774 O O . ASP A 1 358 ? -15.837 -6.760 2.658 1.00 84.50 358 ASP A O 1
ATOM 2778 N N . ASP A 1 359 ? -17.698 -7.522 3.616 1.00 85.50 359 ASP A N 1
ATOM 2779 C CA . ASP A 1 359 ? -18.271 -6.187 3.738 1.00 85.50 359 ASP A CA 1
ATOM 2780 C C . ASP A 1 359 ? -17.895 -5.542 5.073 1.00 85.50 359 ASP A C 1
ATOM 2782 O O . ASP A 1 359 ? -18.314 -5.969 6.146 1.00 85.50 359 ASP A O 1
ATOM 2786 N N . PHE A 1 360 ? -17.120 -4.459 5.006 1.00 84.56 360 PHE A N 1
ATOM 2787 C CA . PHE A 1 360 ? -16.758 -3.673 6.183 1.00 84.56 360 PHE A CA 1
ATOM 2788 C C . PHE A 1 360 ? -17.997 -3.084 6.876 1.00 84.56 360 PHE A C 1
ATOM 2790 O O . PHE A 1 360 ? -17.985 -2.882 8.088 1.00 84.56 360 PHE A O 1
ATOM 2797 N N . CYS A 1 361 ? -19.090 -2.843 6.140 1.00 87.69 361 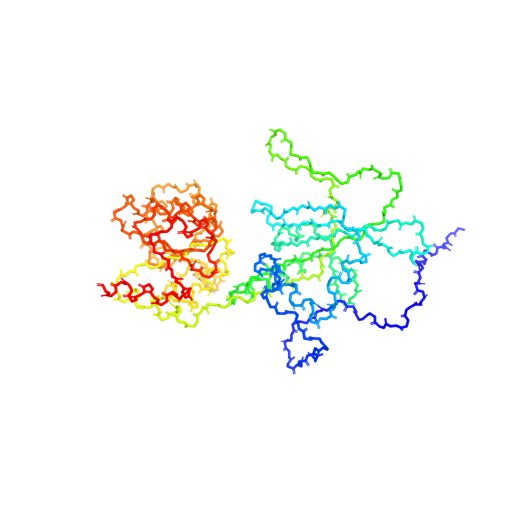CYS A N 1
ATOM 2798 C CA . CYS A 1 361 ? -20.345 -2.375 6.727 1.00 87.69 361 CYS A CA 1
ATOM 2799 C C . CYS A 1 361 ? -20.902 -3.343 7.785 1.00 87.69 361 CYS A C 1
ATOM 2801 O O . CYS A 1 361 ? -21.554 -2.893 8.726 1.00 87.69 361 CYS A O 1
ATOM 2803 N N . SER A 1 362 ? -20.595 -4.638 7.689 1.00 88.56 362 SER A N 1
ATOM 2804 C CA . SER A 1 362 ? -21.018 -5.652 8.659 1.00 88.56 362 SER A CA 1
ATOM 2805 C C . SER A 1 362 ? -20.398 -5.449 10.045 1.00 88.56 362 SER A C 1
ATOM 2807 O O . SER A 1 362 ? -21.018 -5.813 11.041 1.00 88.56 362 SER A O 1
ATOM 2809 N N . ILE A 1 363 ? -19.231 -4.797 10.138 1.00 88.31 363 ILE A N 1
ATOM 2810 C CA . ILE A 1 363 ? -18.612 -4.439 11.425 1.00 88.31 363 ILE A CA 1
ATOM 2811 C C . ILE A 1 363 ? -19.485 -3.435 12.174 1.00 88.31 363 ILE A C 1
ATOM 2813 O O . ILE A 1 363 ? -19.677 -3.565 13.375 1.00 88.31 363 ILE A O 1
ATOM 2817 N N . VAL A 1 364 ? -20.048 -2.456 11.463 1.00 89.00 364 VAL A N 1
ATOM 2818 C CA . VAL A 1 364 ? -20.911 -1.439 12.077 1.00 89.00 364 VAL A CA 1
ATOM 2819 C C . VAL A 1 364 ? -22.170 -2.076 12.648 1.00 89.00 364 VAL A C 1
ATOM 2821 O O . VAL A 1 364 ? -22.545 -1.766 13.772 1.00 89.00 364 VAL A O 1
ATOM 2824 N N . ASN A 1 365 ? -22.780 -3.002 11.908 1.00 87.25 365 ASN A N 1
ATOM 2825 C CA . ASN A 1 365 ? -23.946 -3.737 12.396 1.00 87.25 365 ASN A CA 1
ATOM 2826 C C . ASN A 1 365 ? -23.587 -4.576 13.634 1.00 87.25 365 ASN A C 1
ATOM 2828 O O . ASN A 1 365 ? -24.352 -4.616 14.585 1.00 87.25 365 ASN A O 1
ATOM 2832 N N . GLY A 1 366 ? -22.405 -5.203 13.650 1.00 86.69 366 GLY A N 1
ATOM 2833 C CA . GLY A 1 366 ? -21.933 -5.973 14.804 1.00 86.69 366 GLY A CA 1
ATOM 2834 C C . GLY A 1 366 ? -21.556 -5.137 16.032 1.00 86.69 366 GLY A C 1
ATOM 2835 O O . GLY A 1 366 ? -21.430 -5.699 17.108 1.00 86.69 366 GLY A O 1
ATOM 2836 N N . ILE A 1 367 ? -21.348 -3.825 15.880 1.00 87.06 367 ILE A N 1
ATOM 2837 C CA . ILE A 1 367 ? -21.170 -2.886 17.000 1.00 87.06 367 ILE A CA 1
ATOM 2838 C C . ILE A 1 367 ? -22.529 -2.439 17.564 1.00 87.06 367 ILE A C 1
ATOM 2840 O O . ILE A 1 367 ? -22.614 -2.075 18.735 1.00 87.06 367 ILE A O 1
ATOM 2844 N N . GLU A 1 368 ? -23.564 -2.386 16.720 1.00 86.56 368 GLU A N 1
ATOM 2845 C CA . GLU A 1 368 ? -24.915 -1.957 17.101 1.00 86.56 368 GLU A CA 1
ATOM 2846 C C . GLU A 1 368 ? -25.683 -3.033 17.888 1.00 86.56 368 GLU A C 1
ATOM 2848 O O . GLU A 1 368 ? -26.428 -2.685 18.806 1.00 86.56 368 GLU A O 1
ATOM 2853 N N . GLU A 1 369 ? -25.494 -4.307 17.531 1.00 83.56 369 GLU A N 1
ATOM 2854 C CA . GLU A 1 369 ? -26.020 -5.488 18.243 1.00 83.56 369 GLU A CA 1
ATOM 2855 C C . GLU A 1 369 ? -25.266 -5.768 19.552 1.00 83.56 369 GLU A C 1
ATOM 2857 O O . GLU A 1 369 ? -25.941 -6.102 20.558 1.00 83.56 369 GLU A O 1
#

Solvent-accessible surface area (backbone atoms only — not comparable to full-atom values): 21344 Å² total; per-residue (Å²): 138,89,87,83,82,87,76,77,87,80,87,84,85,72,98,61,88,77,76,55,74,88,80,76,78,75,91,60,100,65,85,77,83,70,89,44,84,55,80,64,71,93,77,60,88,68,57,72,68,55,40,52,52,48,54,56,47,37,35,80,40,63,58,71,62,58,50,69,46,36,46,78,77,45,73,47,74,71,40,86,86,70,41,35,29,37,38,35,31,32,66,64,68,80,79,60,93,52,100,57,53,47,37,39,39,40,36,41,25,38,48,73,61,49,50,74,26,32,46,25,26,55,54,96,68,37,82,41,76,53,44,72,70,54,51,50,55,50,49,55,50,49,50,59,42,16,58,71,28,20,50,62,34,26,34,31,41,34,82,42,80,46,57,89,87,61,73,72,72,81,49,79,46,75,43,99,85,71,50,73,57,55,76,63,86,57,67,68,18,29,33,62,48,77,46,73,44,81,71,77,81,61,89,55,41,34,58,35,44,46,52,38,47,75,72,71,44,80,58,68,49,80,37,63,46,57,55,57,23,46,50,32,42,30,44,71,31,49,44,40,78,87,45,47,33,62,70,55,50,54,67,55,44,78,78,52,73,99,64,92,73,63,86,81,74,40,40,21,44,78,43,53,34,75,57,61,76,72,55,49,74,63,54,51,51,60,59,67,68,36,69,18,45,34,39,14,48,35,50,46,65,48,50,31,51,52,48,51,54,42,45,76,72,71,48,88,42,74,29,77,42,35,43,68,60,34,20,67,24,18,52,67,27,82,41,9,34,10,29,46,76,79,20,36,68,61,11,43,76,32,26,80,41,69,35,73,82,55,49,67,49,56,56,54,54,65,70,73,107

Mean predicted aligned error: 12.69 Å

Organism: NCBI:txid70186

Foldseek 3Di:
DDDDDDDDDDDDDDPPDPQAFPPDDPPDDDDDDFPDDFDDLVPDDDPPVVSVVNSVVSSPDDPVVVCVQWDWQDKDDDDLVLQKIKTKIWGNDPPPPDPWTKIKIKMKGDLVNLVQLAQWEQDSRDTDGCDPVNSVVVVVVCLVLLLQLWAKMWMWIDIDGDDPVNPPRFDWDQPPVRDTDTPDSSHHIYTRDMDTHDDADDPCQLVLVVLCVVVVHQDEAAELGDQSSQVSRCCVSVLPDDFDEPVRVVVVVVVPDDDCPDPVRGLEYEAEQVVLVVDDPVNCVSQVSHRRYYYYSHFLVSLLVVQVVCVVVVHQDEFEDQDLSCLNNLLSGNFREYEQPRHDPSSVVSGPYYDNPSDPSVVSVVVVD

Nearest PDB structures (foldseek):
  8jbk-assembly1_A  TM=8.803E-01  e=1.913E-30  Sus scrofa
  8d3u-assembly1_A  TM=8.488E-01  e=2.002E-29  Homo sapiens
  6jxh-assembly1_A  TM=5.768E-01  e=9.643E-28  Sus scrofa
  7efl-assembly1_A  TM=5.336E-01  e=2.981E-28  Sus scrofa
  7x21-assembly1_A  TM=5.647E-01  e=2.774E-27  Rattus norvegicus

InterPro domains:
  IPR001757 P-type ATPase [TIGR01494] (294-368)
  IPR023214 HAD superfamily [G3DSA:3.40.50.1000] (201-360)
  IPR023299 P-type ATPase, cytoplasmic domain N [G3DSA:3.40.1110.10] (37-200)
  IPR023299 P-type ATPase, cytoplasmic domain N [SSF81660] (41-201)
  IPR036412 HAD-like superfamily [SSF56784] (140-368)
  IPR050510 Cation transport ATPase (P-type) [PTHR43294] (41-369)